Protein AF-A0A4D4LMN3-F1 (afdb_monomer)

Structure (mmCIF, N/CA/C/O backbone):
data_AF-A0A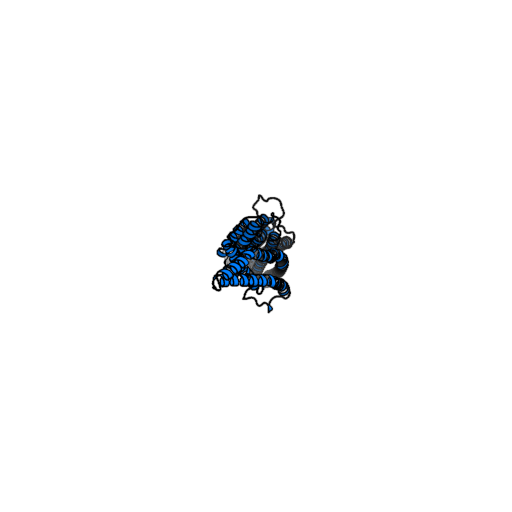4D4LMN3-F1
#
_entry.id   AF-A0A4D4LMN3-F1
#
loop_
_atom_site.group_PDB
_atom_site.id
_atom_site.type_symbol
_atom_site.label_atom_id
_atom_site.label_alt_id
_atom_site.label_comp_id
_atom_site.label_asym_id
_atom_site.label_entity_id
_atom_site.label_seq_id
_atom_site.pdbx_PDB_ins_code
_atom_site.Cartn_x
_atom_site.Cartn_y
_atom_site.Cartn_z
_atom_site.occupancy
_atom_site.B_iso_or_equiv
_atom_site.auth_seq_id
_atom_site.auth_comp_id
_atom_site.auth_asym_id
_atom_site.auth_atom_id
_atom_site.pdbx_PDB_model_num
ATOM 1 N N . MET A 1 1 ? -48.399 -26.390 97.085 1.00 47.34 1 MET A N 1
ATOM 2 C CA . MET A 1 1 ? -48.015 -26.259 95.663 1.00 47.34 1 MET A CA 1
ATOM 3 C C . MET A 1 1 ? -47.211 -24.982 95.539 1.00 47.34 1 MET A C 1
ATOM 5 O O . MET A 1 1 ? -47.723 -23.945 95.940 1.00 47.34 1 MET A O 1
ATOM 9 N N . ASP A 1 2 ? -45.964 -25.075 95.080 1.00 41.59 2 ASP A N 1
ATOM 10 C CA . ASP A 1 2 ? -45.042 -23.937 95.017 1.00 41.59 2 ASP A CA 1
ATOM 11 C C . ASP A 1 2 ? -45.335 -23.027 93.808 1.00 41.59 2 ASP A C 1
ATOM 13 O O . ASP A 1 2 ? -45.406 -23.527 92.681 1.00 41.59 2 ASP A O 1
ATOM 17 N N . PRO A 1 3 ? -45.445 -21.696 93.986 1.00 48.22 3 PRO A N 1
ATOM 18 C CA . PRO A 1 3 ? -45.683 -20.744 92.894 1.00 48.22 3 PRO A CA 1
ATOM 19 C C . PRO A 1 3 ? -44.560 -20.727 91.837 1.00 48.22 3 PRO A C 1
ATOM 21 O O . PRO A 1 3 ? -44.804 -20.368 90.685 1.00 48.22 3 PRO A O 1
ATOM 24 N N . GLY A 1 4 ? -43.355 -21.198 92.183 1.00 42.62 4 GLY A N 1
ATOM 25 C CA . GLY A 1 4 ? -42.242 -21.368 91.242 1.00 42.62 4 GLY A CA 1
ATOM 26 C C . GLY A 1 4 ? -42.474 -22.450 90.178 1.00 42.62 4 GLY A C 1
ATOM 27 O O . GLY A 1 4 ? -41.947 -22.344 89.073 1.00 42.62 4 GLY A O 1
ATOM 28 N N . VAL A 1 5 ? -43.316 -23.453 90.457 1.00 45.00 5 VAL A N 1
ATOM 29 C CA . VAL A 1 5 ? -43.614 -24.544 89.510 1.00 45.00 5 VAL A CA 1
ATOM 30 C C . VAL A 1 5 ? -44.576 -24.077 88.411 1.00 45.00 5 VAL A C 1
ATOM 32 O O . VAL A 1 5 ? -44.430 -24.471 87.257 1.00 45.00 5 VAL A O 1
ATOM 35 N N . ILE A 1 6 ? -45.507 -23.169 88.730 1.00 45.41 6 ILE A N 1
ATOM 36 C CA . ILE A 1 6 ? -46.450 -22.587 87.759 1.00 45.41 6 ILE A CA 1
ATOM 37 C C . ILE A 1 6 ? -45.728 -21.597 86.829 1.00 45.41 6 ILE A C 1
ATOM 39 O O . ILE A 1 6 ? -45.942 -21.630 85.619 1.00 45.41 6 ILE A O 1
ATOM 43 N N . ALA A 1 7 ? -44.816 -20.774 87.359 1.00 43.25 7 ALA A N 1
ATOM 44 C CA . ALA A 1 7 ? -44.005 -19.862 86.547 1.00 43.25 7 ALA A CA 1
ATOM 45 C C . ALA A 1 7 ? -43.069 -20.613 85.577 1.00 43.25 7 ALA A C 1
ATOM 47 O O . ALA A 1 7 ? -42.935 -20.217 84.419 1.00 43.25 7 ALA A O 1
ATOM 48 N N . ALA A 1 8 ? -42.486 -21.738 86.009 1.00 40.00 8 ALA A N 1
ATOM 49 C CA . ALA A 1 8 ? -41.664 -22.595 85.154 1.00 40.00 8 ALA A CA 1
ATOM 50 C C . ALA A 1 8 ? -42.489 -23.335 84.080 1.00 40.00 8 ALA A C 1
ATOM 52 O O . ALA A 1 8 ? -42.059 -23.429 82.931 1.00 40.00 8 ALA A O 1
ATOM 53 N N . LEU A 1 9 ? -43.697 -23.807 84.419 1.00 40.47 9 LEU A N 1
ATOM 54 C CA . LEU A 1 9 ? -44.593 -24.499 83.481 1.00 40.47 9 LEU A CA 1
ATOM 55 C C . LEU A 1 9 ? -45.209 -23.578 82.421 1.00 40.47 9 LEU A C 1
ATOM 57 O O . LEU A 1 9 ? -45.532 -24.057 81.340 1.00 40.47 9 LEU A O 1
ATOM 61 N N . VAL A 1 10 ? -45.361 -22.280 82.695 1.00 45.56 10 VAL A N 1
ATOM 62 C CA . VAL A 1 10 ? -45.884 -21.305 81.719 1.00 45.56 10 VAL A CA 1
ATOM 63 C C . VAL A 1 10 ? -44.759 -20.632 80.926 1.00 45.56 10 VAL A C 1
ATOM 65 O O . VAL A 1 10 ? -44.921 -20.393 79.728 1.00 45.56 10 VAL A O 1
ATOM 68 N N . GLY A 1 11 ? -43.604 -20.370 81.548 1.00 35.34 11 GLY A N 1
ATOM 69 C CA . GLY A 1 11 ? -42.477 -19.681 80.910 1.00 35.34 11 GLY A CA 1
ATOM 70 C C . GLY A 1 11 ? -41.716 -20.529 79.886 1.00 35.34 11 GLY A C 1
ATOM 71 O O . GLY A 1 11 ? -41.301 -20.016 78.849 1.00 35.34 11 GLY A O 1
ATOM 72 N N . VAL A 1 12 ? -41.561 -21.837 80.120 1.00 41.59 12 VAL A N 1
ATOM 73 C CA . VAL A 1 12 ? -40.802 -22.718 79.211 1.00 41.59 12 VAL A CA 1
ATOM 74 C C . VAL A 1 12 ? -41.539 -22.964 77.877 1.00 41.59 12 VAL A C 1
ATOM 76 O O . VAL A 1 12 ? -40.913 -22.801 76.829 1.00 41.59 12 VAL A O 1
ATOM 79 N N . PRO A 1 13 ? -42.858 -23.249 77.839 1.00 43.22 13 PRO A N 1
ATOM 80 C CA . PRO A 1 13 ? -43.577 -23.453 76.577 1.00 43.22 13 PRO A CA 1
ATOM 81 C C . PRO A 1 13 ? -43.750 -22.175 75.750 1.00 43.22 13 PRO A C 1
ATOM 83 O O . PRO A 1 13 ? -43.648 -22.225 74.526 1.00 43.22 13 PRO A O 1
ATOM 86 N N . THR A 1 14 ? -43.972 -21.021 76.392 1.00 44.34 14 THR A N 1
ATOM 87 C CA . THR A 1 14 ? -44.089 -19.728 75.687 1.00 44.34 14 THR A CA 1
ATOM 88 C C . THR A 1 14 ? -42.763 -19.299 75.056 1.00 44.34 14 THR A C 1
ATOM 90 O O . THR A 1 14 ? -42.758 -18.810 73.928 1.00 44.34 14 THR A O 1
ATOM 93 N N . SER A 1 15 ? -41.635 -19.575 75.716 1.00 40.16 15 SER A N 1
ATOM 94 C CA . SER A 1 15 ? -40.292 -19.330 75.170 1.00 40.16 15 SER A CA 1
ATOM 95 C C . SER A 1 15 ? -39.969 -20.237 73.976 1.00 40.16 15 SER A C 1
ATOM 97 O O . SER A 1 15 ? -39.411 -19.775 72.982 1.00 40.16 15 SER A O 1
ATOM 99 N N . ILE A 1 16 ? -40.360 -21.517 74.036 1.00 46.88 16 ILE A N 1
ATOM 100 C CA . ILE A 1 16 ? -40.166 -22.477 72.937 1.00 46.88 16 ILE A CA 1
ATOM 101 C C . ILE A 1 16 ? -41.063 -22.130 71.739 1.00 46.88 16 ILE A C 1
ATOM 103 O O . ILE A 1 16 ? -40.596 -22.170 70.604 1.00 46.88 16 ILE A O 1
ATOM 107 N N . ALA A 1 17 ? -42.318 -21.727 71.965 1.00 40.75 17 ALA A N 1
ATOM 108 C CA . ALA A 1 17 ? -43.221 -21.288 70.899 1.00 40.75 17 ALA A CA 1
ATOM 109 C C . ALA A 1 17 ? -42.754 -19.976 70.236 1.00 40.75 17 ALA A C 1
ATOM 111 O O . ALA A 1 17 ? -42.775 -19.866 69.011 1.00 40.75 17 ALA A O 1
ATOM 112 N N . ALA A 1 18 ? -42.261 -19.009 71.019 1.00 43.84 18 ALA A N 1
ATOM 113 C CA . ALA A 1 18 ? -41.670 -17.780 70.490 1.00 43.84 18 ALA A CA 1
ATOM 114 C C . ALA A 1 18 ? -40.393 -18.062 69.678 1.00 43.84 18 ALA A C 1
ATOM 116 O O . ALA A 1 18 ? -40.231 -17.513 68.589 1.00 43.84 18 ALA A O 1
ATOM 117 N N . ALA A 1 19 ? -39.527 -18.971 70.142 1.00 42.38 19 ALA A N 1
ATOM 118 C CA . ALA A 1 19 ? -38.341 -19.404 69.402 1.00 42.38 19 ALA A CA 1
ATOM 119 C C . ALA A 1 19 ? -38.696 -20.175 68.114 1.00 42.38 19 ALA A C 1
ATOM 121 O O . ALA A 1 19 ? -38.061 -19.968 67.081 1.00 42.38 19 ALA A O 1
ATOM 122 N N . ALA A 1 20 ? -39.742 -21.009 68.139 1.00 39.97 20 ALA A N 1
ATOM 123 C CA . ALA A 1 20 ? -40.218 -21.775 66.985 1.00 39.97 20 ALA A CA 1
ATOM 124 C C . ALA A 1 20 ? -40.861 -20.906 65.890 1.00 39.97 20 ALA A C 1
ATOM 126 O O . ALA A 1 20 ? -40.833 -21.293 64.725 1.00 39.97 20 ALA A O 1
ATOM 127 N N . ILE A 1 21 ? -41.402 -19.733 66.238 1.00 47.22 21 ILE A N 1
ATOM 128 C CA . ILE A 1 21 ? -41.899 -18.734 65.276 1.00 47.22 21 ILE A CA 1
ATOM 129 C C . ILE A 1 21 ? -40.759 -17.807 64.823 1.00 47.22 21 ILE A C 1
ATOM 131 O O . ILE A 1 21 ? -40.629 -17.521 63.633 1.00 47.22 21 ILE A O 1
ATOM 135 N N . ALA A 1 22 ? -39.881 -17.382 65.736 1.00 42.81 22 ALA A N 1
ATOM 136 C CA . ALA A 1 22 ? -38.765 -16.488 65.427 1.00 42.81 22 ALA A CA 1
ATOM 137 C C . ALA A 1 22 ? -37.705 -17.131 64.515 1.00 42.81 22 ALA A C 1
ATOM 139 O O . ALA A 1 22 ? -37.114 -16.437 63.694 1.00 42.81 22 ALA A O 1
ATOM 140 N N . TYR A 1 23 ? -37.477 -18.444 64.610 1.00 44.75 23 TYR A N 1
ATOM 141 C CA . TYR A 1 23 ? -36.479 -19.147 63.797 1.00 44.75 23 TYR A CA 1
ATOM 142 C C . TYR A 1 23 ? -36.816 -19.190 62.287 1.00 44.75 23 TYR A C 1
ATOM 144 O O . TYR A 1 23 ? -35.974 -18.784 61.484 1.00 44.75 23 TYR A O 1
ATOM 152 N N . PRO A 1 24 ? -38.022 -19.604 61.842 1.00 51.69 24 PRO A N 1
ATOM 153 C CA . PRO A 1 24 ? -38.403 -19.551 60.428 1.00 51.69 24 PRO A CA 1
ATOM 154 C C . PRO A 1 24 ? -38.606 -18.118 59.918 1.00 51.69 24 PRO A C 1
ATOM 156 O O . PRO A 1 24 ? -38.254 -17.836 58.773 1.00 51.69 24 PRO A O 1
ATOM 159 N N . VAL A 1 25 ? -39.094 -17.196 60.757 1.00 53.34 25 VAL A N 1
ATOM 160 C CA . VAL A 1 25 ? -39.216 -15.774 60.390 1.00 53.34 25 VAL A CA 1
ATOM 161 C C . VAL A 1 25 ? -37.832 -15.140 60.218 1.00 53.34 25 VAL A C 1
ATOM 163 O O . VAL A 1 25 ? -37.588 -14.489 59.209 1.00 53.34 25 VAL A O 1
ATOM 166 N N . GLY A 1 26 ? -36.885 -15.411 61.120 1.00 51.22 26 GLY A N 1
ATOM 167 C CA . GLY A 1 26 ? -35.495 -14.962 61.017 1.00 51.22 26 GLY A CA 1
ATOM 168 C C . GLY A 1 26 ? -34.761 -15.554 59.813 1.00 51.22 26 GLY A C 1
ATOM 169 O O . GLY A 1 26 ? -33.998 -14.849 59.162 1.00 51.22 26 GLY A O 1
ATOM 170 N N . ARG A 1 27 ? -35.044 -16.811 59.442 1.00 57.62 27 ARG A N 1
ATOM 171 C CA . ARG A 1 27 ? -34.491 -17.442 58.230 1.00 57.62 27 ARG A CA 1
ATOM 172 C C . ARG A 1 27 ? -35.072 -16.842 56.947 1.00 57.62 27 ARG A C 1
ATOM 174 O O . ARG A 1 27 ? -34.341 -16.664 55.979 1.00 57.62 27 ARG A O 1
ATOM 181 N N . GLY A 1 28 ? -36.364 -16.510 56.944 1.00 58.53 28 GLY A N 1
ATOM 182 C CA . GLY A 1 28 ? -37.019 -15.805 55.840 1.00 58.53 28 GLY A CA 1
ATOM 183 C C . GLY A 1 28 ? -36.513 -14.370 55.678 1.00 58.53 28 GLY A C 1
ATOM 184 O O . GLY A 1 28 ? -36.249 -13.945 54.559 1.00 58.53 28 GLY A O 1
ATOM 185 N N . VAL A 1 29 ? -36.309 -13.650 56.785 1.00 63.12 29 VAL A N 1
ATOM 186 C CA . VAL A 1 29 ? -35.729 -12.298 56.787 1.00 63.12 29 VAL A CA 1
ATOM 187 C C . VAL A 1 29 ? -34.265 -12.330 56.356 1.00 63.12 29 VAL A C 1
ATOM 189 O O . VAL A 1 29 ? -33.895 -11.547 55.494 1.00 63.12 29 VAL A O 1
ATOM 192 N N . ALA A 1 30 ? -33.453 -13.262 56.860 1.00 61.28 30 ALA A N 1
ATOM 193 C CA . ALA A 1 30 ? -32.056 -13.408 56.445 1.00 61.28 30 ALA A CA 1
ATOM 194 C C . ALA A 1 30 ? -31.925 -13.797 54.965 1.00 61.28 30 ALA A C 1
ATOM 196 O O . ALA A 1 30 ? -31.021 -13.322 54.290 1.00 61.28 30 ALA A O 1
ATOM 197 N N . ARG A 1 31 ? -32.838 -14.627 54.442 1.00 65.94 31 ARG A N 1
ATOM 198 C CA . ARG A 1 31 ? -32.859 -14.994 53.022 1.00 65.94 31 ARG A CA 1
ATOM 199 C C . ARG A 1 31 ? -33.254 -13.819 52.131 1.00 65.94 31 ARG A C 1
ATOM 201 O O . ARG A 1 31 ? -32.556 -13.578 51.161 1.00 65.94 31 ARG A O 1
ATOM 208 N N . ARG A 1 32 ? -34.287 -13.053 52.501 1.00 68.56 32 ARG A N 1
ATOM 209 C CA . ARG A 1 32 ? -34.652 -11.816 51.787 1.00 68.56 32 ARG A CA 1
ATOM 210 C C . ARG A 1 32 ? -33.546 -10.768 51.868 1.00 68.56 32 ARG A C 1
ATOM 212 O O . ARG A 1 32 ? -33.186 -10.201 50.857 1.00 68.56 32 ARG A O 1
ATOM 219 N N . GLN A 1 33 ? -32.937 -10.578 53.039 1.00 69.62 33 GLN A N 1
ATOM 220 C CA . GLN A 1 33 ? -31.794 -9.675 53.201 1.00 69.62 33 GLN A CA 1
ATOM 221 C C . GLN A 1 33 ? -30.586 -10.121 52.371 1.00 69.62 33 GLN A C 1
ATOM 223 O O . GLN A 1 33 ? -29.909 -9.273 51.806 1.00 69.62 33 GLN A O 1
ATOM 228 N N . ALA A 1 34 ? -30.314 -11.425 52.274 1.00 63.84 34 ALA A N 1
ATOM 229 C CA . ALA A 1 34 ? -29.251 -11.953 51.424 1.00 63.84 34 ALA A CA 1
ATOM 230 C C . ALA A 1 34 ? -29.582 -11.810 49.929 1.00 63.84 34 ALA A C 1
ATOM 232 O O . ALA A 1 34 ? -28.695 -11.473 49.152 1.00 63.84 34 ALA A O 1
ATOM 233 N N . GLU A 1 35 ? -30.838 -12.026 49.530 1.00 71.94 35 GLU A N 1
ATOM 234 C CA . GLU A 1 35 ? -31.324 -11.798 48.163 1.00 71.94 35 GLU A CA 1
ATOM 235 C C . GLU A 1 35 ? -31.214 -10.308 47.794 1.00 71.94 35 GLU A C 1
ATOM 237 O O . GLU A 1 35 ? -30.592 -9.979 46.787 1.00 71.94 35 GLU A O 1
ATOM 242 N N . ASP A 1 36 ? -31.676 -9.398 48.655 1.00 74.50 36 ASP A N 1
ATOM 243 C CA . ASP A 1 36 ? -31.564 -7.947 48.470 1.00 74.50 36 ASP A CA 1
ATOM 244 C C . ASP A 1 36 ? -30.095 -7.489 48.405 1.00 74.50 36 ASP A C 1
ATOM 246 O O . ASP A 1 36 ? -29.717 -6.708 47.529 1.00 74.50 36 ASP A O 1
ATOM 250 N N . GLN A 1 37 ? -29.236 -7.997 49.299 1.00 74.94 37 GLN A N 1
ATOM 251 C CA . GLN A 1 37 ? -27.795 -7.714 49.292 1.00 74.94 37 GLN A CA 1
ATOM 252 C C . GLN A 1 37 ? -27.118 -8.243 48.028 1.00 74.94 37 GLN A C 1
ATOM 254 O O . GLN A 1 37 ? -26.263 -7.564 47.462 1.00 74.94 37 GLN A O 1
ATOM 259 N N . HIS A 1 38 ? -27.500 -9.431 47.560 1.00 74.56 38 HIS A N 1
ATOM 260 C CA . HIS A 1 38 ? -26.963 -10.012 46.337 1.00 74.56 38 HIS A CA 1
ATOM 261 C C . HIS A 1 38 ? -27.387 -9.215 45.098 1.00 74.56 38 HIS A C 1
ATOM 263 O O . HIS A 1 38 ? -26.551 -8.935 44.242 1.00 74.56 38 HIS A O 1
ATOM 269 N N . VAL A 1 39 ? -28.645 -8.770 45.033 1.00 77.00 39 VAL A N 1
ATOM 270 C CA . VAL A 1 39 ? -29.152 -7.902 43.958 1.00 77.00 39 VAL A CA 1
ATOM 271 C C . VAL A 1 39 ? -28.426 -6.553 43.961 1.00 77.00 39 VAL A C 1
ATOM 273 O O . VAL A 1 39 ? -27.990 -6.084 42.910 1.00 77.00 39 VAL A O 1
ATOM 276 N N . GLN A 1 40 ? -28.227 -5.934 45.130 1.00 79.88 40 GLN A N 1
ATOM 277 C CA . GLN A 1 40 ? -27.455 -4.689 45.249 1.00 79.88 40 GLN A CA 1
ATOM 278 C C . GLN A 1 40 ? -25.984 -4.874 44.856 1.00 79.88 40 GLN A C 1
ATOM 280 O O . GLN A 1 40 ? -25.416 -4.020 44.168 1.00 79.88 40 GLN A O 1
ATOM 285 N N . TRP A 1 41 ? -25.374 -5.995 45.244 1.00 81.44 41 TRP A N 1
ATOM 286 C CA . TRP A 1 41 ? -24.018 -6.349 44.838 1.00 81.44 41 TRP A CA 1
ATOM 287 C C . TRP A 1 41 ? -23.919 -6.529 43.317 1.00 81.44 41 TRP A C 1
ATOM 289 O O . TRP A 1 41 ? -23.077 -5.882 42.699 1.00 81.44 41 TRP A O 1
ATOM 299 N N . LEU A 1 42 ? -24.823 -7.293 42.692 1.00 78.19 42 LEU A N 1
ATOM 300 C CA . LEU A 1 42 ? -24.865 -7.486 41.236 1.00 78.19 42 LEU A CA 1
ATOM 301 C C . LEU A 1 42 ? -25.048 -6.165 40.481 1.00 78.19 42 LEU A C 1
ATOM 303 O O . LEU A 1 42 ? -24.341 -5.912 39.509 1.00 78.19 42 LEU A O 1
ATOM 307 N N . ARG A 1 43 ? -25.941 -5.281 40.944 1.00 80.56 43 ARG A N 1
ATOM 308 C CA . ARG A 1 43 ? -26.109 -3.937 40.359 1.00 80.56 43 ARG A CA 1
ATOM 309 C C . ARG A 1 43 ? -24.828 -3.110 40.443 1.00 80.56 43 ARG A C 1
ATOM 311 O O . ARG A 1 43 ? -24.522 -2.364 39.516 1.00 80.56 43 ARG A O 1
ATOM 318 N N . THR A 1 44 ? -24.085 -3.239 41.539 1.00 83.81 44 THR A N 1
ATOM 319 C CA . THR A 1 44 ? -22.808 -2.541 41.731 1.00 83.81 44 THR A CA 1
ATOM 320 C C . THR A 1 44 ? -21.744 -3.093 40.784 1.00 83.81 44 THR A C 1
ATOM 322 O O . THR A 1 44 ? -21.107 -2.310 40.087 1.00 83.81 44 THR A O 1
ATOM 325 N N . GLN A 1 45 ? -21.627 -4.421 40.669 1.00 82.88 45 GLN A N 1
ATOM 326 C CA . GLN A 1 45 ? -20.702 -5.076 39.736 1.00 82.88 45 GLN A CA 1
ATOM 327 C C . GLN A 1 45 ? -21.008 -4.728 38.273 1.00 82.88 45 GLN A C 1
ATOM 329 O O . GLN A 1 45 ? -20.101 -4.390 37.521 1.00 82.88 45 GLN A O 1
ATOM 334 N N . ARG A 1 46 ? -22.287 -4.720 37.871 1.00 82.38 46 ARG A N 1
ATOM 335 C CA . ARG A 1 46 ? -22.715 -4.309 36.520 1.00 82.38 46 ARG A CA 1
ATOM 336 C C . ARG A 1 46 ? -22.347 -2.862 36.207 1.00 82.38 46 ARG A C 1
ATOM 338 O O . ARG A 1 46 ? -21.839 -2.582 35.124 1.00 82.38 46 ARG A O 1
ATOM 345 N N . ARG A 1 47 ? -22.587 -1.944 37.151 1.00 86.25 47 ARG A N 1
ATOM 346 C CA . ARG A 1 47 ? -22.204 -0.529 37.014 1.00 86.25 47 ARG A CA 1
ATOM 347 C C . ARG A 1 47 ? -20.698 -0.367 36.890 1.00 86.25 47 ARG A C 1
ATOM 349 O O . ARG A 1 47 ? -20.250 0.369 36.022 1.00 86.25 47 ARG A O 1
ATOM 356 N N . GLU A 1 48 ? -19.934 -1.055 37.731 1.00 87.69 48 GLU A N 1
ATOM 357 C CA . GLU A 1 48 ? -18.474 -0.990 37.706 1.00 87.69 48 GLU A CA 1
ATOM 358 C C . GLU A 1 48 ? -17.909 -1.551 36.395 1.00 87.69 48 GLU A C 1
ATOM 360 O O . GLU A 1 48 ? -17.095 -0.889 35.757 1.00 87.69 48 GLU A O 1
ATOM 365 N N . ALA A 1 49 ? -18.395 -2.712 35.943 1.00 84.69 49 ALA A N 1
ATOM 366 C CA . ALA A 1 49 ? -17.993 -3.312 34.672 1.00 84.69 49 ALA A CA 1
ATOM 367 C C . ALA A 1 49 ? -18.325 -2.402 33.477 1.00 84.69 49 ALA A C 1
ATOM 369 O O . ALA A 1 49 ? -17.470 -2.159 32.626 1.00 84.69 49 ALA A O 1
ATOM 370 N N . SER A 1 50 ? -19.535 -1.831 33.453 1.00 87.81 50 SER A N 1
ATOM 371 C CA . SER A 1 50 ? -19.966 -0.932 32.374 1.00 87.81 50 SER A CA 1
ATOM 372 C C . SER A 1 50 ? -19.197 0.392 32.375 1.00 87.81 50 SER A C 1
ATOM 374 O O . SER A 1 50 ? -18.835 0.896 31.312 1.00 87.81 50 SER A O 1
ATOM 376 N N . SER A 1 51 ? -18.901 0.942 33.560 1.00 90.62 51 SER A N 1
ATOM 377 C CA . SER A 1 51 ? -18.064 2.139 33.704 1.00 90.62 51 SER A CA 1
ATOM 378 C C . SER A 1 51 ? -16.661 1.879 33.176 1.00 90.62 51 SER A C 1
ATOM 380 O O . SER A 1 51 ? -16.192 2.637 32.339 1.00 90.62 51 SER A O 1
ATOM 382 N N . ARG A 1 52 ? -16.024 0.770 33.580 1.00 90.94 52 ARG A N 1
ATOM 383 C CA . ARG A 1 52 ? -14.670 0.428 33.120 1.00 90.94 52 ARG A CA 1
ATOM 384 C C . ARG A 1 52 ? -14.592 0.276 31.605 1.00 90.94 52 ARG A C 1
ATOM 386 O O . ARG A 1 52 ? -13.672 0.818 31.003 1.00 90.94 52 ARG A O 1
ATOM 393 N N . LEU A 1 53 ? -15.559 -0.405 30.982 1.00 92.19 53 LEU A N 1
ATOM 394 C CA . LEU A 1 53 ? -15.577 -0.544 29.523 1.00 92.19 53 LEU A CA 1
ATOM 395 C C . LEU A 1 53 ? -15.764 0.816 28.833 1.00 92.19 53 LEU A C 1
ATOM 397 O O . LEU A 1 53 ? -15.085 1.110 27.853 1.00 92.19 53 LEU A O 1
ATOM 401 N N . THR A 1 54 ? -16.627 1.678 29.376 1.00 92.62 54 THR A N 1
ATOM 402 C CA . THR A 1 54 ? -16.842 3.039 28.857 1.00 92.62 54 THR A CA 1
ATOM 403 C C . THR A 1 54 ? -15.593 3.912 28.986 1.00 92.62 54 THR A C 1
ATOM 405 O O . THR A 1 54 ? -15.260 4.655 28.057 1.00 92.62 54 THR A O 1
ATOM 408 N N . ASP A 1 55 ? -14.903 3.841 30.122 1.00 94.12 55 ASP A N 1
ATOM 409 C CA . ASP A 1 55 ? -13.681 4.600 30.392 1.00 94.12 55 ASP A CA 1
ATOM 410 C C . ASP A 1 55 ? -12.557 4.141 29.453 1.00 94.12 55 ASP A C 1
ATOM 412 O O . ASP A 1 55 ? -11.907 4.968 28.809 1.00 94.12 55 ASP A O 1
ATOM 416 N N . ALA A 1 56 ? -12.402 2.824 29.280 1.00 92.88 56 ALA A N 1
ATOM 417 C CA . ALA A 1 56 ? -11.459 2.236 28.335 1.00 92.88 56 ALA A CA 1
ATOM 418 C C . ALA A 1 56 ? -11.763 2.646 26.885 1.00 92.88 56 ALA A C 1
ATOM 420 O O . ALA A 1 56 ? -10.860 3.068 26.166 1.00 92.88 56 ALA A O 1
ATOM 421 N N . ALA A 1 57 ? -13.036 2.614 26.474 1.00 93.31 57 ALA A N 1
ATOM 422 C CA . ALA A 1 57 ? -13.462 3.060 25.147 1.00 93.31 57 ALA A CA 1
ATOM 423 C C . ALA A 1 57 ? -13.219 4.560 24.924 1.00 93.31 57 ALA A C 1
ATOM 425 O O . ALA A 1 57 ? -12.850 4.978 23.831 1.00 93.31 57 ALA A O 1
ATOM 426 N N . THR A 1 58 ? -13.389 5.386 25.959 1.00 95.00 58 THR A N 1
ATOM 427 C CA . THR A 1 58 ? -13.089 6.825 25.886 1.00 95.00 58 THR A CA 1
ATOM 428 C C . THR A 1 58 ? -11.590 7.049 25.685 1.00 95.00 58 THR A C 1
ATOM 430 O O . THR A 1 58 ? -11.197 7.768 24.769 1.00 95.00 58 THR A O 1
ATOM 433 N N . SER A 1 59 ? -10.754 6.357 26.467 1.00 93.69 59 SER A N 1
ATOM 434 C CA . SER A 1 59 ? -9.297 6.396 26.310 1.00 93.69 59 SER A CA 1
ATOM 435 C C . SER A 1 59 ? -8.847 5.898 24.932 1.00 93.69 59 SER A C 1
ATOM 437 O O . SER A 1 59 ? -7.926 6.468 24.341 1.00 93.69 59 SER A O 1
ATOM 439 N N . PHE A 1 60 ? -9.520 4.877 24.392 1.00 94.19 60 PHE A N 1
ATOM 440 C CA . PHE A 1 60 ? -9.276 4.384 23.042 1.00 94.19 60 PHE A CA 1
ATOM 441 C C . PHE A 1 60 ? -9.605 5.447 21.988 1.00 94.19 60 PHE A C 1
ATOM 443 O O . PHE A 1 60 ? -8.746 5.744 21.167 1.00 94.19 60 PHE A O 1
ATOM 450 N N . ILE A 1 61 ? -10.792 6.065 22.034 1.00 94.50 61 ILE A N 1
ATOM 451 C CA . ILE A 1 61 ? -11.208 7.106 21.074 1.00 94.50 61 ILE A CA 1
ATOM 452 C C . ILE A 1 61 ? -10.226 8.285 21.071 1.00 94.50 61 ILE A C 1
ATOM 454 O O . ILE A 1 61 ? -9.839 8.761 20.005 1.00 94.50 61 ILE A O 1
ATOM 458 N N . GLU A 1 62 ? -9.803 8.750 22.248 1.00 93.69 62 GLU A N 1
ATOM 459 C CA . GLU A 1 62 ? -8.828 9.841 22.375 1.00 93.69 62 GLU A CA 1
ATOM 460 C C . GLU A 1 62 ? -7.461 9.454 21.797 1.00 93.69 62 GLU A C 1
ATOM 462 O O . GLU A 1 62 ? -6.857 10.224 21.047 1.00 93.69 62 GLU A O 1
ATOM 467 N N . SER A 1 63 ? -6.991 8.239 22.095 1.00 90.50 63 SER A N 1
ATOM 468 C CA . SER A 1 63 ? -5.724 7.724 21.565 1.00 90.50 63 SER A CA 1
ATOM 469 C C . SER A 1 63 ? -5.787 7.532 20.048 1.00 90.50 63 SER A C 1
ATOM 471 O O . SER A 1 63 ? -4.854 7.911 19.348 1.00 90.50 63 SER A O 1
ATOM 473 N N . ALA A 1 64 ? -6.895 7.002 19.529 1.00 89.38 64 ALA A N 1
ATOM 474 C CA . ALA A 1 64 ? -7.137 6.797 18.104 1.00 89.38 64 ALA A CA 1
ATOM 475 C C . ALA A 1 64 ? -7.165 8.128 17.344 1.00 89.38 64 ALA A C 1
ATOM 477 O O . ALA A 1 64 ? -6.550 8.242 16.288 1.00 89.38 64 ALA A O 1
ATOM 478 N N . ALA A 1 65 ? -7.807 9.158 17.904 1.00 89.94 65 ALA A N 1
ATOM 479 C CA . ALA A 1 65 ? -7.788 10.502 17.336 1.00 89.94 65 ALA A CA 1
ATOM 480 C C . ALA A 1 65 ? -6.367 11.086 17.304 1.00 89.94 65 ALA A C 1
ATOM 482 O O . ALA A 1 65 ? -5.969 11.670 16.300 1.00 89.94 65 ALA A O 1
ATOM 483 N N . HIS A 1 66 ? -5.574 10.884 18.362 1.00 87.62 66 HIS A N 1
ATOM 484 C CA . HIS A 1 66 ? -4.183 11.334 18.384 1.00 87.62 66 HIS A CA 1
ATOM 485 C C . HIS A 1 66 ? -3.316 10.622 17.334 1.00 87.62 66 HIS A C 1
ATOM 487 O O . HIS A 1 66 ? -2.532 11.276 16.646 1.00 87.62 66 HIS A O 1
ATOM 493 N N . VAL A 1 67 ? -3.478 9.302 17.191 1.00 83.44 67 VAL A N 1
ATOM 494 C CA . VAL A 1 67 ? -2.822 8.498 16.147 1.00 83.44 67 VAL A CA 1
ATOM 495 C C . VAL A 1 67 ? -3.211 9.014 14.769 1.00 83.44 67 VAL A C 1
ATOM 497 O O . VAL A 1 67 ? -2.334 9.309 13.964 1.00 83.44 67 VAL A O 1
ATOM 500 N N . TRP A 1 68 ? -4.506 9.199 14.519 1.00 88.31 68 TRP A N 1
ATOM 501 C CA . TRP A 1 68 ? -4.999 9.694 13.242 1.00 88.31 68 TRP A CA 1
ATOM 502 C C . TRP A 1 68 ? -4.437 11.076 12.900 1.00 88.31 68 TRP A C 1
ATOM 504 O O . TRP A 1 68 ? -3.872 11.264 11.827 1.00 88.31 68 TRP A O 1
ATOM 514 N N . GLU A 1 69 ? -4.509 12.032 13.831 1.00 85.50 69 GLU A N 1
ATOM 515 C CA . GLU A 1 69 ? -3.946 13.372 13.651 1.00 85.50 69 GLU A CA 1
ATOM 516 C C . GLU A 1 69 ? -2.435 13.359 13.434 1.00 85.50 69 GLU A C 1
ATOM 518 O O . GLU A 1 69 ? -1.900 14.277 12.807 1.00 85.50 69 GLU A O 1
ATOM 523 N N . ALA A 1 70 ? -1.729 12.382 14.004 1.00 78.62 70 ALA A N 1
ATOM 524 C CA . ALA A 1 70 ? -0.309 12.209 13.781 1.00 78.62 70 ALA A CA 1
ATOM 525 C C . ALA A 1 70 ? -0.067 11.681 12.365 1.00 78.62 70 ALA A C 1
ATOM 527 O O . ALA A 1 70 ? 0.591 12.377 11.602 1.00 78.62 70 ALA A O 1
ATOM 528 N N . VAL A 1 71 ? -0.652 10.537 12.001 1.00 73.88 71 VAL A N 1
ATOM 529 C CA . VAL A 1 71 ? -0.446 9.832 10.721 1.00 73.88 71 VAL A CA 1
ATOM 530 C C . VAL A 1 71 ? -0.944 10.638 9.517 1.00 73.88 71 VAL A C 1
ATOM 532 O O . VAL A 1 71 ? -0.277 10.693 8.486 1.00 73.88 71 VAL A O 1
ATOM 535 N N . ALA A 1 72 ? -2.081 11.327 9.638 1.00 72.75 72 ALA A N 1
ATOM 536 C CA . ALA A 1 72 ? -2.658 12.117 8.551 1.00 72.75 72 ALA A CA 1
ATOM 537 C C . ALA A 1 72 ? -1.836 13.375 8.207 1.00 72.75 72 ALA A C 1
ATOM 539 O O . ALA A 1 72 ? -2.078 14.019 7.181 1.00 72.75 72 ALA A O 1
ATOM 540 N N . ARG A 1 73 ? -0.851 13.764 9.034 1.00 69.38 73 ARG A N 1
ATOM 541 C CA . ARG A 1 73 ? 0.020 14.901 8.709 1.00 69.38 73 ARG A CA 1
ATOM 542 C C . ARG A 1 73 ? 0.927 14.527 7.535 1.00 69.38 73 ARG A C 1
ATOM 544 O O . ARG A 1 73 ? 1.686 13.572 7.640 1.00 69.38 73 ARG A O 1
ATOM 551 N N . PRO A 1 74 ? 0.996 15.351 6.472 1.00 57.38 74 PRO A N 1
ATOM 552 C CA . PRO A 1 74 ? 1.930 15.128 5.364 1.00 57.38 74 PRO A CA 1
ATOM 553 C C . PRO A 1 74 ? 3.400 15.086 5.801 1.00 57.38 74 PRO A C 1
ATOM 555 O O . PRO A 1 74 ? 4.239 14.496 5.131 1.00 57.38 74 PRO A O 1
ATOM 558 N N . GLU A 1 75 ? 3.708 15.742 6.922 1.00 53.44 75 GLU A N 1
ATOM 559 C CA . GLU A 1 75 ? 5.034 15.781 7.534 1.00 53.44 75 GLU A CA 1
ATOM 560 C C . GLU A 1 75 ? 5.237 14.725 8.625 1.00 53.44 75 GLU A C 1
ATOM 562 O O . GLU A 1 75 ? 6.267 14.778 9.308 1.00 53.44 75 GLU A O 1
ATOM 567 N N . TYR A 1 76 ? 4.264 13.829 8.845 1.00 53.19 76 TYR A N 1
ATOM 568 C CA . TYR A 1 76 ? 4.428 12.718 9.768 1.00 53.19 76 TYR A CA 1
ATOM 569 C C . TYR A 1 76 ? 5.585 11.880 9.276 1.00 53.19 76 TYR A C 1
ATOM 571 O O . TYR A 1 76 ? 5.566 11.226 8.235 1.00 53.19 76 TYR A O 1
ATOM 579 N N . ALA A 1 77 ? 6.676 12.050 9.987 1.00 47.59 77 ALA A N 1
ATOM 580 C CA . ALA A 1 77 ? 7.940 11.595 9.525 1.00 47.59 77 ALA A CA 1
ATOM 581 C C . ALA A 1 77 ? 8.251 10.336 10.301 1.00 47.59 77 ALA A C 1
ATOM 583 O O . ALA A 1 77 ? 8.912 10.396 11.335 1.00 47.59 77 ALA A O 1
ATOM 584 N N . HIS A 1 78 ? 7.904 9.205 9.696 1.00 47.97 78 HIS A N 1
ATOM 585 C CA . HIS A 1 78 ? 8.624 7.946 9.909 1.00 47.97 78 HIS A CA 1
ATOM 586 C C . HIS A 1 78 ? 10.154 8.166 9.831 1.00 47.97 78 HIS A C 1
ATOM 588 O O . HIS A 1 78 ? 10.944 7.445 10.417 1.00 47.97 78 HIS A O 1
ATOM 594 N N . THR A 1 79 ? 10.581 9.260 9.181 1.00 39.38 79 THR A N 1
ATOM 595 C CA . THR A 1 79 ? 11.965 9.602 8.857 1.00 39.38 79 THR A CA 1
ATOM 596 C C . THR A 1 79 ? 12.571 10.820 9.588 1.00 39.38 79 THR A C 1
ATOM 598 O O . THR A 1 79 ? 13.749 11.117 9.370 1.00 39.38 79 THR A O 1
ATOM 601 N N . ARG A 1 80 ? 11.869 11.563 10.470 1.00 35.03 80 ARG A N 1
ATOM 602 C CA . ARG A 1 80 ? 12.468 12.738 11.165 1.00 35.03 80 ARG A CA 1
ATOM 603 C C . ARG A 1 80 ? 12.933 12.370 12.574 1.00 35.03 80 ARG A C 1
ATOM 605 O O . ARG A 1 80 ? 12.267 12.705 13.545 1.00 35.03 80 ARG A O 1
ATOM 612 N N . ARG A 1 81 ? 14.170 11.865 12.669 1.00 36.19 81 ARG A N 1
ATOM 613 C CA . ARG A 1 81 ? 15.316 12.515 13.358 1.00 36.19 81 ARG A CA 1
ATOM 614 C C . ARG A 1 81 ? 16.315 11.504 13.942 1.00 36.19 81 ARG A C 1
ATOM 616 O O . ARG A 1 81 ? 16.092 10.909 14.983 1.00 36.19 81 ARG A O 1
ATOM 623 N N . ARG A 1 82 ? 17.526 11.574 13.378 1.00 31.55 82 ARG A N 1
ATOM 624 C CA . ARG A 1 82 ? 18.800 11.735 14.106 1.00 31.55 82 ARG A CA 1
ATOM 625 C C . ARG A 1 82 ? 19.431 10.538 14.821 1.00 31.55 82 ARG A C 1
ATOM 627 O O . ARG A 1 82 ? 20.480 10.755 15.405 1.00 31.55 82 ARG A O 1
ATOM 634 N N . ASP A 1 83 ? 18.913 9.327 14.672 1.00 32.50 83 ASP A N 1
ATOM 635 C CA . ASP A 1 83 ? 19.616 8.112 15.098 1.00 32.50 83 ASP A CA 1
ATOM 636 C C . ASP A 1 83 ? 19.549 7.035 14.005 1.00 32.50 83 ASP A C 1
ATOM 638 O O . ASP A 1 83 ? 18.901 6.005 14.152 1.00 32.50 83 ASP A O 1
ATOM 642 N N . ILE A 1 84 ? 20.263 7.266 12.899 1.00 33.69 84 ILE A N 1
ATOM 643 C CA . ILE A 1 84 ? 20.485 6.276 11.821 1.00 33.69 84 ILE A CA 1
ATOM 644 C C . ILE A 1 84 ? 21.192 5.010 12.365 1.00 33.69 84 ILE A C 1
ATOM 646 O O . ILE A 1 84 ? 21.130 3.941 11.767 1.00 33.69 84 ILE A O 1
ATOM 650 N N . GLU A 1 85 ? 21.812 5.095 13.546 1.00 30.73 85 GLU A N 1
ATOM 651 C CA . GLU A 1 85 ? 22.409 3.955 14.251 1.00 30.73 85 GLU A CA 1
ATOM 652 C C . GLU A 1 85 ? 21.414 3.185 15.143 1.00 30.73 85 GLU A C 1
ATOM 654 O O . GLU A 1 85 ? 21.715 2.075 15.590 1.00 30.73 85 GLU A O 1
ATOM 659 N N . SER A 1 86 ? 20.209 3.715 15.394 1.00 33.69 86 SER A N 1
ATOM 660 C CA . SER A 1 86 ? 19.181 3.024 16.175 1.00 33.69 86 SER A CA 1
ATOM 661 C C . SER A 1 86 ? 18.102 2.460 15.245 1.00 33.69 86 SER A C 1
ATOM 663 O O . SER A 1 86 ? 17.190 3.151 14.809 1.00 33.69 86 SER A O 1
ATOM 665 N N . ARG A 1 87 ? 18.216 1.161 14.951 1.00 36.69 87 ARG A N 1
ATOM 666 C CA . ARG A 1 87 ? 17.251 0.317 14.216 1.00 36.69 87 ARG A CA 1
ATOM 667 C C . ARG A 1 87 ? 15.871 0.245 14.893 1.00 36.69 87 ARG A C 1
ATOM 669 O O . ARG A 1 87 ? 15.516 -0.809 15.435 1.00 36.69 87 ARG A O 1
ATOM 676 N N . LYS A 1 88 ? 15.130 1.349 15.027 1.00 36.00 88 LYS A N 1
ATOM 677 C CA . LYS A 1 88 ? 13.971 1.364 15.922 1.00 36.00 88 LYS A CA 1
ATOM 678 C C . LYS A 1 88 ? 12.735 2.147 15.441 1.00 36.00 88 LYS A C 1
ATOM 680 O O . LYS A 1 88 ? 12.590 3.297 15.822 1.00 36.00 88 LYS A O 1
ATOM 685 N N . ARG A 1 89 ? 11.743 1.343 15.016 1.00 46.16 89 ARG A N 1
ATOM 686 C CA . ARG A 1 89 ? 10.355 1.271 15.539 1.00 46.16 89 ARG A CA 1
ATOM 687 C C . ARG A 1 89 ? 9.364 2.296 14.968 1.00 46.16 89 ARG A C 1
ATOM 689 O O . ARG A 1 89 ? 9.611 3.486 15.082 1.00 46.16 89 ARG A O 1
ATOM 696 N N . LEU A 1 90 ? 8.160 1.825 14.592 1.00 48.94 90 LEU A N 1
ATOM 697 C CA . LEU A 1 90 ? 6.923 2.596 14.809 1.00 48.94 90 LEU A CA 1
ATOM 698 C C . LEU A 1 90 ? 7.021 3.274 16.164 1.00 48.94 90 LEU A C 1
ATOM 700 O O . LEU A 1 90 ? 7.326 2.561 17.126 1.00 48.94 90 LEU A O 1
ATOM 704 N N . ASP A 1 91 ? 6.770 4.581 16.238 1.00 56.22 91 ASP A N 1
ATOM 705 C CA . ASP A 1 91 ? 6.889 5.324 17.487 1.00 56.22 91 ASP A CA 1
ATOM 706 C C . ASP A 1 91 ? 6.060 4.613 18.568 1.00 56.22 91 ASP A C 1
ATOM 708 O O . ASP A 1 91 ? 4.825 4.675 18.544 1.00 56.22 91 ASP A O 1
ATOM 712 N N . PRO A 1 92 ? 6.695 3.891 19.517 1.00 58.84 92 PRO A N 1
ATOM 713 C CA . PRO A 1 92 ? 5.946 3.158 20.523 1.00 58.84 92 PRO A CA 1
ATOM 714 C C . PRO A 1 92 ? 5.131 4.124 21.381 1.00 58.84 92 PRO A C 1
ATOM 716 O O . PRO A 1 92 ? 4.120 3.723 21.943 1.00 58.84 92 PRO A O 1
ATOM 719 N N . ALA A 1 93 ? 5.543 5.395 21.465 1.00 66.06 93 ALA A N 1
ATOM 720 C CA . ALA A 1 93 ? 4.779 6.415 22.159 1.00 66.06 93 ALA A CA 1
ATOM 721 C C . ALA A 1 93 ? 3.447 6.725 21.461 1.00 66.06 93 ALA A C 1
ATOM 723 O O . ALA A 1 93 ? 2.501 7.094 22.152 1.00 66.06 93 ALA A O 1
ATOM 724 N N . LEU A 1 94 ? 3.348 6.540 20.138 1.00 73.00 94 LEU A N 1
ATOM 725 C CA . LEU A 1 94 ? 2.121 6.808 19.392 1.00 73.00 94 LEU A CA 1
ATOM 726 C C . LEU A 1 94 ? 1.087 5.686 19.563 1.00 73.00 94 LEU A C 1
ATOM 728 O O . LEU A 1 94 ? -0.070 5.954 19.871 1.00 73.00 94 LEU A O 1
ATOM 732 N N . TYR A 1 95 ? 1.505 4.428 19.408 1.00 74.75 95 TYR A N 1
ATOM 733 C CA . TYR A 1 95 ? 0.575 3.294 19.337 1.00 74.75 95 TYR A CA 1
ATOM 734 C C . TYR A 1 95 ? 0.431 2.476 20.634 1.00 74.75 95 TYR A C 1
ATOM 736 O O . TYR A 1 95 ? -0.558 1.757 20.795 1.00 74.75 95 TYR A O 1
ATOM 744 N N . GLU A 1 96 ? 1.370 2.552 21.586 1.00 76.88 96 GLU A N 1
ATOM 745 C CA . GLU A 1 96 ? 1.230 1.822 22.860 1.00 76.88 96 GLU A CA 1
ATOM 746 C C . GLU A 1 96 ? 0.030 2.300 23.705 1.00 76.88 96 GLU A C 1
ATOM 7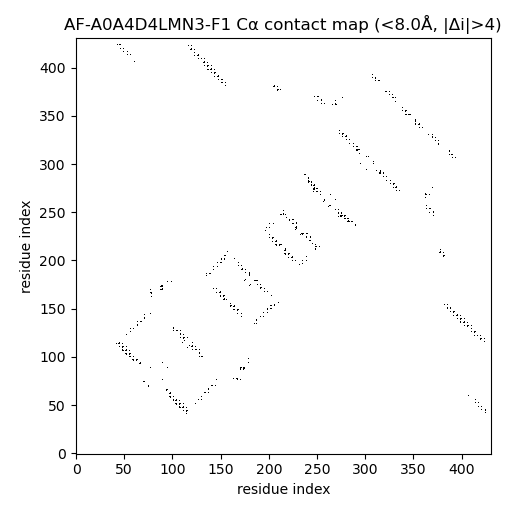48 O O . GLU A 1 96 ? -0.636 1.435 24.279 1.00 76.88 96 GLU A O 1
ATOM 753 N N . PRO A 1 97 ? -0.326 3.603 23.762 1.00 84.69 97 PRO A N 1
ATOM 754 C CA . PRO A 1 97 ? -1.548 4.050 24.438 1.00 84.69 97 PRO A CA 1
ATOM 755 C C . PRO A 1 97 ? -2.819 3.430 23.843 1.00 84.69 97 PRO A C 1
ATOM 757 O O . PRO A 1 97 ? -3.653 2.909 24.584 1.00 84.69 97 PRO A O 1
ATOM 760 N N . LEU A 1 98 ? -2.920 3.389 22.508 1.00 84.50 98 LEU A N 1
ATOM 761 C CA . LEU A 1 98 ? -4.033 2.762 21.788 1.00 84.50 98 LEU A CA 1
ATOM 762 C C . LEU A 1 98 ? -4.150 1.271 22.140 1.00 84.50 98 LEU A C 1
ATOM 764 O O . LEU A 1 98 ? -5.218 0.774 22.498 1.00 84.50 98 LEU A O 1
ATOM 768 N N . LYS A 1 99 ? -3.018 0.562 22.112 1.00 82.50 99 LYS A N 1
ATOM 769 C CA . LYS A 1 99 ? -2.929 -0.858 22.465 1.00 82.50 99 LYS A CA 1
ATOM 770 C C . LYS A 1 99 ? -3.304 -1.129 23.921 1.00 82.50 99 LYS A C 1
ATOM 772 O O . LYS A 1 99 ? -3.943 -2.137 24.217 1.00 82.50 99 LYS A O 1
ATOM 777 N N . ALA A 1 100 ? -2.876 -0.268 24.842 1.00 86.06 100 ALA A N 1
ATOM 778 C CA . ALA A 1 100 ? -3.228 -0.378 26.252 1.00 86.06 100 ALA A CA 1
ATOM 779 C C . ALA A 1 100 ? -4.739 -0.198 26.458 1.00 86.06 100 ALA A C 1
ATOM 781 O O . ALA A 1 100 ? -5.343 -0.999 27.170 1.00 86.06 100 ALA A O 1
ATOM 782 N N . ALA A 1 101 ? -5.351 0.774 25.775 1.00 88.12 101 ALA A N 1
ATOM 783 C CA . ALA A 1 101 ? -6.792 0.995 25.820 1.00 88.12 101 ALA A CA 1
ATOM 784 C C . ALA A 1 101 ? -7.583 -0.202 25.258 1.00 88.12 101 ALA A C 1
ATOM 786 O O . ALA A 1 101 ? -8.509 -0.668 25.916 1.00 88.12 101 ALA A O 1
ATOM 787 N N . LEU A 1 102 ? -7.169 -0.783 24.122 1.00 88.69 102 LEU A N 1
ATOM 788 C CA . LEU A 1 102 ? -7.789 -2.004 23.576 1.00 88.69 102 LEU A CA 1
ATOM 789 C C . LEU A 1 102 ? -7.720 -3.192 24.540 1.00 88.69 102 LEU A C 1
ATOM 791 O O . LEU A 1 102 ? -8.699 -3.919 24.708 1.00 88.69 102 LEU A O 1
ATOM 795 N N . ARG A 1 103 ? -6.568 -3.404 25.189 1.00 87.25 103 ARG A N 1
ATOM 796 C CA . ARG A 1 103 ? -6.428 -4.463 26.201 1.00 87.25 103 ARG A CA 1
ATOM 797 C C . ARG A 1 103 ? -7.359 -4.228 27.384 1.00 87.25 103 ARG A C 1
ATOM 799 O O . ARG A 1 103 ? -7.955 -5.181 27.878 1.00 87.25 103 ARG A O 1
ATOM 806 N N . GLU A 1 104 ? -7.492 -2.982 27.830 1.00 90.12 104 GLU A N 1
ATOM 807 C CA . GLU A 1 104 ? -8.405 -2.646 28.921 1.00 90.12 104 GLU A CA 1
ATOM 808 C C . GLU A 1 104 ? -9.869 -2.839 28.513 1.00 90.12 104 GLU A C 1
ATOM 810 O O . GLU A 1 104 ? -10.638 -3.396 29.292 1.00 90.12 104 GLU A O 1
ATOM 815 N N . MET A 1 105 ? -10.243 -2.492 27.276 1.00 91.50 105 MET A N 1
ATOM 816 C CA . MET A 1 105 ? -11.574 -2.792 26.740 1.00 91.50 105 MET A CA 1
ATOM 817 C C . MET A 1 105 ? -11.848 -4.299 26.739 1.00 91.50 105 MET A C 1
ATOM 819 O O . MET A 1 105 ? -12.885 -4.724 27.236 1.00 91.50 105 MET A O 1
ATOM 823 N N . HIS A 1 106 ? -10.906 -5.118 26.267 1.00 89.44 106 HIS A N 1
ATOM 824 C CA . HIS A 1 106 ? -11.044 -6.578 26.269 1.00 89.44 106 HIS A CA 1
ATOM 825 C C . HIS A 1 106 ? -11.208 -7.154 27.691 1.00 89.44 106 HIS A C 1
ATOM 827 O O . HIS A 1 106 ? -12.082 -7.987 27.958 1.00 89.44 106 HIS A O 1
ATOM 833 N N . ASN A 1 107 ? -10.400 -6.675 28.641 1.00 86.75 107 ASN A N 1
ATOM 834 C CA . ASN A 1 107 ? -10.498 -7.077 30.045 1.00 86.75 107 ASN A CA 1
ATOM 835 C C . ASN A 1 107 ? -11.843 -6.658 30.662 1.00 86.75 107 ASN A C 1
ATOM 837 O O . ASN A 1 107 ? -12.483 -7.448 31.360 1.00 86.75 107 ASN A O 1
ATOM 841 N N . ALA A 1 108 ? -12.289 -5.428 30.398 1.00 88.44 108 ALA A N 1
ATOM 842 C CA . ALA A 1 108 ? -13.556 -4.905 30.895 1.00 88.44 108 ALA A CA 1
ATOM 843 C C . ALA A 1 108 ? -14.758 -5.635 30.278 1.00 88.44 108 ALA A C 1
ATOM 845 O O . ALA A 1 108 ? -15.716 -5.938 30.989 1.00 88.44 108 ALA A O 1
ATOM 846 N N . LEU A 1 109 ? -14.681 -6.004 28.998 1.00 90.25 109 LEU A N 1
ATOM 847 C CA . LEU A 1 109 ? -15.695 -6.799 28.310 1.00 90.25 109 LEU A CA 1
ATOM 848 C C . LEU A 1 109 ? -15.892 -8.164 28.973 1.00 90.25 109 LEU A C 1
ATOM 850 O O . LEU A 1 109 ? -17.025 -8.604 29.145 1.00 90.25 109 LEU A O 1
ATOM 854 N N . THR A 1 110 ? -14.815 -8.796 29.444 1.00 87.38 110 THR A N 1
ATOM 855 C CA . THR A 1 110 ? -14.907 -10.055 30.204 1.00 87.38 110 THR A CA 1
ATOM 856 C C . THR A 1 110 ? -15.733 -9.879 31.486 1.00 87.38 110 THR A C 1
ATOM 858 O O . THR A 1 110 ? -16.545 -10.738 31.833 1.00 87.38 110 THR A O 1
ATOM 861 N N . ALA A 1 111 ? -15.573 -8.751 32.185 1.00 83.12 111 ALA A N 1
ATOM 862 C CA . ALA A 1 111 ? -16.362 -8.437 33.377 1.00 83.12 111 ALA A CA 1
ATOM 863 C C . ALA A 1 111 ? -17.828 -8.111 33.040 1.00 83.12 111 ALA A C 1
ATOM 865 O O . ALA A 1 111 ? -18.730 -8.494 33.789 1.00 83.12 111 ALA A O 1
ATOM 866 N N . VAL A 1 112 ? -18.079 -7.446 31.906 1.00 86.38 112 VAL A N 1
ATOM 867 C CA . VAL A 1 112 ? -19.435 -7.209 31.391 1.00 86.38 112 VAL A CA 1
ATOM 868 C C . VAL A 1 112 ? -20.109 -8.532 31.033 1.00 86.38 112 VAL A C 1
ATOM 870 O O . VAL A 1 112 ? -21.220 -8.762 31.487 1.00 86.38 112 VAL A O 1
ATOM 873 N N . ALA A 1 113 ? -19.429 -9.442 30.336 1.00 86.12 113 ALA A N 1
ATOM 874 C CA . ALA A 1 113 ? -19.966 -10.756 29.983 1.00 86.12 113 ALA A CA 1
ATOM 875 C C . ALA A 1 113 ? -20.282 -11.630 31.211 1.00 86.12 113 ALA A C 1
ATOM 877 O O . ALA A 1 113 ? -21.211 -12.433 31.191 1.00 86.12 113 ALA A O 1
ATOM 878 N N . LEU A 1 114 ? -19.524 -11.473 32.303 1.00 83.94 114 LEU A N 1
ATOM 879 C CA . LEU A 1 114 ? -19.729 -12.244 33.532 1.00 83.94 114 LEU A CA 1
ATOM 880 C C . LEU A 1 114 ? -20.929 -11.756 34.362 1.00 83.94 114 LEU A C 1
ATOM 882 O O . LEU A 1 114 ? -21.537 -12.539 35.096 1.00 83.94 114 LEU A O 1
ATOM 886 N N . HIS A 1 115 ? -21.238 -10.459 34.311 1.00 80.62 115 HIS A N 1
ATOM 887 C CA . HIS A 1 115 ? -22.188 -9.825 35.233 1.00 80.62 115 HIS A CA 1
ATOM 888 C C . HIS A 1 115 ? -23.391 -9.173 34.548 1.00 80.62 115 HIS A C 1
ATOM 890 O O . HIS A 1 115 ? -24.434 -8.986 35.185 1.00 80.62 115 HIS A O 1
ATOM 896 N N . GLY A 1 116 ? -23.244 -8.789 33.286 1.00 77.31 116 GLY A N 1
ATOM 897 C CA . GLY A 1 116 ? -24.234 -8.094 32.482 1.00 77.31 116 GLY A CA 1
ATOM 898 C C . GLY A 1 116 ? -25.286 -9.037 31.899 1.00 77.31 116 GLY A C 1
ATOM 899 O O . GLY A 1 116 ? -25.053 -10.237 31.765 1.00 77.31 116 GLY A O 1
ATOM 900 N N . PRO A 1 117 ? -26.477 -8.514 31.575 1.00 83.25 117 PRO A N 1
ATOM 901 C CA . PRO A 1 117 ? -27.417 -9.238 30.732 1.00 83.25 117 PRO A CA 1
ATOM 902 C C . PRO A 1 117 ? -26.856 -9.400 29.310 1.00 83.25 117 PRO A C 1
ATOM 904 O O . PRO A 1 117 ? -25.929 -8.696 28.899 1.00 83.25 117 PRO A O 1
ATOM 907 N N . GLU A 1 118 ? -27.446 -10.325 28.558 1.00 86.62 118 GLU A N 1
ATOM 908 C CA . GLU A 1 118 ? -27.013 -10.681 27.202 1.00 86.62 118 GLU A CA 1
ATOM 909 C C . GLU A 1 118 ? -26.991 -9.466 26.261 1.00 86.62 118 GLU A C 1
ATOM 911 O O . GLU A 1 118 ? -26.003 -9.255 25.571 1.00 86.62 118 GLU A O 1
ATOM 916 N N . GLU A 1 119 ? -28.005 -8.597 26.329 1.00 87.19 119 GLU A N 1
ATOM 917 C CA . GLU A 1 119 ? -28.108 -7.376 25.511 1.00 87.19 119 GLU A CA 1
ATOM 918 C C . GLU A 1 119 ? -26.949 -6.390 25.750 1.00 87.19 119 GLU A C 1
ATOM 920 O O . GLU A 1 119 ? -26.397 -5.830 24.805 1.00 87.19 119 GLU A O 1
ATOM 925 N N . VAL A 1 120 ? -26.528 -6.209 27.008 1.00 87.88 120 VAL A N 1
ATOM 926 C CA . VAL A 1 120 ? -25.391 -5.333 27.362 1.00 87.88 120 VAL A CA 1
ATOM 927 C C . VAL A 1 120 ? -24.067 -5.969 26.952 1.00 87.88 120 VAL A C 1
ATOM 929 O O . VAL A 1 120 ? -23.139 -5.270 26.555 1.00 87.88 120 VAL A O 1
ATOM 932 N N . THR A 1 121 ? -23.979 -7.296 27.038 1.00 90.44 121 THR A N 1
ATOM 933 C CA . THR A 1 121 ? -22.795 -8.045 26.605 1.00 90.44 121 THR A CA 1
ATOM 934 C C . THR A 1 121 ? -22.624 -7.965 25.092 1.00 90.44 121 THR A C 1
ATOM 936 O O . THR A 1 121 ? -21.521 -7.685 24.634 1.00 90.44 121 THR A O 1
ATOM 939 N N . ALA A 1 122 ? -23.708 -8.133 24.329 1.00 91.44 122 ALA A N 1
ATOM 940 C CA . ALA A 1 122 ? -23.712 -7.992 22.877 1.00 91.44 122 ALA A CA 1
ATOM 941 C C . ALA A 1 122 ? -23.301 -6.575 22.450 1.00 91.44 122 ALA A C 1
ATOM 943 O O . ALA A 1 122 ? -22.344 -6.423 21.702 1.00 91.44 122 ALA A O 1
ATOM 944 N N . ALA A 1 123 ? -23.915 -5.535 23.025 1.00 92.75 123 ALA A N 1
ATOM 945 C CA . ALA A 1 123 ? -23.532 -4.154 22.726 1.00 92.75 123 ALA A CA 1
ATOM 946 C C . ALA A 1 123 ? -22.079 -3.829 23.139 1.00 92.75 123 ALA A C 1
ATOM 948 O O . ALA A 1 123 ? -21.413 -3.007 22.512 1.00 92.75 123 ALA A O 1
ATOM 949 N N . GLY A 1 124 ? -21.571 -4.468 24.200 1.00 92.00 124 GLY A N 1
ATOM 950 C CA . GLY A 1 124 ? -20.172 -4.354 24.613 1.00 92.00 124 GLY A CA 1
ATOM 951 C C . GLY A 1 124 ? -19.205 -5.025 23.634 1.00 92.00 124 GLY A C 1
ATOM 952 O O . GLY A 1 124 ? -18.117 -4.497 23.406 1.00 92.00 124 GLY A O 1
ATOM 953 N N . GLN A 1 125 ? -19.604 -6.155 23.044 1.00 93.12 125 GLN A N 1
ATOM 954 C CA . GLN A 1 125 ? -18.857 -6.825 21.981 1.00 93.12 125 GLN A CA 1
ATOM 955 C C . GLN A 1 125 ? -18.840 -5.964 20.714 1.00 93.12 125 GLN A C 1
ATOM 957 O O . GLN A 1 125 ? -17.758 -5.696 20.207 1.00 93.12 125 GLN A O 1
ATOM 962 N N . ASP A 1 126 ? -19.989 -5.431 20.284 1.00 94.88 126 ASP A N 1
ATOM 963 C CA . ASP A 1 126 ? -20.082 -4.537 19.118 1.00 94.88 126 ASP A CA 1
ATOM 964 C C . ASP A 1 126 ? -19.180 -3.297 19.276 1.00 94.88 126 ASP A C 1
ATOM 966 O O . ASP A 1 126 ? -18.527 -2.854 18.332 1.00 94.88 126 ASP A O 1
ATOM 970 N N . LEU A 1 127 ? -19.102 -2.741 20.492 1.00 96.19 127 LEU A N 1
ATOM 971 C CA . LEU A 1 127 ? -18.190 -1.643 20.821 1.00 96.19 127 LEU A CA 1
ATOM 972 C C . LEU A 1 127 ? -16.713 -2.051 20.702 1.00 96.19 127 LEU A C 1
ATOM 974 O O . LEU A 1 127 ? -15.893 -1.262 20.229 1.00 96.19 127 LEU A O 1
ATOM 978 N N . TYR A 1 128 ? -16.359 -3.251 21.157 1.00 92.50 128 TYR A N 1
ATOM 979 C CA . TYR A 1 128 ? -14.996 -3.764 21.043 1.00 92.50 128 TYR A CA 1
ATOM 980 C C . TYR A 1 128 ? -14.617 -4.056 19.587 1.00 92.50 128 TYR A C 1
ATOM 982 O O . TYR A 1 128 ? -13.535 -3.663 19.156 1.00 92.50 128 TYR A O 1
ATOM 990 N N . ASP A 1 129 ? -15.520 -4.658 18.818 1.00 90.69 129 ASP A N 1
ATOM 991 C CA . ASP A 1 129 ? -15.312 -4.966 17.403 1.00 90.69 129 ASP A CA 1
ATOM 992 C C . ASP A 1 129 ? -15.157 -3.674 16.585 1.00 90.69 129 ASP A C 1
ATOM 994 O O . ASP A 1 129 ? -14.190 -3.531 15.842 1.00 90.69 129 ASP A O 1
ATOM 998 N N . ALA A 1 130 ? -15.986 -2.652 16.833 1.00 92.88 130 ALA A N 1
ATOM 999 C CA . ALA A 1 130 ? -15.823 -1.339 16.203 1.00 92.88 130 ALA A CA 1
ATOM 1000 C C . ALA A 1 130 ? -14.477 -0.660 16.546 1.00 92.88 130 ALA A C 1
ATOM 1002 O O . ALA A 1 130 ? -13.930 0.094 15.737 1.00 92.88 130 ALA A O 1
ATOM 1003 N N . ALA A 1 131 ? -13.921 -0.906 17.738 1.00 91.06 131 ALA A N 1
ATOM 1004 C CA . ALA A 1 131 ? -12.592 -0.413 18.109 1.00 91.06 131 ALA A CA 1
ATOM 1005 C C . ALA A 1 131 ? -11.467 -1.181 17.392 1.00 91.06 131 ALA A C 1
ATOM 1007 O O . ALA A 1 131 ? -10.448 -0.592 17.016 1.00 91.06 131 ALA A O 1
ATOM 1008 N N . MET A 1 132 ? -11.649 -2.483 17.170 1.00 87.69 132 MET A N 1
ATOM 1009 C CA . MET A 1 132 ? -10.732 -3.298 16.370 1.00 87.69 132 MET A CA 1
ATOM 1010 C C . MET A 1 132 ? -10.739 -2.858 14.903 1.00 87.69 132 MET A C 1
ATOM 1012 O O . MET A 1 132 ? -9.662 -2.631 14.351 1.00 87.69 132 MET A O 1
ATOM 1016 N N . ASP A 1 133 ? -11.918 -2.629 14.322 1.00 88.50 133 ASP A N 1
ATOM 1017 C CA . ASP A 1 133 ? -12.079 -2.114 12.957 1.00 88.50 133 ASP A CA 1
ATOM 1018 C C . ASP A 1 133 ? -11.375 -0.762 12.791 1.00 88.50 133 ASP A C 1
ATOM 1020 O O . ASP A 1 133 ? -10.524 -0.601 11.921 1.00 88.50 133 ASP A O 1
ATOM 1024 N N . MET A 1 134 ? -11.633 0.190 13.698 1.00 89.62 134 MET A N 1
ATOM 1025 C CA . MET A 1 134 ? -10.957 1.495 13.705 1.00 89.62 134 MET A CA 1
ATOM 1026 C C . MET A 1 134 ? -9.428 1.363 13.772 1.00 89.62 134 MET A C 1
ATOM 1028 O O . MET A 1 134 ? -8.700 2.137 13.155 1.00 89.62 134 MET A O 1
ATOM 1032 N N . THR A 1 135 ? -8.922 0.383 14.523 1.00 85.00 135 THR A N 1
ATOM 1033 C CA . THR A 1 135 ? -7.480 0.113 14.586 1.00 85.00 135 THR A CA 1
ATOM 1034 C C . THR A 1 135 ? -6.954 -0.406 13.250 1.00 85.00 135 THR A C 1
ATOM 1036 O O . THR A 1 135 ? -5.879 0.015 12.829 1.00 85.00 135 THR A O 1
ATOM 1039 N N . GLY A 1 136 ? -7.704 -1.282 12.577 1.00 79.56 136 GLY A N 1
ATOM 1040 C CA . GLY A 1 136 ? -7.393 -1.751 11.228 1.00 79.56 136 GLY A CA 1
ATOM 1041 C C . GLY A 1 136 ? -7.304 -0.602 10.224 1.00 79.56 136 GLY A C 1
ATOM 1042 O O . GLY A 1 136 ? -6.292 -0.480 9.536 1.00 79.56 136 GLY A O 1
ATOM 1043 N N . GLU A 1 137 ? -8.295 0.292 10.217 1.00 85.12 137 GLU A N 1
ATOM 1044 C CA . GLU A 1 137 ? -8.326 1.441 9.301 1.00 85.12 137 GLU A CA 1
ATOM 1045 C C . GLU A 1 137 ? -7.183 2.433 9.557 1.00 85.12 137 GLU A C 1
ATOM 1047 O O . GLU A 1 137 ? -6.550 2.915 8.619 1.00 85.12 137 GLU A O 1
ATOM 1052 N N . LEU A 1 138 ? -6.845 2.710 10.824 1.00 82.50 138 LEU A N 1
ATOM 1053 C CA . LEU A 1 138 ? -5.701 3.571 11.159 1.00 82.50 138 LEU A CA 1
ATOM 1054 C C . LEU A 1 138 ? -4.382 3.002 10.643 1.00 82.50 138 LEU A C 1
ATOM 1056 O O . LEU A 1 138 ? -3.533 3.740 10.149 1.00 82.50 138 LEU A O 1
ATOM 1060 N N . LEU A 1 139 ? -4.214 1.689 10.772 1.00 76.56 139 LEU A N 1
ATOM 1061 C CA . LEU A 1 139 ? -3.032 0.997 10.291 1.00 76.56 139 LEU A CA 1
ATOM 1062 C C . LEU A 1 139 ? -2.981 0.966 8.755 1.00 76.56 139 LEU A C 1
ATOM 1064 O O . LEU A 1 139 ? -1.900 1.113 8.184 1.00 76.56 139 LEU A O 1
ATOM 1068 N N . HIS A 1 140 ? -4.125 0.820 8.083 1.00 76.62 140 HIS A N 1
ATOM 1069 C CA . HIS A 1 140 ? -4.214 0.910 6.625 1.00 76.62 140 HIS A CA 1
ATOM 1070 C C . HIS A 1 140 ? -3.869 2.318 6.118 1.00 76.62 140 HIS A C 1
ATOM 1072 O O . HIS A 1 140 ? -3.070 2.463 5.192 1.00 76.62 140 HIS A O 1
ATOM 1078 N N . LEU A 1 141 ? -4.377 3.363 6.781 1.00 80.31 141 LEU A N 1
ATOM 1079 C CA . LEU A 1 141 ? -3.994 4.746 6.504 1.00 80.31 141 LEU A CA 1
ATOM 1080 C C . LEU A 1 141 ? -2.483 4.965 6.671 1.00 80.31 141 LEU A C 1
ATOM 1082 O O . LEU A 1 141 ? -1.859 5.615 5.831 1.00 80.31 141 LEU A O 1
ATOM 1086 N N . ASP A 1 142 ? -1.891 4.421 7.735 1.00 75.31 142 ASP A N 1
ATOM 1087 C CA . ASP A 1 142 ? -0.451 4.515 7.976 1.00 75.31 142 ASP A CA 1
ATOM 1088 C C . ASP A 1 142 ? 0.349 3.843 6.848 1.00 75.31 142 ASP A C 1
ATOM 1090 O O . ASP A 1 142 ? 1.254 4.448 6.270 1.00 75.31 142 ASP A O 1
ATOM 1094 N N . ALA A 1 143 ? -0.057 2.637 6.438 1.00 71.31 143 ALA A N 1
ATOM 1095 C CA . ALA A 1 143 ? 0.543 1.932 5.307 1.00 71.31 143 ALA A CA 1
ATOM 1096 C C . ALA A 1 143 ? 0.459 2.747 4.004 1.00 71.31 143 ALA A C 1
ATOM 1098 O O . ALA A 1 143 ? 1.484 2.948 3.352 1.00 71.31 143 ALA A O 1
ATOM 1099 N N . ALA A 1 144 ? -0.709 3.306 3.671 1.00 74.44 144 ALA A N 1
ATOM 1100 C CA . ALA A 1 144 ? -0.891 4.151 2.487 1.00 74.44 144 ALA A CA 1
ATOM 1101 C C . ALA A 1 144 ? -0.006 5.417 2.524 1.00 74.44 144 ALA A C 1
ATOM 1103 O O . ALA A 1 144 ? 0.553 5.849 1.509 1.00 74.44 144 ALA A O 1
ATOM 1104 N N . CYS A 1 145 ? 0.172 6.019 3.705 1.00 74.06 145 CYS A N 1
ATOM 1105 C CA . CYS A 1 145 ? 1.073 7.153 3.906 1.00 74.06 145 CYS A CA 1
ATOM 1106 C C . CYS A 1 145 ? 2.551 6.772 3.713 1.00 74.06 145 CYS A C 1
ATOM 1108 O O . CYS A 1 145 ? 3.309 7.550 3.106 1.00 74.06 145 CYS A O 1
ATOM 1110 N N . VAL A 1 146 ? 2.968 5.596 4.194 1.00 68.38 146 VAL A N 1
ATOM 1111 C CA . VAL A 1 146 ? 4.326 5.079 3.983 1.00 68.38 146 VAL A CA 1
ATOM 1112 C C . VAL A 1 146 ? 4.550 4.725 2.517 1.00 68.38 146 VAL A C 1
ATOM 1114 O O . VAL A 1 146 ? 5.565 5.149 1.976 1.00 68.38 146 VAL A O 1
ATOM 1117 N N . GLU A 1 147 ? 3.610 4.055 1.847 1.00 68.12 147 GLU A N 1
ATOM 1118 C CA . GLU A 1 147 ? 3.677 3.747 0.409 1.00 68.12 147 GLU A CA 1
ATOM 1119 C C . GLU A 1 147 ? 3.922 4.996 -0.422 1.00 68.12 147 GLU A C 1
ATOM 1121 O O . GLU A 1 147 ? 4.889 5.068 -1.179 1.00 68.12 147 GLU A O 1
ATOM 1126 N N . ARG A 1 148 ? 3.106 6.034 -0.214 1.00 73.12 148 ARG A N 1
ATOM 1127 C CA . ARG A 1 148 ? 3.280 7.322 -0.889 1.00 73.12 148 ARG A CA 1
ATOM 1128 C C . ARG A 1 148 ? 4.670 7.913 -0.630 1.00 73.12 148 ARG A C 1
ATOM 1130 O O . ARG A 1 148 ? 5.280 8.489 -1.530 1.00 73.12 148 ARG A O 1
ATOM 1137 N N . SER A 1 149 ? 5.176 7.792 0.597 1.00 67.81 149 SER A N 1
ATOM 1138 C CA . SER A 1 149 ? 6.483 8.332 0.998 1.00 67.81 149 SER A CA 1
ATOM 1139 C C . 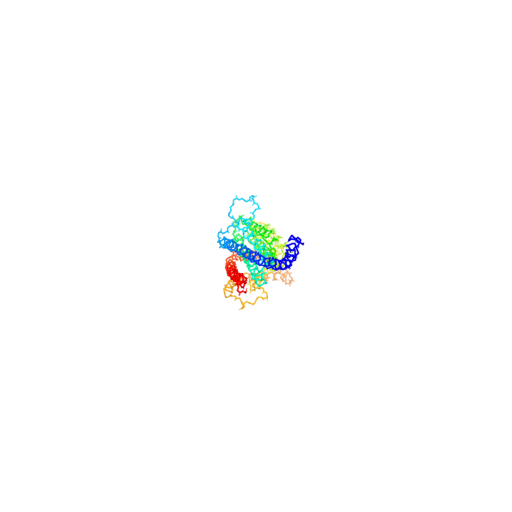SER A 1 149 ? 7.656 7.533 0.426 1.00 67.81 149 SER A C 1
ATOM 1141 O O . SER A 1 149 ? 8.656 8.128 0.012 1.00 67.81 149 SER A O 1
ATOM 1143 N N . ALA A 1 150 ? 7.540 6.205 0.392 1.00 61.41 150 ALA A N 1
ATOM 1144 C CA . ALA A 1 150 ? 8.500 5.286 -0.201 1.00 61.41 150 ALA A CA 1
ATOM 1145 C C . ALA A 1 150 ? 8.554 5.498 -1.714 1.00 61.41 150 ALA A C 1
ATOM 1147 O O . ALA A 1 150 ? 9.635 5.708 -2.255 1.00 61.41 150 ALA A O 1
ATOM 1148 N N . PHE A 1 151 ? 7.393 5.586 -2.365 1.00 64.19 151 PHE A N 1
ATOM 1149 C CA . PHE A 1 151 ? 7.259 5.894 -3.784 1.00 64.19 151 PHE A CA 1
ATOM 1150 C C . PHE A 1 151 ? 7.863 7.261 -4.130 1.00 64.19 151 PHE A C 1
ATOM 1152 O O . PHE A 1 151 ? 8.745 7.360 -4.983 1.00 64.19 151 PHE A O 1
ATOM 1159 N N . GLY A 1 152 ? 7.477 8.313 -3.401 1.00 65.12 152 GLY A N 1
ATOM 1160 C CA . GLY A 1 152 ? 8.052 9.646 -3.579 1.00 65.12 152 GLY A CA 1
ATOM 1161 C C . GLY A 1 152 ? 9.569 9.671 -3.363 1.00 65.12 152 GLY A C 1
ATOM 1162 O O . GLY A 1 152 ? 10.281 10.357 -4.090 1.00 65.12 152 GLY A O 1
ATOM 1163 N N . SER A 1 153 ? 10.086 8.891 -2.406 1.00 60.28 153 SER A N 1
ATOM 1164 C CA . SER A 1 153 ? 11.529 8.781 -2.161 1.00 60.28 153 SER A CA 1
ATOM 1165 C C . SER A 1 153 ? 12.244 7.986 -3.254 1.00 60.28 153 SER A C 1
ATOM 1167 O O . SER A 1 153 ? 13.315 8.406 -3.670 1.00 60.28 153 SER A O 1
ATOM 1169 N N . ALA A 1 154 ? 11.667 6.894 -3.761 1.00 57.06 154 ALA A N 1
ATOM 1170 C CA . ALA A 1 154 ? 12.250 6.090 -4.834 1.00 57.06 154 ALA A CA 1
ATOM 1171 C C . ALA A 1 154 ? 12.489 6.901 -6.107 1.00 57.06 154 ALA A C 1
ATOM 1173 O O . ALA A 1 154 ? 13.472 6.683 -6.803 1.00 57.06 154 ALA A O 1
ATOM 1174 N N . LEU A 1 155 ? 11.633 7.885 -6.373 1.00 58.78 155 LEU A N 1
ATOM 1175 C CA . LEU A 1 155 ? 11.619 8.636 -7.627 1.00 58.78 155 LEU A CA 1
ATOM 1176 C C . LEU A 1 155 ? 12.465 9.912 -7.596 1.00 58.78 155 LEU A C 1
ATOM 1178 O O . LEU A 1 155 ? 12.536 10.631 -8.595 1.00 58.78 155 LEU A O 1
ATOM 1182 N N . HIS A 1 156 ? 13.133 10.191 -6.476 1.00 54.72 156 HIS A N 1
ATOM 1183 C CA . HIS A 1 156 ? 14.171 11.209 -6.406 1.00 54.72 156 HIS A CA 1
ATOM 1184 C C . HIS A 1 156 ? 15.547 10.576 -6.683 1.00 54.72 156 HIS A C 1
ATOM 1186 O O . HIS A 1 156 ? 15.955 9.597 -6.068 1.00 54.72 156 HIS A O 1
ATOM 1192 N N . THR A 1 157 ? 16.297 11.145 -7.625 1.00 50.19 157 THR A N 1
ATOM 1193 C CA . THR A 1 157 ? 17.608 10.638 -8.083 1.00 50.19 157 THR A CA 1
ATOM 1194 C C . THR A 1 157 ? 18.773 10.926 -7.132 1.00 50.19 157 THR A C 1
ATOM 1196 O O . THR A 1 157 ? 19.920 10.605 -7.441 1.00 50.19 157 THR A O 1
ATOM 1199 N N . ASP A 1 158 ? 18.526 11.548 -5.981 1.00 50.78 158 ASP A N 1
ATOM 1200 C CA . ASP A 1 158 ? 19.583 11.847 -5.020 1.00 50.78 158 ASP A CA 1
ATOM 1201 C C . ASP A 1 158 ? 19.953 10.558 -4.280 1.00 50.78 158 ASP A C 1
ATOM 1203 O O . ASP A 1 158 ? 19.108 10.015 -3.584 1.00 50.78 158 ASP A O 1
ATOM 1207 N N . GLY A 1 159 ? 21.208 10.090 -4.357 1.00 42.88 159 GLY A N 1
ATOM 1208 C CA . GLY A 1 159 ? 21.701 8.825 -3.761 1.00 42.88 159 GLY A CA 1
ATOM 1209 C C . GLY A 1 159 ? 21.490 8.617 -2.244 1.00 42.88 159 GLY A C 1
ATOM 1210 O O . GLY A 1 159 ? 21.958 7.639 -1.676 1.00 42.88 159 GLY A O 1
ATOM 1211 N N . TRP A 1 160 ? 20.765 9.518 -1.583 1.00 46.12 160 TRP A N 1
ATOM 1212 C CA . TRP A 1 160 ? 20.151 9.362 -0.264 1.00 46.12 160 TRP A CA 1
ATOM 1213 C C . TRP A 1 160 ? 18.896 8.463 -0.275 1.00 46.12 160 TRP A C 1
ATOM 1215 O O . TRP A 1 160 ? 18.294 8.249 0.778 1.00 46.12 160 TRP A O 1
ATOM 1225 N N . THR A 1 161 ? 18.459 7.967 -1.436 1.00 53.88 161 THR A N 1
ATOM 1226 C CA . THR A 1 161 ? 17.145 7.333 -1.616 1.00 53.88 161 THR A CA 1
ATOM 1227 C C . THR A 1 161 ? 17.098 5.837 -1.336 1.00 53.88 161 THR A C 1
ATOM 1229 O O . THR A 1 161 ? 16.149 5.411 -0.688 1.00 53.88 161 THR A O 1
ATOM 1232 N N . GLU A 1 162 ? 18.131 5.055 -1.657 1.00 50.47 162 GLU A N 1
ATOM 1233 C CA . GLU A 1 162 ? 18.163 3.608 -1.353 1.00 50.47 162 GLU A CA 1
ATOM 1234 C C . GLU A 1 162 ? 18.088 3.346 0.161 1.00 50.47 162 GLU A C 1
ATOM 1236 O O . GLU A 1 162 ? 17.266 2.563 0.633 1.00 50.47 162 GLU A O 1
ATOM 1241 N N . GLN A 1 163 ? 18.856 4.102 0.952 1.00 56.56 163 GLN A N 1
ATOM 1242 C CA . GLN A 1 163 ? 18.808 4.009 2.411 1.00 56.56 163 GLN A CA 1
ATOM 1243 C C . GLN A 1 163 ? 17.450 4.443 2.978 1.00 56.56 163 GLN A C 1
ATOM 1245 O O . GLN A 1 163 ? 16.970 3.837 3.932 1.00 56.56 163 GLN A O 1
ATOM 1250 N N . ARG A 1 164 ? 16.807 5.469 2.405 1.00 54.47 164 ARG A N 1
ATOM 1251 C CA . ARG A 1 164 ? 15.485 5.939 2.855 1.00 54.47 164 ARG A CA 1
ATOM 1252 C C . ARG A 1 164 ? 14.378 4.947 2.532 1.00 54.47 164 ARG A C 1
ATOM 1254 O O . ARG A 1 164 ? 13.528 4.738 3.385 1.00 54.47 164 ARG A O 1
ATOM 1261 N N . ILE A 1 165 ? 14.412 4.337 1.352 1.00 52.19 165 ILE A N 1
ATOM 1262 C CA . ILE A 1 165 ? 13.464 3.294 0.953 1.00 52.19 165 ILE A CA 1
ATOM 1263 C C . ILE A 1 165 ? 13.618 2.088 1.873 1.00 52.19 165 ILE A C 1
ATOM 1265 O O . ILE A 1 165 ? 12.639 1.674 2.481 1.00 52.19 165 ILE A O 1
ATOM 1269 N N . GLN A 1 166 ? 14.847 1.590 2.053 1.00 56.53 166 GLN A N 1
ATOM 1270 C CA . GLN A 1 166 ? 15.113 0.478 2.965 1.00 56.53 166 GLN A CA 1
ATOM 1271 C C . GLN A 1 166 ? 14.678 0.807 4.399 1.00 56.53 166 GLN A C 1
ATOM 1273 O O . GLN A 1 166 ? 14.124 -0.039 5.085 1.00 56.53 166 GLN A O 1
ATOM 1278 N N . THR A 1 167 ? 14.858 2.054 4.840 1.00 56.16 167 THR A N 1
ATOM 1279 C CA . THR A 1 167 ? 14.386 2.500 6.161 1.00 56.16 167 THR A CA 1
ATOM 1280 C C . THR A 1 167 ? 12.857 2.496 6.244 1.00 56.16 167 THR A C 1
ATOM 1282 O O . THR A 1 167 ? 12.313 1.967 7.202 1.00 56.16 167 THR A O 1
ATOM 1285 N N . SER A 1 168 ? 12.148 3.027 5.241 1.00 54.16 168 SER A N 1
ATOM 1286 C CA . SER A 1 168 ? 10.677 3.010 5.208 1.00 54.16 168 SER A CA 1
ATOM 1287 C C . SER A 1 168 ? 10.106 1.589 5.164 1.00 54.16 168 SER A C 1
ATOM 1289 O O . SER A 1 168 ? 9.079 1.319 5.780 1.00 54.16 168 SER A O 1
ATOM 1291 N N . MET A 1 169 ? 10.801 0.679 4.483 1.00 56.50 169 MET A N 1
ATOM 1292 C CA . MET A 1 169 ? 10.491 -0.749 4.445 1.00 56.50 169 MET A CA 1
ATOM 1293 C C . MET A 1 169 ? 10.707 -1.420 5.813 1.00 56.50 169 MET A C 1
ATOM 1295 O O . MET A 1 169 ? 9.809 -2.073 6.338 1.00 56.50 169 MET A O 1
ATOM 1299 N N . ASP A 1 170 ? 11.860 -1.190 6.446 1.00 57.12 170 ASP A N 1
ATOM 1300 C CA . ASP A 1 170 ? 12.178 -1.714 7.781 1.00 57.12 170 ASP A CA 1
ATOM 1301 C C . ASP A 1 170 ? 11.223 -1.159 8.869 1.00 57.12 170 ASP A C 1
ATOM 1303 O O . ASP A 1 170 ? 10.915 -1.840 9.860 1.00 57.12 170 ASP A O 1
ATOM 1307 N N . ASP A 1 171 ? 10.743 0.080 8.702 1.00 54.19 171 ASP A N 1
ATOM 1308 C CA . ASP A 1 171 ? 9.764 0.722 9.586 1.00 54.19 171 ASP A CA 1
ATOM 1309 C C . ASP A 1 171 ? 8.401 0.019 9.518 1.00 54.19 171 ASP A C 1
ATOM 1311 O O . ASP A 1 171 ? 7.823 -0.278 10.568 1.00 54.19 171 ASP A O 1
ATOM 1315 N N . LEU A 1 172 ? 7.929 -0.313 8.312 1.00 53.84 172 LEU A N 1
ATOM 1316 C CA . LEU A 1 172 ? 6.714 -1.100 8.059 1.00 53.84 172 LEU A CA 1
ATOM 1317 C C . LEU A 1 172 ? 6.826 -2.535 8.610 1.00 53.84 172 LEU A C 1
ATOM 1319 O O . LEU A 1 172 ? 5.925 -3.000 9.309 1.00 53.84 172 LEU A O 1
ATOM 1323 N N . ASP A 1 173 ? 7.958 -3.212 8.407 1.00 54.09 173 ASP A N 1
ATOM 1324 C CA . ASP A 1 173 ? 8.220 -4.539 8.992 1.00 54.09 173 ASP A CA 1
ATOM 1325 C C . ASP A 1 173 ? 8.202 -4.504 10.533 1.00 54.09 173 ASP A C 1
ATOM 1327 O O . ASP A 1 173 ? 7.662 -5.383 11.220 1.00 54.09 173 ASP A O 1
ATOM 1331 N N . THR A 1 174 ? 8.770 -3.447 11.122 1.00 52.88 174 THR A N 1
ATOM 1332 C CA . THR A 1 174 ? 8.775 -3.270 12.579 1.00 52.88 174 THR A CA 1
ATOM 1333 C C . THR A 1 174 ? 7.395 -2.882 13.118 1.00 52.88 174 THR A C 1
ATOM 1335 O O . THR A 1 174 ? 7.054 -3.264 14.247 1.00 52.88 174 THR A O 1
ATOM 1338 N N . ALA A 1 175 ? 6.609 -2.134 12.337 1.00 51.81 175 ALA A N 1
ATOM 1339 C CA . ALA A 1 175 ? 5.221 -1.791 12.621 1.00 51.81 175 ALA A CA 1
ATOM 1340 C C . ALA A 1 175 ? 4.368 -3.052 12.787 1.00 51.81 175 ALA A C 1
ATOM 1342 O O . ALA A 1 175 ? 3.751 -3.299 13.833 1.00 51.81 175 ALA A O 1
ATOM 1343 N N . TYR A 1 176 ? 4.453 -3.896 11.763 1.00 55.50 176 TYR A N 1
ATOM 1344 C CA . TYR A 1 176 ? 3.803 -5.184 11.615 1.00 55.50 176 TYR A CA 1
ATOM 1345 C C . TYR A 1 176 ? 4.097 -6.126 12.788 1.00 55.50 176 TYR A C 1
ATOM 1347 O O . TYR A 1 176 ? 3.183 -6.615 13.460 1.00 55.50 176 TYR A O 1
ATOM 1355 N N . ALA A 1 177 ? 5.380 -6.314 13.116 1.00 54.25 177 ALA A N 1
ATOM 1356 C CA . ALA A 1 177 ? 5.799 -7.269 14.140 1.00 54.25 177 ALA A CA 1
ATOM 1357 C C . ALA A 1 177 ? 5.302 -6.907 15.555 1.00 54.25 177 ALA A C 1
ATOM 1359 O O . ALA A 1 177 ? 5.332 -7.743 16.462 1.00 54.25 177 ALA A O 1
ATOM 1360 N N . ARG A 1 178 ? 4.869 -5.659 15.786 1.00 51.38 178 ARG A N 1
ATOM 1361 C CA . ARG A 1 178 ? 4.548 -5.139 17.127 1.00 51.38 178 ARG A CA 1
ATOM 1362 C C . ARG A 1 178 ? 3.087 -4.797 17.349 1.00 51.38 178 ARG A C 1
ATOM 1364 O O . ARG A 1 178 ? 2.636 -4.917 18.498 1.00 51.38 178 ARG A O 1
ATOM 1371 N N . LEU A 1 179 ? 2.377 -4.381 16.303 1.00 50.75 179 LEU A N 1
ATOM 1372 C CA . LEU A 1 179 ? 0.949 -4.071 16.371 1.00 50.75 179 LEU A CA 1
ATOM 1373 C C . LEU A 1 179 ? 0.077 -5.222 15.884 1.00 50.75 179 LEU A C 1
ATOM 1375 O O . LEU A 1 179 ? -0.826 -5.612 16.615 1.00 50.75 179 LEU A O 1
ATOM 1379 N N . ALA A 1 180 ? 0.394 -5.832 14.740 1.00 52.62 180 ALA A N 1
ATOM 1380 C CA . ALA A 1 180 ? -0.433 -6.891 14.160 1.00 52.62 180 ALA A CA 1
ATOM 1381 C C . ALA A 1 180 ? -0.332 -8.208 14.948 1.00 52.62 180 ALA A C 1
ATOM 1383 O O . ALA A 1 180 ? -1.345 -8.816 15.302 1.00 52.62 180 ALA A O 1
ATOM 1384 N N . ALA A 1 181 ? 0.894 -8.620 15.295 1.00 49.94 181 ALA A N 1
ATOM 1385 C CA . ALA A 1 181 ? 1.147 -9.925 15.914 1.00 49.94 181 ALA A CA 1
ATOM 1386 C C . ALA A 1 181 ? 0.490 -10.124 17.303 1.00 49.94 181 ALA A C 1
ATOM 1388 O O . ALA A 1 181 ? 0.023 -11.229 17.573 1.00 49.94 181 ALA A O 1
ATOM 1389 N N . PRO A 1 182 ? 0.407 -9.113 18.198 1.00 47.53 182 PRO A N 1
ATOM 1390 C CA . PRO A 1 182 ? -0.243 -9.284 19.504 1.00 47.53 182 PRO A CA 1
ATOM 1391 C C . PRO A 1 182 ? -1.755 -9.023 19.512 1.00 47.53 182 PRO A C 1
ATOM 1393 O O . PRO A 1 182 ? -2.394 -9.361 20.503 1.00 47.53 182 PRO A O 1
ATOM 1396 N N . ILE A 1 183 ? -2.298 -8.367 18.479 1.00 51.69 183 ILE A N 1
ATOM 1397 C CA . ILE A 1 183 ? -3.717 -7.969 18.395 1.00 51.69 183 ILE A CA 1
ATOM 1398 C C . ILE A 1 183 ? -4.516 -8.951 17.516 1.00 51.69 183 ILE A C 1
ATOM 1400 O O . ILE A 1 183 ? -5.733 -9.013 17.623 1.00 51.69 183 ILE A O 1
ATOM 1404 N N . GLY A 1 184 ? -3.840 -9.794 16.723 1.00 52.56 184 GLY A N 1
ATOM 1405 C CA . GLY A 1 184 ? -4.490 -10.865 15.966 1.00 52.56 184 GLY A CA 1
ATOM 1406 C C . GLY A 1 184 ? -5.261 -10.357 14.750 1.00 52.56 184 GLY A C 1
ATOM 1407 O O . GLY A 1 184 ? -6.349 -10.852 14.486 1.00 52.56 184 GLY A O 1
ATOM 1408 N N . LEU A 1 185 ? -4.701 -9.382 14.023 1.00 58.84 185 LEU A N 1
ATOM 1409 C CA . LEU A 1 185 ? -5.259 -8.834 12.778 1.00 58.84 185 LEU A CA 1
ATOM 1410 C C . LEU A 1 185 ? -4.545 -9.447 11.551 1.00 58.84 185 LEU A C 1
ATOM 1412 O O . LEU A 1 185 ? -3.598 -8.844 11.040 1.00 58.84 185 LEU A O 1
ATOM 1416 N N . PRO A 1 186 ? -4.945 -10.649 11.083 1.00 57.00 186 PRO A N 1
ATOM 1417 C CA . PRO A 1 186 ? -4.268 -11.367 9.999 1.00 57.00 186 PRO A CA 1
ATOM 1418 C C . PRO A 1 186 ? -4.373 -10.668 8.633 1.00 57.00 186 PRO A C 1
ATOM 1420 O O . PRO A 1 186 ? -3.482 -10.799 7.792 1.00 57.00 186 PRO A O 1
ATOM 1423 N N . GLU A 1 187 ? -5.438 -9.904 8.401 1.00 57.34 187 GLU A N 1
ATOM 1424 C CA . GLU A 1 187 ? -5.662 -9.214 7.125 1.00 57.34 187 GLU A CA 1
ATOM 1425 C C . GLU A 1 187 ? -4.713 -8.022 6.956 1.00 57.34 187 GLU A C 1
ATOM 1427 O O . GLU A 1 187 ? -4.102 -7.856 5.901 1.00 57.34 187 GLU A O 1
ATOM 1432 N N . PHE A 1 188 ? -4.473 -7.271 8.036 1.00 56.31 188 PHE A N 1
ATOM 1433 C CA . PHE A 1 188 ? -3.486 -6.193 8.038 1.00 56.31 188 PHE A CA 1
ATOM 1434 C C . PHE A 1 188 ? -2.067 -6.720 7.789 1.00 56.31 188 PHE A C 1
ATOM 1436 O O . PHE A 1 188 ? -1.290 -6.097 7.065 1.00 56.31 188 PHE A O 1
ATOM 1443 N N . SER A 1 189 ? -1.737 -7.899 8.335 1.00 55.78 189 SER A N 1
ATOM 1444 C CA . SER A 1 189 ? -0.439 -8.515 8.069 1.00 55.78 189 SER A CA 1
ATOM 1445 C C . SER A 1 189 ? -0.211 -8.813 6.584 1.00 55.78 189 SER A C 1
ATOM 1447 O O . SER A 1 189 ? 0.845 -8.486 6.048 1.00 55.78 189 SER A O 1
ATOM 1449 N N . ALA A 1 190 ? -1.209 -9.379 5.906 1.00 63.06 190 ALA A N 1
ATOM 1450 C CA . ALA A 1 190 ? -1.099 -9.688 4.485 1.00 63.06 190 ALA A CA 1
ATOM 1451 C C . ALA A 1 190 ? -0.987 -8.417 3.625 1.00 63.06 190 ALA A C 1
ATOM 1453 O O . ALA A 1 190 ? -0.207 -8.383 2.674 1.00 63.06 190 ALA A O 1
ATOM 1454 N N . HIS A 1 191 ? -1.728 -7.362 3.979 1.00 59.50 191 HIS A N 1
ATOM 1455 C CA . HIS A 1 191 ? -1.699 -6.094 3.254 1.00 59.50 191 HIS A CA 1
ATOM 1456 C C . HIS A 1 191 ? -0.331 -5.403 3.353 1.00 59.50 191 HIS A C 1
ATOM 1458 O O . HIS A 1 191 ? 0.258 -5.073 2.330 1.00 59.50 191 HIS A O 1
ATOM 1464 N N . ALA A 1 192 ? 0.225 -5.273 4.561 1.00 56.50 192 ALA A N 1
ATOM 1465 C CA . ALA A 1 192 ? 1.537 -4.655 4.761 1.00 56.50 192 ALA A CA 1
ATOM 1466 C C . ALA A 1 192 ? 2.672 -5.433 4.068 1.00 56.50 192 ALA A C 1
ATOM 1468 O O . ALA A 1 192 ? 3.588 -4.837 3.505 1.00 56.50 192 ALA A O 1
ATOM 1469 N N . GLU A 1 193 ? 2.611 -6.766 4.065 1.00 60.38 193 GLU A N 1
ATOM 1470 C CA . GLU A 1 193 ? 3.577 -7.583 3.329 1.00 60.38 193 GLU A CA 1
ATOM 1471 C C . GLU A 1 193 ? 3.482 -7.338 1.812 1.00 60.38 193 GLU A C 1
ATOM 1473 O O . GLU A 1 193 ? 4.503 -7.170 1.144 1.00 60.38 193 GLU A O 1
ATOM 1478 N N . ALA A 1 194 ? 2.267 -7.242 1.263 1.00 65.19 194 ALA A N 1
ATOM 1479 C CA . ALA A 1 194 ? 2.055 -6.912 -0.147 1.00 65.19 194 ALA A CA 1
ATOM 1480 C C . ALA A 1 194 ? 2.578 -5.506 -0.504 1.00 65.19 194 ALA A C 1
ATOM 1482 O O . ALA A 1 194 ? 3.255 -5.333 -1.522 1.00 65.19 194 ALA A O 1
ATOM 1483 N N . THR A 1 195 ? 2.337 -4.520 0.360 1.00 61.78 195 THR A N 1
ATOM 1484 C CA . THR A 1 195 ? 2.860 -3.149 0.272 1.00 61.78 195 THR A CA 1
ATOM 1485 C C . THR A 1 195 ? 4.388 -3.110 0.183 1.00 61.78 195 THR A C 1
ATOM 1487 O O . THR A 1 195 ? 4.963 -2.440 -0.684 1.00 61.78 195 THR A O 1
ATOM 1490 N N . LEU A 1 196 ? 5.060 -3.856 1.065 1.00 61.00 196 LEU A N 1
ATOM 1491 C CA . LEU A 1 196 ? 6.517 -3.950 1.106 1.00 61.00 196 LEU A CA 1
ATOM 1492 C C . LEU A 1 196 ? 7.057 -4.534 -0.204 1.00 61.00 196 LEU A C 1
ATOM 1494 O O . LEU A 1 196 ? 7.901 -3.927 -0.867 1.00 61.00 196 LEU A O 1
ATOM 1498 N N . ARG A 1 197 ? 6.520 -5.679 -0.634 1.00 67.75 197 ARG A N 1
ATOM 1499 C CA . ARG A 1 197 ? 6.934 -6.325 -1.889 1.00 67.75 197 ARG A CA 1
ATOM 1500 C C . ARG A 1 197 ? 6.755 -5.396 -3.092 1.00 67.75 197 ARG A C 1
ATOM 1502 O O . ARG A 1 197 ? 7.673 -5.261 -3.900 1.00 67.75 197 ARG A O 1
ATOM 1509 N N . THR A 1 198 ? 5.618 -4.700 -3.163 1.00 70.44 198 THR A N 1
ATOM 1510 C CA . THR A 1 198 ? 5.322 -3.719 -4.221 1.00 70.44 198 THR A CA 1
ATOM 1511 C C . THR A 1 198 ? 6.358 -2.593 -4.239 1.00 70.44 198 THR A C 1
ATOM 1513 O O . THR A 1 198 ? 6.914 -2.265 -5.287 1.00 70.44 198 THR A O 1
ATOM 1516 N N . SER A 1 199 ? 6.678 -2.035 -3.071 1.00 64.88 199 SER A N 1
ATOM 1517 C CA . SER A 1 199 ? 7.645 -0.941 -2.930 1.00 64.88 199 SER A CA 1
ATOM 1518 C C . SER A 1 199 ? 9.072 -1.358 -3.309 1.00 64.88 199 SER A C 1
ATOM 1520 O O . SER A 1 199 ? 9.787 -0.584 -3.952 1.00 64.88 199 SER A O 1
ATOM 1522 N N . ALA A 1 200 ? 9.482 -2.583 -2.964 1.00 67.69 200 ALA A N 1
ATOM 1523 C CA . ALA A 1 200 ? 10.784 -3.137 -3.338 1.00 67.69 200 ALA A CA 1
ATOM 1524 C C . ALA A 1 200 ? 10.920 -3.284 -4.862 1.00 67.69 200 ALA A C 1
ATOM 1526 O O . ALA A 1 200 ? 11.877 -2.778 -5.448 1.00 67.69 200 ALA A O 1
ATOM 1527 N N . VAL A 1 201 ? 9.917 -3.879 -5.519 1.00 74.06 201 VAL A N 1
ATOM 1528 C CA . VAL A 1 201 ? 9.902 -4.041 -6.982 1.00 74.06 201 VAL A CA 1
ATOM 1529 C C . VAL A 1 201 ? 9.944 -2.689 -7.693 1.00 74.06 201 VAL A C 1
ATOM 1531 O O . VAL A 1 201 ? 10.743 -2.499 -8.609 1.00 74.06 201 VAL A O 1
ATOM 1534 N N . ILE A 1 202 ? 9.126 -1.724 -7.262 1.00 72.00 202 ILE A N 1
ATOM 1535 C CA . ILE A 1 202 ? 9.128 -0.375 -7.846 1.00 72.00 202 ILE A CA 1
ATOM 1536 C C . ILE A 1 202 ? 10.501 0.282 -7.680 1.00 72.00 202 ILE A C 1
ATOM 1538 O O . ILE A 1 202 ? 11.003 0.904 -8.614 1.00 72.00 202 ILE A O 1
ATOM 1542 N N . THR A 1 203 ? 11.132 0.124 -6.518 1.00 70.56 203 THR A N 1
ATOM 1543 C CA . THR A 1 203 ? 12.467 0.673 -6.259 1.00 70.56 203 THR A CA 1
ATOM 1544 C C . THR A 1 203 ? 13.502 0.113 -7.222 1.00 70.56 203 THR A C 1
ATOM 1546 O O . THR A 1 203 ? 14.261 0.885 -7.808 1.00 70.56 203 THR A O 1
ATOM 1549 N N . ASP A 1 204 ? 13.512 -1.199 -7.441 1.00 74.31 204 ASP A N 1
ATOM 1550 C CA . ASP A 1 204 ? 14.435 -1.820 -8.388 1.00 74.31 204 ASP A CA 1
ATOM 1551 C C . ASP A 1 204 ? 14.162 -1.379 -9.831 1.00 74.31 204 ASP A C 1
ATOM 1553 O O . ASP A 1 204 ? 15.101 -1.114 -10.581 1.00 74.31 204 ASP A O 1
ATOM 1557 N N . LEU A 1 205 ? 12.900 -1.175 -10.218 1.00 76.94 205 LEU A N 1
ATOM 1558 C CA . LEU A 1 205 ? 12.564 -0.592 -11.523 1.00 76.94 205 LEU A CA 1
ATOM 1559 C C . LEU A 1 205 ? 13.090 0.847 -11.676 1.00 76.94 205 LEU A C 1
ATOM 1561 O O . LEU A 1 205 ? 13.578 1.219 -12.747 1.00 76.94 205 LEU A O 1
ATOM 1565 N N . VAL A 1 206 ? 13.053 1.657 -10.614 1.00 73.06 206 VAL A N 1
ATOM 1566 C CA . VAL A 1 206 ? 13.630 3.011 -10.636 1.00 73.06 206 VAL A CA 1
ATOM 1567 C C . VAL A 1 206 ? 15.158 2.977 -10.672 1.00 73.06 206 VAL A C 1
ATOM 1569 O O . VAL A 1 206 ? 15.764 3.708 -11.460 1.00 73.06 206 VAL A O 1
ATOM 1572 N N . ARG A 1 207 ? 15.792 2.093 -9.889 1.00 74.06 207 ARG A N 1
ATOM 1573 C CA . ARG A 1 207 ? 17.247 1.861 -9.933 1.00 74.06 207 ARG A CA 1
ATOM 1574 C C . ARG A 1 207 ? 17.685 1.440 -11.331 1.00 74.06 207 ARG A C 1
ATOM 1576 O O . ARG A 1 207 ? 18.702 1.931 -11.821 1.00 74.06 207 ARG A O 1
ATOM 1583 N N . LEU A 1 208 ? 16.905 0.592 -11.999 1.00 79.12 208 LEU A N 1
ATOM 1584 C CA . LEU A 1 208 ? 17.170 0.175 -13.371 1.00 79.12 208 LEU A CA 1
ATOM 1585 C C . LEU A 1 208 ? 17.143 1.377 -14.317 1.00 79.12 208 LEU A C 1
ATOM 1587 O O . LEU A 1 208 ? 18.105 1.590 -15.046 1.00 79.12 208 LEU A O 1
ATOM 1591 N N . ALA A 1 209 ? 16.098 2.205 -14.262 1.00 74.88 209 ALA A N 1
ATOM 1592 C CA . ALA A 1 209 ? 15.987 3.392 -15.111 1.00 74.88 209 ALA A CA 1
ATOM 1593 C C . ALA A 1 209 ? 17.133 4.395 -14.905 1.00 74.88 209 ALA A C 1
ATOM 1595 O O . ALA A 1 209 ? 17.661 4.940 -15.874 1.00 74.88 209 ALA A O 1
ATOM 1596 N N . ALA A 1 210 ? 17.544 4.611 -13.652 1.00 73.44 210 ALA A N 1
ATOM 1597 C CA . ALA A 1 210 ? 18.656 5.496 -13.308 1.00 73.44 210 ALA A CA 1
ATOM 1598 C C . ALA A 1 210 ? 20.028 4.941 -13.733 1.00 73.44 210 ALA A C 1
ATOM 1600 O O . ALA A 1 210 ? 20.975 5.708 -13.892 1.00 73.44 210 ALA A O 1
ATOM 1601 N N . SER A 1 211 ? 20.139 3.623 -13.919 1.00 77.12 211 SER A N 1
ATOM 1602 C CA . SER A 1 211 ? 21.390 2.938 -14.257 1.00 77.12 211 SER A CA 1
ATOM 1603 C C . SER A 1 211 ? 21.495 2.509 -15.718 1.00 77.12 211 SER A C 1
ATOM 1605 O O . SER A 1 211 ? 22.518 1.946 -16.090 1.00 77.12 211 SER A O 1
ATOM 1607 N N . LEU A 1 212 ? 20.513 2.810 -16.579 1.00 75.56 212 LEU A N 1
ATOM 1608 C CA . LEU A 1 212 ? 20.549 2.445 -18.007 1.00 75.56 212 LEU A CA 1
ATOM 1609 C C . LEU A 1 212 ? 21.812 2.948 -18.739 1.00 75.56 212 LEU A C 1
ATOM 1611 O O . LEU A 1 212 ? 22.291 2.296 -19.667 1.00 75.56 212 LEU A O 1
ATOM 1615 N N . ASP A 1 213 ? 22.391 4.067 -18.292 1.00 73.44 213 ASP A N 1
ATOM 1616 C CA . ASP A 1 213 ? 23.644 4.604 -18.836 1.00 73.44 213 ASP A CA 1
ATOM 1617 C C . ASP A 1 213 ? 24.909 3.924 -18.271 1.00 73.44 213 ASP A C 1
ATOM 1619 O O . ASP A 1 213 ? 25.996 4.098 -18.830 1.00 73.44 213 ASP A O 1
ATOM 1623 N N . ASP A 1 214 ? 24.787 3.112 -17.220 1.00 79.56 214 ASP A N 1
ATOM 1624 C CA . ASP A 1 214 ? 25.857 2.394 -16.517 1.00 79.56 214 ASP A CA 1
ATOM 1625 C C . ASP A 1 214 ? 25.624 0.862 -16.553 1.00 79.56 214 ASP A C 1
ATOM 1627 O O . ASP A 1 214 ? 25.011 0.291 -15.644 1.00 79.56 214 ASP A O 1
ATOM 1631 N N . PRO A 1 215 ? 26.109 0.159 -17.601 1.00 79.44 215 PRO A N 1
ATOM 1632 C CA . PRO A 1 215 ? 25.780 -1.247 -17.847 1.00 79.44 215 PRO A CA 1
ATOM 1633 C C . PRO A 1 215 ? 26.087 -2.215 -16.688 1.00 79.44 215 PRO A C 1
ATOM 1635 O O . PRO A 1 215 ? 25.256 -3.088 -16.433 1.00 79.44 215 PRO A O 1
ATOM 1638 N N . PRO A 1 216 ? 27.219 -2.100 -15.957 1.00 80.94 216 PRO A N 1
ATOM 1639 C CA . PRO A 1 216 ? 27.475 -2.917 -14.770 1.00 80.94 216 PRO A CA 1
ATOM 1640 C C . PRO A 1 216 ? 26.394 -2.781 -13.691 1.00 80.94 216 PRO A C 1
ATOM 1642 O O . PRO A 1 216 ? 25.944 -3.791 -13.148 1.00 80.94 216 PRO A O 1
ATOM 1645 N N . THR A 1 217 ? 25.953 -1.554 -13.403 1.00 81.25 217 THR A N 1
ATOM 1646 C CA . THR A 1 217 ? 24.923 -1.288 -12.390 1.00 81.25 217 THR A CA 1
ATOM 1647 C C . THR A 1 217 ? 23.553 -1.763 -12.872 1.00 81.25 217 THR A C 1
ATOM 1649 O O . THR A 1 217 ? 22.875 -2.480 -12.139 1.00 81.25 217 THR A O 1
ATOM 1652 N N . ALA A 1 218 ? 23.175 -1.474 -14.123 1.00 82.31 218 ALA A N 1
ATOM 1653 C CA . ALA A 1 218 ? 21.918 -1.964 -14.693 1.00 82.31 218 ALA A CA 1
ATOM 1654 C C . ALA A 1 218 ? 21.845 -3.498 -14.711 1.00 82.31 218 ALA A C 1
ATOM 1656 O O . ALA A 1 218 ? 20.806 -4.069 -14.386 1.00 82.31 218 ALA A O 1
ATOM 1657 N N . SER A 1 219 ? 22.949 -4.186 -15.021 1.00 83.81 219 SER A N 1
ATOM 1658 C CA . SER A 1 219 ? 22.998 -5.652 -14.990 1.00 83.81 219 SER A CA 1
ATOM 1659 C C . SER A 1 219 ? 22.767 -6.215 -13.586 1.00 83.81 219 SER A C 1
ATOM 1661 O O . SER A 1 219 ? 22.059 -7.209 -13.447 1.00 83.81 219 SER A O 1
ATOM 1663 N N . ALA A 1 220 ? 23.332 -5.589 -12.549 1.00 83.69 220 ALA A N 1
ATOM 1664 C CA . ALA A 1 220 ? 23.119 -6.020 -11.168 1.00 83.69 220 ALA A CA 1
ATOM 1665 C C . ALA A 1 220 ? 21.649 -5.854 -10.744 1.00 83.69 220 ALA A C 1
ATOM 1667 O O . ALA A 1 220 ? 21.078 -6.755 -10.132 1.00 83.69 220 ALA A O 1
ATOM 1668 N N . VAL A 1 221 ? 21.011 -4.747 -11.141 1.00 82.94 221 VAL A N 1
ATOM 1669 C CA . VAL A 1 221 ? 19.587 -4.504 -10.862 1.00 82.94 221 VAL A CA 1
ATOM 1670 C C . VAL A 1 221 ? 18.688 -5.482 -11.628 1.00 82.94 221 VAL A C 1
ATOM 1672 O O . VAL A 1 221 ? 17.705 -5.972 -11.079 1.00 82.94 221 VAL A O 1
ATOM 1675 N N . LEU A 1 222 ? 19.026 -5.843 -12.871 1.00 88.12 222 LEU A N 1
ATOM 1676 C CA . LEU A 1 222 ? 18.295 -6.882 -13.613 1.00 88.12 222 LEU A CA 1
ATOM 1677 C C . LEU A 1 222 ? 18.371 -8.255 -12.923 1.00 88.12 222 LEU A C 1
ATOM 1679 O O . LEU A 1 222 ? 17.409 -9.022 -12.978 1.00 88.12 222 LEU A O 1
ATOM 1683 N N . ASP A 1 223 ? 19.481 -8.571 -12.252 1.00 85.88 223 ASP A N 1
ATOM 1684 C CA . ASP A 1 223 ? 19.611 -9.795 -11.456 1.00 85.88 223 ASP A CA 1
ATOM 1685 C C . ASP A 1 223 ? 18.787 -9.746 -10.156 1.00 85.88 223 ASP A C 1
ATOM 1687 O O . ASP A 1 223 ? 18.242 -10.779 -9.750 1.00 85.88 223 ASP A O 1
ATOM 1691 N N . ASP A 1 224 ? 18.679 -8.576 -9.514 1.00 81.88 224 ASP A N 1
ATOM 1692 C CA . ASP A 1 224 ? 17.772 -8.337 -8.379 1.00 81.88 224 ASP A CA 1
ATOM 1693 C C . ASP A 1 224 ? 16.305 -8.533 -8.817 1.00 81.88 224 ASP A C 1
ATOM 1695 O O . ASP A 1 224 ? 15.585 -9.360 -8.254 1.00 81.88 224 ASP A O 1
ATOM 1699 N N . LEU A 1 225 ? 15.892 -7.890 -9.915 1.00 84.19 225 LEU A N 1
ATOM 1700 C CA . LEU A 1 225 ? 14.554 -8.028 -10.501 1.00 84.19 225 LEU A CA 1
ATOM 1701 C C . LEU A 1 225 ? 14.236 -9.475 -10.904 1.00 84.19 225 LEU A C 1
ATOM 1703 O O . LEU A 1 225 ? 13.129 -9.968 -10.675 1.00 84.19 225 LEU A O 1
ATOM 1707 N N . ARG A 1 226 ? 15.208 -10.206 -11.462 1.00 89.38 226 ARG A N 1
ATOM 1708 C CA . ARG A 1 226 ? 15.027 -11.624 -11.802 1.00 89.38 226 ARG A CA 1
ATOM 1709 C C . ARG A 1 226 ? 14.768 -12.470 -10.556 1.00 89.38 226 ARG A C 1
ATOM 1711 O O . ARG A 1 226 ? 13.902 -13.347 -10.598 1.00 89.38 226 ARG A O 1
ATOM 1718 N N . ARG A 1 227 ? 15.462 -12.205 -9.444 1.00 84.56 227 ARG A N 1
ATOM 1719 C CA . ARG A 1 227 ? 15.175 -12.859 -8.154 1.00 84.56 227 ARG A CA 1
ATOM 1720 C C . ARG A 1 227 ? 13.763 -12.530 -7.670 1.00 84.56 227 ARG A C 1
ATOM 1722 O O . ARG A 1 227 ? 13.019 -13.458 -7.351 1.00 84.56 227 ARG A O 1
ATOM 1729 N N . ALA A 1 228 ? 13.348 -11.266 -7.760 1.00 78.69 228 ALA A N 1
ATOM 1730 C CA . ALA A 1 228 ? 11.998 -10.841 -7.392 1.00 78.69 228 ALA A CA 1
ATOM 1731 C C . ALA A 1 228 ? 10.896 -11.582 -8.179 1.00 78.69 228 ALA A C 1
ATOM 1733 O O . ALA A 1 228 ? 9.897 -11.968 -7.587 1.00 78.69 228 ALA A O 1
ATOM 1734 N N . THR A 1 229 ? 11.084 -11.907 -9.468 1.00 83.38 229 THR A N 1
ATOM 1735 C CA . THR A 1 229 ? 10.090 -12.712 -10.231 1.00 83.38 229 THR A CA 1
ATOM 1736 C C . THR A 1 229 ? 9.924 -14.165 -9.762 1.00 83.38 229 THR A C 1
ATOM 1738 O O . THR A 1 229 ? 8.972 -14.847 -10.162 1.00 83.38 229 THR A O 1
ATOM 1741 N N . THR A 1 230 ? 10.878 -14.664 -8.972 1.00 83.06 230 THR A N 1
ATOM 1742 C CA . THR A 1 230 ? 10.830 -15.999 -8.362 1.00 83.06 230 THR A CA 1
ATOM 1743 C C . THR A 1 230 ? 10.213 -15.932 -6.969 1.00 83.06 230 THR A C 1
ATOM 1745 O O . THR A 1 230 ? 9.432 -16.810 -6.612 1.00 83.06 230 THR A O 1
ATOM 1748 N N . GLU A 1 231 ? 10.550 -14.893 -6.203 1.00 75.50 231 GLU A N 1
ATOM 1749 C CA . GLU A 1 231 ? 10.048 -14.667 -4.844 1.00 75.50 231 GLU A CA 1
ATOM 1750 C C . GLU A 1 231 ? 8.599 -14.152 -4.833 1.00 75.50 231 GLU A C 1
ATOM 1752 O O . GLU A 1 231 ? 7.818 -14.560 -3.975 1.00 75.50 231 GLU A O 1
ATOM 1757 N N . TYR A 1 232 ? 8.221 -13.338 -5.825 1.00 79.56 232 TYR A N 1
ATOM 1758 C CA . TYR A 1 232 ? 6.920 -12.670 -5.936 1.00 79.56 232 TYR A CA 1
ATOM 1759 C C . TYR A 1 232 ? 6.323 -12.834 -7.352 1.00 79.56 232 TYR A C 1
ATOM 1761 O O . TYR A 1 232 ? 6.433 -11.939 -8.202 1.00 79.56 232 TYR A O 1
ATOM 1769 N N . PRO A 1 233 ? 5.718 -13.998 -7.661 1.00 81.06 233 PRO A N 1
ATOM 1770 C CA . PRO A 1 233 ? 5.181 -14.304 -8.990 1.00 81.06 233 PRO A CA 1
ATOM 1771 C C . PRO A 1 233 ? 4.144 -13.297 -9.504 1.00 81.06 233 PRO A C 1
ATOM 1773 O O . PRO A 1 233 ? 4.036 -13.102 -10.713 1.00 81.06 233 PRO A O 1
ATOM 1776 N N . GLU A 1 234 ? 3.409 -12.648 -8.602 1.00 79.38 234 GLU A N 1
ATOM 1777 C CA . GLU A 1 234 ? 2.402 -11.626 -8.891 1.00 79.38 234 GLU A CA 1
ATOM 1778 C C . GLU A 1 234 ? 2.968 -10.402 -9.630 1.00 79.38 234 GLU A C 1
ATOM 1780 O O . GLU A 1 234 ? 2.276 -9.817 -10.462 1.00 79.38 234 GLU A O 1
ATOM 1785 N N . PHE A 1 235 ? 4.243 -10.055 -9.416 1.00 81.25 235 PHE A N 1
ATOM 1786 C CA . PHE A 1 235 ? 4.888 -8.925 -10.096 1.00 81.25 235 PHE A CA 1
ATOM 1787 C C . PHE A 1 235 ? 5.569 -9.313 -11.409 1.00 81.25 235 PHE A C 1
ATOM 1789 O O . PHE A 1 235 ? 6.083 -8.442 -12.114 1.00 81.25 235 PHE A O 1
ATOM 1796 N N . ARG A 1 236 ? 5.572 -10.600 -11.783 1.00 83.25 236 ARG A N 1
ATOM 1797 C CA . ARG A 1 236 ? 6.211 -11.061 -13.022 1.00 83.25 236 ARG A CA 1
ATOM 1798 C C . ARG A 1 236 ? 5.752 -10.280 -14.264 1.00 83.25 236 ARG A C 1
ATOM 1800 O O . ARG A 1 236 ? 6.644 -9.841 -14.983 1.00 83.25 236 ARG A O 1
ATOM 1807 N N . PRO A 1 237 ? 4.448 -10.024 -14.503 1.00 80.50 237 PRO A N 1
ATOM 1808 C CA . PRO A 1 237 ? 4.006 -9.278 -15.686 1.00 80.50 237 PRO A CA 1
ATOM 1809 C C . PRO A 1 237 ? 4.595 -7.862 -15.778 1.00 80.50 237 PRO A C 1
ATOM 1811 O O . PRO A 1 237 ? 4.817 -7.356 -16.874 1.00 80.50 237 PRO A O 1
ATOM 1814 N N . PHE A 1 238 ? 4.890 -7.240 -14.632 1.00 77.62 238 PHE A N 1
ATOM 1815 C CA . PHE A 1 238 ? 5.484 -5.905 -14.553 1.00 77.62 238 PHE A CA 1
ATOM 1816 C C . PHE A 1 238 ? 7.004 -5.926 -14.738 1.00 77.62 238 PHE A C 1
ATOM 1818 O O . PHE A 1 238 ? 7.563 -4.989 -15.296 1.00 77.62 238 PHE A O 1
ATOM 1825 N N . ILE A 1 239 ? 7.680 -6.982 -14.277 1.00 84.50 239 ILE A N 1
ATOM 1826 C CA . ILE A 1 239 ? 9.148 -7.088 -14.282 1.00 84.50 239 ILE A CA 1
ATOM 1827 C C . ILE A 1 239 ? 9.678 -7.691 -15.591 1.00 84.50 239 ILE A C 1
ATOM 1829 O O . ILE A 1 239 ? 10.702 -7.254 -16.115 1.00 84.50 239 ILE A O 1
ATOM 1833 N N . GLU A 1 240 ? 8.995 -8.702 -16.126 1.00 84.69 240 GLU A N 1
ATOM 1834 C CA . GLU A 1 240 ? 9.435 -9.504 -17.272 1.00 84.69 240 GLU A CA 1
ATOM 1835 C C . GLU A 1 240 ? 9.761 -8.680 -18.533 1.00 84.69 240 GLU A C 1
ATOM 1837 O O . GLU A 1 240 ? 10.804 -8.954 -19.137 1.00 84.69 240 GLU A O 1
ATOM 1842 N N . PRO A 1 241 ? 9.008 -7.614 -18.885 1.00 83.94 241 PRO A N 1
ATOM 1843 C CA . PRO A 1 241 ? 9.380 -6.729 -19.988 1.00 83.94 241 PRO A CA 1
ATOM 1844 C C . PRO A 1 241 ? 10.775 -6.117 -19.818 1.00 83.94 241 PRO A C 1
ATOM 1846 O O . PRO A 1 241 ? 11.532 -6.029 -20.778 1.00 83.94 241 PRO A O 1
ATOM 1849 N N . PHE A 1 242 ? 11.155 -5.736 -18.596 1.00 83.88 242 PHE A N 1
ATOM 1850 C CA . PHE A 1 242 ? 12.443 -5.096 -18.319 1.00 83.88 242 PHE A CA 1
ATOM 1851 C C . PHE A 1 242 ? 13.610 -6.086 -18.311 1.00 83.88 242 PHE A C 1
ATOM 1853 O O . PHE A 1 242 ? 14.730 -5.709 -18.651 1.00 83.88 242 PHE A O 1
ATOM 1860 N N . LEU A 1 243 ? 13.367 -7.363 -17.998 1.00 85.56 243 LEU A N 1
ATOM 1861 C CA . LEU A 1 243 ? 14.405 -8.402 -18.045 1.00 85.56 243 LEU A CA 1
ATOM 1862 C C . LEU A 1 243 ? 14.961 -8.621 -19.458 1.00 85.56 243 LEU A C 1
ATOM 1864 O O . LEU A 1 243 ? 16.087 -9.098 -19.607 1.00 85.56 243 LEU A O 1
ATOM 1868 N N . ALA A 1 244 ? 14.207 -8.234 -20.488 1.00 85.19 244 ALA A N 1
ATOM 1869 C CA . ALA A 1 244 ? 14.647 -8.270 -21.874 1.00 85.19 244 ALA A CA 1
ATOM 1870 C C . ALA A 1 244 ? 15.603 -7.119 -22.249 1.00 85.19 244 ALA A C 1
ATOM 1872 O O . ALA A 1 244 ? 16.071 -7.090 -23.380 1.00 85.19 244 ALA A O 1
ATOM 1873 N N . LEU A 1 245 ? 15.942 -6.188 -21.345 1.00 84.50 245 LEU A N 1
ATOM 1874 C CA . LEU A 1 245 ? 16.801 -5.037 -21.662 1.00 84.50 245 LEU A CA 1
ATOM 1875 C C . LEU A 1 245 ? 18.299 -5.356 -21.779 1.00 84.50 245 LEU A C 1
ATOM 1877 O O . LEU A 1 245 ? 19.041 -4.524 -22.298 1.00 84.50 245 LEU A O 1
ATOM 1881 N N . SER A 1 246 ? 18.775 -6.534 -21.358 1.00 86.12 246 SER A N 1
ATOM 1882 C CA . SER A 1 246 ? 20.214 -6.864 -21.405 1.00 86.12 246 SER A CA 1
ATOM 1883 C C . SER A 1 246 ? 20.866 -6.648 -22.786 1.00 86.12 246 SER A C 1
ATOM 1885 O O . SER A 1 246 ? 21.881 -5.953 -22.840 1.00 86.12 246 SER A O 1
ATOM 1887 N N . PRO A 1 247 ? 20.286 -7.108 -23.915 1.00 87.19 247 PRO A N 1
ATOM 1888 C CA . PRO A 1 247 ? 20.860 -6.868 -25.242 1.00 87.19 247 PRO A CA 1
ATOM 1889 C C . PRO A 1 247 ? 20.905 -5.381 -25.628 1.00 87.19 247 PRO A C 1
ATOM 1891 O O . PRO A 1 247 ? 21.768 -4.954 -26.392 1.00 87.19 247 PRO A O 1
ATOM 1894 N N . VAL A 1 248 ? 19.991 -4.571 -25.088 1.00 85.25 248 VAL A N 1
ATOM 1895 C CA . VAL A 1 248 ? 19.926 -3.122 -25.329 1.00 85.25 248 VAL A CA 1
ATOM 1896 C C . VAL A 1 248 ? 21.086 -2.408 -24.631 1.00 85.25 248 VAL A C 1
ATOM 1898 O O . VAL A 1 248 ? 21.732 -1.544 -25.227 1.00 85.25 248 VAL A O 1
ATOM 1901 N N . LEU A 1 249 ? 21.401 -2.817 -23.398 1.00 84.94 249 LEU A N 1
ATOM 1902 C CA . LEU A 1 249 ? 22.552 -2.316 -22.640 1.00 84.94 249 LEU A CA 1
ATOM 1903 C C . LEU A 1 249 ? 23.876 -2.679 -23.327 1.00 84.94 249 LEU A C 1
ATOM 1905 O O . LEU A 1 249 ? 24.778 -1.843 -23.429 1.00 84.94 249 LEU A O 1
ATOM 1909 N N . GLU A 1 250 ? 23.978 -3.908 -23.839 1.00 86.50 250 GLU A N 1
ATOM 1910 C CA . GLU A 1 250 ? 25.136 -4.382 -24.604 1.00 86.50 250 GLU A CA 1
ATOM 1911 C C . GLU A 1 250 ? 25.329 -3.581 -25.898 1.00 86.50 250 GLU A C 1
ATOM 1913 O O . GLU A 1 250 ? 26.447 -3.146 -26.187 1.00 86.50 250 GLU A O 1
ATOM 1918 N N . LEU A 1 251 ? 24.247 -3.304 -26.639 1.00 87.88 251 LEU A N 1
ATOM 1919 C CA . LEU A 1 251 ? 24.303 -2.445 -27.82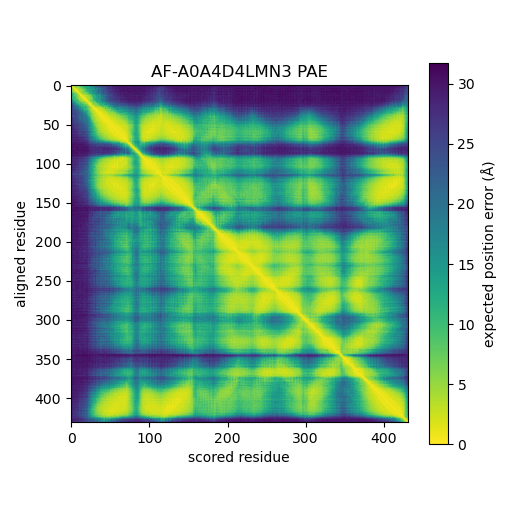2 1.00 87.88 251 LEU A CA 1
ATOM 1920 C C . LEU A 1 251 ? 24.770 -1.025 -27.467 1.00 87.88 251 LEU A C 1
ATOM 1922 O O . LEU A 1 251 ? 25.636 -0.480 -28.150 1.00 87.88 251 LEU A O 1
ATOM 1926 N N . GLY A 1 252 ? 24.251 -0.431 -26.388 1.00 84.81 252 GLY A N 1
ATOM 1927 C CA . GLY A 1 252 ? 24.674 0.895 -25.929 1.00 84.81 252 GLY A CA 1
ATOM 1928 C C . GLY A 1 252 ? 26.153 0.950 -25.522 1.00 84.81 252 GLY A C 1
ATOM 1929 O O . GLY A 1 252 ? 26.852 1.925 -25.808 1.00 84.81 252 GLY A O 1
ATOM 1930 N N . ALA A 1 253 ? 26.670 -0.101 -24.881 1.00 85.12 253 ALA A N 1
ATOM 1931 C CA . ALA A 1 253 ? 28.098 -0.229 -24.583 1.00 85.12 253 ALA A CA 1
ATOM 1932 C C . ALA A 1 253 ? 28.940 -0.371 -25.863 1.00 85.12 253 ALA A C 1
ATOM 1934 O O . ALA A 1 253 ? 29.977 0.280 -25.997 1.00 85.12 253 ALA A O 1
ATOM 1935 N N . MET A 1 254 ? 28.466 -1.170 -26.823 1.00 88.56 254 MET A N 1
ATOM 1936 C CA . MET A 1 254 ? 29.120 -1.376 -28.114 1.00 88.56 254 MET A CA 1
ATOM 1937 C C . MET A 1 254 ? 29.205 -0.081 -28.932 1.00 88.56 254 MET A C 1
ATOM 1939 O O . MET A 1 254 ? 30.279 0.247 -29.432 1.00 88.56 254 MET A O 1
ATOM 1943 N N . VAL A 1 255 ? 28.112 0.682 -29.048 1.00 85.62 255 VAL A N 1
ATOM 1944 C CA . VAL A 1 255 ? 28.096 1.964 -29.780 1.00 85.62 255 VAL A CA 1
ATOM 1945 C C . VAL A 1 255 ? 29.111 2.940 -29.179 1.00 85.62 255 VAL A C 1
ATOM 1947 O O . VAL A 1 255 ? 29.937 3.485 -29.910 1.00 85.62 255 VAL A O 1
ATOM 1950 N N . ARG A 1 256 ? 29.149 3.069 -27.844 1.00 85.44 256 ARG A N 1
ATOM 1951 C CA . ARG A 1 256 ? 30.138 3.909 -27.142 1.00 85.44 256 ARG A CA 1
ATOM 1952 C C . ARG A 1 256 ? 31.580 3.460 -27.382 1.00 85.44 256 ARG A C 1
ATOM 1954 O O . ARG A 1 256 ? 32.468 4.295 -27.542 1.00 85.44 256 ARG A O 1
ATOM 1961 N N . ALA A 1 257 ? 31.827 2.153 -27.420 1.00 85.75 257 ALA A N 1
ATOM 1962 C CA . ALA A 1 257 ? 33.142 1.599 -27.723 1.00 85.75 257 ALA A CA 1
ATOM 1963 C C . ALA A 1 257 ? 33.603 1.940 -29.154 1.00 85.75 257 ALA A C 1
ATOM 1965 O O . ALA A 1 257 ? 34.752 2.351 -29.341 1.00 85.75 257 ALA A O 1
ATOM 1966 N N . VAL A 1 258 ? 32.711 1.834 -30.148 1.00 84.94 258 VAL A N 1
ATOM 1967 C CA . VAL A 1 258 ? 33.003 2.199 -31.547 1.00 84.94 258 VAL A CA 1
ATOM 1968 C C . VAL A 1 258 ? 33.255 3.701 -31.691 1.00 84.94 258 VAL A C 1
ATOM 1970 O O . VAL A 1 258 ? 34.238 4.096 -32.316 1.00 84.94 258 VAL A O 1
ATOM 1973 N N . GLU A 1 259 ? 32.430 4.545 -31.067 1.00 84.19 259 GLU A N 1
ATOM 1974 C CA . GLU A 1 259 ? 32.631 6.004 -31.037 1.00 84.19 259 GLU A CA 1
ATOM 1975 C C . GLU A 1 259 ? 33.942 6.398 -30.338 1.00 84.19 259 GLU A C 1
ATOM 1977 O O . GLU A 1 259 ? 34.623 7.333 -30.761 1.00 84.19 259 GLU A O 1
ATOM 1982 N N . GLY A 1 260 ? 34.347 5.637 -29.316 1.00 85.56 260 GLY A N 1
ATOM 1983 C CA . GLY A 1 260 ? 35.643 5.743 -28.642 1.00 85.56 260 GLY A CA 1
ATOM 1984 C C . GLY A 1 260 ? 36.840 5.233 -29.459 1.00 85.56 260 GLY A C 1
ATOM 1985 O O . GLY A 1 260 ? 37.965 5.242 -28.958 1.00 85.56 260 GLY A O 1
ATOM 1986 N N . GLY A 1 261 ? 36.625 4.790 -30.702 1.00 83.19 261 GLY A N 1
ATOM 1987 C CA . GLY A 1 261 ? 37.669 4.357 -31.631 1.00 83.19 261 GLY A CA 1
ATOM 1988 C C . GLY A 1 261 ? 38.064 2.882 -31.527 1.00 83.19 261 GLY A C 1
ATOM 1989 O O . GLY A 1 261 ? 39.062 2.486 -32.134 1.00 83.19 261 GLY A O 1
ATOM 1990 N N . GLN A 1 262 ? 37.321 2.053 -30.782 1.00 87.88 262 GLN A N 1
ATOM 1991 C CA . GLN A 1 262 ? 37.547 0.607 -30.782 1.00 87.88 262 GLN A CA 1
ATOM 1992 C C . GLN A 1 262 ? 37.034 -0.020 -32.082 1.00 87.88 262 GLN A C 1
ATOM 1994 O O . GLN A 1 262 ? 35.929 0.262 -32.542 1.00 87.88 262 GLN A O 1
ATOM 1999 N N . GLN A 1 263 ? 37.836 -0.907 -32.674 1.00 83.69 263 GLN A N 1
ATOM 2000 C CA . GLN A 1 263 ? 37.399 -1.713 -33.811 1.00 83.69 263 GLN A CA 1
ATOM 2001 C C . GLN A 1 263 ? 36.613 -2.924 -33.308 1.00 83.69 263 GLN A C 1
ATOM 2003 O O . GLN A 1 263 ? 37.161 -3.767 -32.600 1.00 83.69 263 GLN A O 1
ATOM 2008 N N . ILE A 1 264 ? 35.343 -3.005 -33.700 1.00 84.56 264 ILE A N 1
ATOM 2009 C CA . ILE A 1 264 ? 34.451 -4.131 -33.409 1.00 84.56 264 ILE A CA 1
ATOM 2010 C C . ILE A 1 264 ? 34.102 -4.814 -34.726 1.00 84.56 264 ILE A C 1
ATOM 2012 O O . ILE A 1 264 ? 33.772 -4.139 -35.704 1.00 84.56 264 ILE A O 1
ATOM 2016 N N . ASP A 1 265 ? 34.182 -6.142 -34.749 1.00 87.12 265 ASP A N 1
ATOM 2017 C CA . ASP A 1 265 ? 33.916 -6.932 -35.947 1.00 87.12 265 ASP A CA 1
ATOM 2018 C C . ASP A 1 265 ? 32.463 -6.776 -36.435 1.00 87.12 265 ASP A C 1
ATOM 2020 O O . ASP A 1 265 ? 31.531 -6.653 -35.639 1.00 87.12 265 ASP A O 1
ATOM 2024 N N . ALA A 1 266 ? 32.255 -6.808 -37.754 1.00 79.19 266 ALA A N 1
ATOM 2025 C CA . ALA A 1 266 ? 30.938 -6.595 -38.353 1.00 79.19 266 ALA A CA 1
ATOM 2026 C C . ALA A 1 266 ? 29.923 -7.674 -37.938 1.00 79.19 266 ALA A C 1
ATOM 2028 O O . ALA A 1 266 ? 28.748 -7.359 -37.750 1.00 79.19 266 ALA A O 1
ATOM 2029 N N . ALA A 1 267 ? 30.361 -8.924 -37.731 1.00 81.81 267 ALA A N 1
ATOM 2030 C CA . ALA A 1 267 ? 29.475 -9.988 -37.260 1.00 81.81 267 ALA A CA 1
ATOM 2031 C C . ALA A 1 267 ? 29.039 -9.761 -35.803 1.00 81.81 267 ALA A C 1
ATOM 2033 O O . ALA A 1 267 ? 27.892 -10.035 -35.452 1.00 81.81 267 ALA A O 1
ATOM 2034 N N . GLN A 1 268 ? 29.925 -9.208 -34.968 1.00 84.94 268 GLN A N 1
ATOM 2035 C CA . GLN A 1 268 ? 29.597 -8.824 -33.592 1.00 84.94 268 GLN A CA 1
ATOM 2036 C C . GLN A 1 268 ? 28.619 -7.645 -33.560 1.00 84.94 268 GLN A C 1
ATOM 2038 O O . GLN A 1 268 ? 27.650 -7.685 -32.805 1.00 84.94 268 GLN A O 1
ATOM 2043 N N . GLN A 1 269 ? 28.821 -6.639 -34.419 1.00 83.69 269 GLN A N 1
ATOM 2044 C CA . GLN A 1 269 ? 27.889 -5.513 -34.544 1.00 83.69 269 GLN A CA 1
ATOM 2045 C C . GLN A 1 269 ? 26.505 -5.966 -35.007 1.00 83.69 269 GLN A C 1
ATOM 2047 O O . GLN A 1 269 ? 25.500 -5.566 -34.424 1.00 83.69 269 GLN A O 1
ATOM 2052 N N . LEU A 1 270 ? 26.446 -6.837 -36.016 1.00 84.38 270 LEU A N 1
ATOM 2053 C CA . LEU A 1 270 ? 25.192 -7.394 -36.514 1.00 84.38 270 LEU A CA 1
ATOM 2054 C C . LEU A 1 270 ? 24.441 -8.172 -35.426 1.00 84.38 270 LEU A C 1
ATOM 2056 O O . LEU A 1 270 ? 23.248 -7.949 -35.228 1.00 84.38 270 LEU A O 1
ATOM 2060 N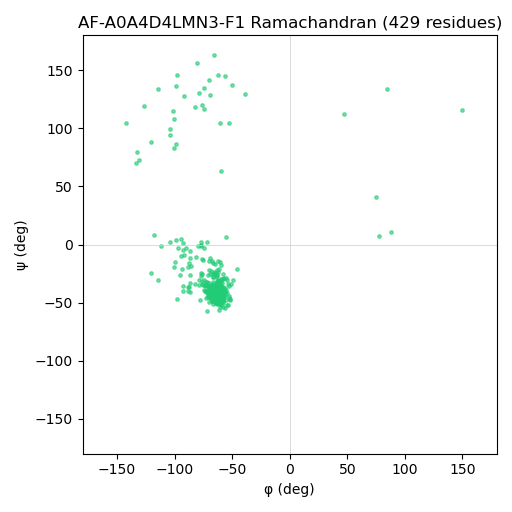 N . ALA A 1 271 ? 25.138 -9.052 -34.699 1.00 85.81 271 ALA A N 1
ATOM 2061 C CA . ALA A 1 271 ? 24.541 -9.835 -33.622 1.00 85.81 271 ALA A CA 1
ATOM 2062 C C . ALA A 1 271 ? 23.977 -8.936 -32.507 1.00 85.81 271 ALA A C 1
ATOM 2064 O O . ALA A 1 271 ? 22.840 -9.135 -32.079 1.00 85.81 271 ALA A O 1
ATOM 2065 N N . ALA A 1 272 ? 24.734 -7.915 -32.091 1.00 86.25 272 ALA A N 1
ATOM 2066 C CA . ALA A 1 272 ? 24.304 -6.969 -31.064 1.00 86.25 272 ALA A CA 1
ATOM 2067 C C . ALA A 1 272 ? 23.089 -6.139 -31.509 1.00 86.25 272 ALA A C 1
ATOM 2069 O O . ALA A 1 272 ? 22.109 -6.038 -30.771 1.00 86.25 272 ALA A O 1
ATOM 2070 N N . VAL A 1 273 ? 23.108 -5.588 -32.731 1.00 85.81 273 VAL A N 1
ATOM 2071 C CA . VAL A 1 273 ? 21.987 -4.801 -33.276 1.00 85.81 273 VAL A CA 1
ATOM 2072 C C . VAL A 1 273 ? 20.737 -5.670 -33.426 1.00 85.81 273 VAL A C 1
ATOM 2074 O O . VAL A 1 273 ? 19.655 -5.257 -33.014 1.00 85.81 273 VAL A O 1
ATOM 2077 N N . SER A 1 274 ? 20.869 -6.893 -33.948 1.00 85.75 274 SER A N 1
ATOM 2078 C CA . SER A 1 274 ? 19.738 -7.813 -34.111 1.00 85.75 274 SER A CA 1
ATOM 2079 C C . SER A 1 274 ? 19.106 -8.205 -32.774 1.00 85.75 274 SER A C 1
ATOM 2081 O O . SER A 1 274 ? 17.879 -8.208 -32.652 1.00 85.75 274 SER A O 1
ATOM 2083 N N . ALA A 1 275 ? 19.921 -8.526 -31.766 1.00 87.62 275 ALA A N 1
ATOM 2084 C CA . ALA A 1 275 ? 19.427 -8.899 -30.444 1.00 87.62 275 ALA A CA 1
ATOM 2085 C C . ALA A 1 275 ? 18.744 -7.715 -29.739 1.00 87.62 275 ALA A C 1
ATOM 2087 O O . ALA A 1 275 ? 17.646 -7.865 -29.204 1.00 87.62 275 ALA A O 1
ATOM 2088 N N . ALA A 1 276 ? 19.347 -6.525 -29.794 1.00 86.44 276 ALA A N 1
ATOM 2089 C CA . ALA A 1 276 ? 18.822 -5.320 -29.158 1.00 86.44 276 ALA A CA 1
ATOM 2090 C C . ALA A 1 276 ? 17.519 -4.813 -29.787 1.00 86.44 276 ALA A C 1
ATOM 2092 O O . ALA A 1 276 ? 16.609 -4.428 -29.059 1.00 86.44 276 ALA A O 1
ATOM 2093 N N . VAL A 1 277 ? 17.392 -4.838 -31.118 1.00 86.62 277 VAL A N 1
ATOM 2094 C CA . VAL A 1 277 ? 16.159 -4.416 -31.808 1.00 86.62 277 VAL A CA 1
ATOM 2095 C C . VAL A 1 277 ? 15.004 -5.359 -31.471 1.00 86.62 277 VAL A C 1
ATOM 2097 O O . VAL A 1 277 ? 13.912 -4.899 -31.141 1.00 86.62 277 VAL A O 1
ATOM 2100 N N . SER A 1 278 ? 15.248 -6.675 -31.486 1.00 86.38 278 SER A N 1
ATOM 2101 C CA . SER A 1 278 ? 14.236 -7.662 -31.095 1.00 86.38 278 SER A CA 1
ATOM 2102 C C . SER A 1 278 ? 13.820 -7.503 -29.630 1.00 86.38 278 SER A C 1
ATOM 2104 O O . SER A 1 278 ? 12.634 -7.589 -29.317 1.00 86.38 278 SER A O 1
ATOM 2106 N N . ALA A 1 279 ? 14.783 -7.252 -28.740 1.00 87.06 279 ALA A N 1
ATOM 2107 C CA . ALA A 1 279 ? 14.530 -6.984 -27.330 1.00 87.06 279 ALA A CA 1
ATOM 2108 C C . ALA A 1 279 ? 13.700 -5.707 -27.123 1.00 87.06 279 ALA A C 1
ATOM 2110 O O . ALA A 1 279 ? 12.668 -5.755 -26.461 1.00 87.06 279 ALA A O 1
ATOM 2111 N N . MET A 1 280 ? 14.096 -4.587 -27.738 1.00 83.69 280 MET A N 1
ATOM 2112 C CA . MET A 1 280 ? 13.382 -3.305 -27.664 1.00 83.69 280 MET A CA 1
ATOM 2113 C C . MET A 1 280 ? 11.936 -3.415 -28.148 1.00 83.69 280 MET A C 1
ATOM 2115 O O . MET A 1 280 ? 11.038 -2.876 -27.508 1.00 83.69 280 MET A O 1
ATOM 2119 N N . LEU A 1 281 ? 11.694 -4.122 -29.257 1.00 85.06 281 LEU A N 1
ATOM 2120 C CA . LEU A 1 281 ? 10.336 -4.377 -29.744 1.00 85.06 281 LEU A CA 1
ATOM 2121 C C . LEU A 1 281 ? 9.509 -5.144 -28.711 1.00 85.06 281 LEU A C 1
ATOM 2123 O O . LEU A 1 281 ? 8.399 -4.724 -28.397 1.00 85.06 281 LEU A O 1
ATOM 2127 N N . GLY A 1 282 ? 10.062 -6.224 -28.154 1.00 84.38 282 GLY A N 1
ATOM 2128 C CA . GLY A 1 282 ? 9.394 -7.008 -27.115 1.00 84.38 282 GLY A CA 1
ATOM 2129 C C . GLY A 1 282 ? 9.066 -6.178 -25.872 1.00 84.38 282 GLY A C 1
ATOM 2130 O O . GLY A 1 282 ? 7.936 -6.232 -25.389 1.00 84.38 282 GLY A O 1
ATOM 2131 N N . VAL A 1 283 ? 10.015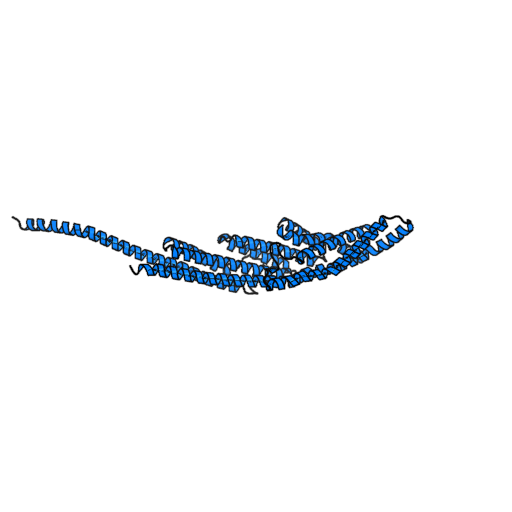 -5.363 -25.401 1.00 83.75 283 VAL A N 1
ATOM 2132 C CA . VAL A 1 283 ? 9.837 -4.460 -24.251 1.00 83.75 283 VAL A CA 1
ATOM 2133 C C . VAL A 1 283 ? 8.711 -3.463 -24.528 1.00 83.75 283 VAL A C 1
ATOM 2135 O O . VAL A 1 283 ? 7.769 -3.371 -23.747 1.00 83.75 283 VAL A O 1
ATOM 2138 N N . LEU A 1 284 ? 8.781 -2.732 -25.646 1.00 82.25 284 LEU A N 1
ATOM 2139 C CA . LEU A 1 284 ? 7.821 -1.674 -25.974 1.00 82.25 284 LEU A CA 1
ATOM 2140 C C . LEU A 1 284 ? 6.406 -2.217 -26.202 1.00 82.25 284 LEU A C 1
ATOM 2142 O O . LEU A 1 284 ? 5.445 -1.576 -25.787 1.00 82.25 284 LEU A O 1
ATOM 2146 N N . VAL A 1 285 ? 6.265 -3.386 -26.835 1.00 84.44 285 VAL A N 1
ATOM 2147 C CA . VAL A 1 285 ? 4.959 -4.042 -27.014 1.00 84.44 285 VAL A CA 1
ATOM 2148 C C . VAL A 1 285 ? 4.409 -4.518 -25.672 1.00 84.44 285 VAL A C 1
ATOM 2150 O O . VAL A 1 285 ? 3.274 -4.199 -25.341 1.00 84.44 285 VAL A O 1
ATOM 2153 N N . SER A 1 286 ? 5.221 -5.192 -24.855 1.00 83.25 286 SER A N 1
ATOM 2154 C CA . SER A 1 286 ? 4.754 -5.715 -23.563 1.00 83.25 286 SER A CA 1
ATOM 2155 C C . SER A 1 286 ? 4.363 -4.593 -22.598 1.00 83.25 286 SER A C 1
ATOM 2157 O O . SER A 1 286 ? 3.338 -4.678 -21.929 1.00 83.25 286 SER A O 1
ATOM 2159 N N . LEU A 1 287 ? 5.145 -3.507 -22.550 1.00 79.62 287 LEU A N 1
ATOM 2160 C CA . LEU A 1 287 ? 4.798 -2.324 -21.761 1.00 79.62 287 LEU A CA 1
ATOM 2161 C C . LEU A 1 287 ? 3.540 -1.634 -22.298 1.00 79.62 287 LEU A C 1
ATOM 2163 O O . LEU A 1 287 ? 2.756 -1.106 -21.510 1.00 79.62 287 LEU A O 1
ATOM 2167 N N . ARG A 1 288 ? 3.337 -1.618 -23.624 1.00 79.81 288 ARG A N 1
ATOM 2168 C CA . ARG A 1 288 ? 2.125 -1.067 -24.250 1.00 79.81 288 ARG A CA 1
ATOM 2169 C C . ARG A 1 288 ? 0.906 -1.846 -23.809 1.00 79.81 288 ARG A C 1
ATOM 2171 O O . ARG A 1 288 ? -0.033 -1.223 -23.335 1.00 79.81 288 ARG A O 1
ATOM 2178 N N . ASP A 1 289 ? 0.948 -3.164 -23.908 1.00 81.44 289 ASP A N 1
ATOM 2179 C CA . ASP A 1 289 ? -0.172 -4.017 -23.523 1.00 81.44 289 ASP A CA 1
ATOM 2180 C C . ASP A 1 289 ? -0.492 -3.856 -22.026 1.00 81.44 289 ASP A C 1
ATOM 2182 O O . ASP A 1 289 ? -1.649 -3.663 -21.662 1.00 81.44 289 ASP A O 1
ATOM 2186 N N . LEU A 1 290 ? 0.539 -3.802 -21.172 1.00 76.94 290 LEU A N 1
ATOM 2187 C CA . LEU A 1 290 ? 0.401 -3.589 -19.727 1.00 76.94 290 LEU A CA 1
ATOM 2188 C C . LEU A 1 290 ? -0.248 -2.239 -19.371 1.00 76.94 290 LEU A C 1
ATOM 2190 O O . LEU A 1 290 ? -1.076 -2.164 -18.471 1.00 76.94 290 LEU A O 1
ATOM 2194 N N . LEU A 1 291 ? 0.149 -1.149 -20.036 1.00 75.19 291 LEU A N 1
ATOM 2195 C CA . LEU A 1 291 ? -0.371 0.189 -19.728 1.00 75.19 291 LEU A CA 1
ATOM 2196 C C . LEU A 1 291 ? -1.684 0.517 -20.448 1.00 75.19 291 LEU A C 1
ATOM 2198 O O . LEU A 1 291 ? -2.367 1.460 -20.049 1.00 75.19 291 LEU A O 1
ATOM 2202 N N . GLN A 1 292 ? -2.026 -0.210 -21.514 1.00 77.00 292 GLN A N 1
ATOM 2203 C CA . GLN A 1 292 ? -3.312 -0.076 -22.202 1.00 77.00 292 GLN A CA 1
ATOM 2204 C C . GLN A 1 292 ? -4.453 -0.755 -21.445 1.00 77.00 292 GLN A C 1
ATOM 2206 O O . GLN A 1 292 ? -5.592 -0.316 -21.588 1.00 77.00 292 GLN A O 1
ATOM 2211 N N . ASP A 1 293 ? -4.148 -1.754 -20.619 1.00 72.12 293 ASP A N 1
ATOM 2212 C CA . ASP A 1 293 ? -5.103 -2.387 -19.711 1.00 72.12 293 ASP A CA 1
ATOM 2213 C C . ASP A 1 293 ? -4.514 -2.485 -18.290 1.00 72.12 293 ASP A C 1
ATOM 2215 O O . ASP A 1 293 ? -4.091 -3.552 -17.846 1.00 72.12 293 ASP A O 1
ATOM 2219 N N . PRO A 1 294 ? -4.405 -1.350 -17.571 1.00 66.00 294 PRO A N 1
ATOM 2220 C CA . PRO A 1 294 ? -3.717 -1.298 -16.282 1.00 66.00 294 PRO A CA 1
ATOM 2221 C C . PRO A 1 294 ? -4.544 -1.882 -15.125 1.00 66.00 294 PRO A C 1
ATOM 2223 O O . PRO A 1 294 ? -4.088 -1.858 -13.981 1.00 66.00 294 PRO A O 1
ATOM 2226 N N . LEU A 1 295 ? -5.768 -2.348 -15.388 1.00 67.31 295 LEU A N 1
ATOM 2227 C CA . LEU A 1 295 ? -6.686 -2.851 -14.373 1.00 67.31 295 LEU A CA 1
ATOM 2228 C C . LEU A 1 295 ? -6.629 -4.384 -14.301 1.00 67.31 295 LEU A C 1
ATOM 2230 O O . LEU A 1 295 ? -6.446 -5.048 -15.320 1.00 67.31 295 LEU A O 1
ATOM 2234 N N . PRO A 1 296 ? -6.800 -4.977 -13.106 1.00 66.75 296 PRO A N 1
ATOM 2235 C CA . PRO A 1 296 ? -6.985 -6.417 -12.980 1.00 66.75 296 PRO A CA 1
ATOM 2236 C C . PRO A 1 296 ? -8.174 -6.903 -13.823 1.00 66.75 296 PRO A C 1
ATOM 2238 O O . PRO A 1 296 ? -9.183 -6.211 -13.930 1.00 66.75 296 PRO A O 1
ATOM 2241 N N . ALA A 1 297 ? -8.081 -8.111 -14.389 1.00 66.31 297 ALA A N 1
ATOM 2242 C CA . ALA A 1 297 ? -9.087 -8.659 -15.312 1.00 66.31 297 ALA A CA 1
ATOM 2243 C C . ALA A 1 297 ? -10.500 -8.817 -14.704 1.00 66.31 297 ALA A C 1
ATOM 2245 O O . ALA A 1 297 ? -11.474 -9.036 -15.423 1.00 66.31 297 ALA A O 1
ATOM 2246 N N . ASP A 1 298 ? -10.607 -8.758 -13.380 1.00 67.31 298 ASP A N 1
ATOM 2247 C CA . ASP A 1 298 ? -11.829 -8.813 -12.582 1.00 67.31 298 ASP A CA 1
ATOM 2248 C C . ASP A 1 298 ? -12.425 -7.431 -12.257 1.00 67.31 298 ASP A C 1
ATOM 2250 O O . ASP A 1 298 ? -13.525 -7.359 -11.705 1.00 67.31 298 ASP A O 1
ATOM 2254 N N . VAL A 1 299 ? -11.749 -6.341 -12.630 1.00 67.38 299 VAL A N 1
ATOM 2255 C CA . VAL A 1 299 ? -12.211 -4.965 -12.421 1.00 67.38 299 VAL A CA 1
ATOM 2256 C C . VAL A 1 299 ? -12.789 -4.410 -13.717 1.00 67.38 299 VAL A C 1
ATOM 2258 O O . VAL A 1 299 ? -12.083 -4.202 -14.698 1.00 67.38 299 VAL A O 1
ATOM 2261 N N . ASP A 1 300 ? -14.089 -4.128 -13.702 1.00 72.25 300 ASP A N 1
ATOM 2262 C CA . ASP A 1 300 ? -14.771 -3.464 -14.810 1.00 72.25 300 ASP A CA 1
ATOM 2263 C C . ASP A 1 300 ? -14.405 -1.963 -14.830 1.00 72.25 300 ASP A C 1
ATOM 2265 O O . ASP A 1 300 ? -14.746 -1.246 -13.878 1.00 72.25 300 ASP A O 1
ATOM 2269 N N . PRO A 1 301 ? -13.736 -1.454 -15.885 1.00 66.75 301 PRO A N 1
ATOM 2270 C CA . PRO A 1 301 ? -13.352 -0.046 -15.984 1.00 66.75 301 PRO A CA 1
ATOM 2271 C C . PRO A 1 301 ? -14.553 0.904 -15.907 1.00 66.75 301 PRO A C 1
ATOM 2273 O O . PRO A 1 301 ? -14.420 2.020 -15.401 1.00 66.75 301 PRO A O 1
ATOM 2276 N N . ASP A 1 302 ? -15.729 0.454 -16.362 1.00 71.19 302 ASP A N 1
ATOM 2277 C CA . ASP A 1 302 ? -16.968 1.237 -16.360 1.00 71.19 302 ASP A CA 1
ATOM 2278 C C . ASP A 1 302 ? -17.590 1.353 -14.956 1.00 71.19 302 ASP A C 1
ATOM 2280 O O . ASP A 1 302 ? -18.466 2.191 -14.725 1.00 71.19 302 ASP A O 1
ATOM 2284 N N . GLN A 1 303 ? -17.130 0.538 -14.000 1.00 74.94 303 GLN A N 1
ATOM 2285 C CA . GLN A 1 303 ? -17.563 0.568 -12.599 1.00 74.94 303 GLN A CA 1
ATOM 2286 C C . GLN A 1 303 ? -16.617 1.369 -11.699 1.00 74.94 303 GLN A C 1
ATOM 2288 O O . GLN A 1 303 ? -16.896 1.540 -10.510 1.00 74.94 303 GLN A O 1
ATOM 2293 N N . LEU A 1 304 ? -15.514 1.891 -12.243 1.00 72.44 304 LEU A N 1
ATOM 2294 C CA . LEU A 1 304 ? -14.593 2.709 -11.470 1.00 72.44 304 LEU A CA 1
ATOM 2295 C C . LEU A 1 304 ? -15.211 4.069 -11.113 1.00 72.44 304 LEU A C 1
ATOM 2297 O O . LEU A 1 304 ? -15.853 4.711 -11.951 1.00 72.44 304 LEU A O 1
ATOM 2301 N N . PRO A 1 305 ? -14.950 4.583 -9.896 1.00 79.00 305 PRO A N 1
ATOM 2302 C CA . PRO A 1 305 ? -15.214 5.975 -9.567 1.00 79.00 305 PRO A CA 1
ATOM 2303 C C . PRO A 1 305 ? -14.625 6.913 -10.629 1.00 79.00 305 PRO A C 1
ATOM 2305 O O . PRO A 1 305 ? -13.485 6.740 -11.063 1.00 79.00 305 PRO A O 1
ATOM 2308 N N . GLN A 1 306 ? -15.382 7.943 -11.018 1.00 79.19 306 GLN A N 1
ATOM 2309 C CA . GLN A 1 306 ? -14.979 8.898 -12.061 1.00 79.19 306 GLN A CA 1
ATOM 2310 C C . GLN A 1 306 ? -13.601 9.525 -11.788 1.00 79.19 306 GLN A C 1
ATOM 2312 O O . GLN A 1 306 ? -12.830 9.781 -12.713 1.00 79.19 306 GLN A O 1
ATOM 2317 N N . GLU A 1 307 ? -13.278 9.744 -10.514 1.00 76.25 307 GLU A N 1
ATOM 2318 C CA . GLU A 1 307 ? -11.976 10.244 -10.078 1.00 76.25 307 GLU A CA 1
ATOM 2319 C C . GLU A 1 307 ? -10.848 9.264 -10.431 1.00 76.25 307 GLU A C 1
ATOM 2321 O O . GLU A 1 307 ? -9.885 9.677 -11.069 1.00 76.25 307 GLU A O 1
ATOM 2326 N N . LEU A 1 308 ? -10.994 7.968 -10.135 1.00 73.25 308 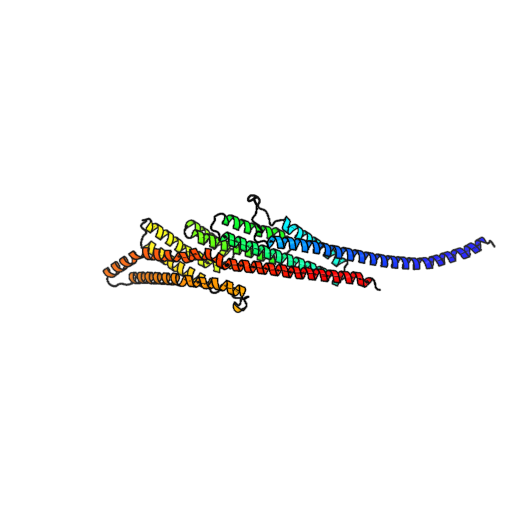LEU A N 1
ATOM 2327 C CA . LEU A 1 308 ? -10.018 6.936 -10.510 1.00 73.25 308 LEU A CA 1
ATOM 2328 C C . LEU A 1 308 ? -9.890 6.790 -12.030 1.00 73.25 308 LEU A C 1
ATOM 2330 O O . LEU A 1 308 ? -8.777 6.772 -12.550 1.00 73.25 308 LEU A O 1
ATOM 2334 N N . SER A 1 309 ? -11.011 6.781 -12.757 1.00 74.62 309 SER A N 1
ATOM 2335 C CA . SER A 1 309 ? -11.010 6.747 -14.228 1.00 74.62 309 SER A CA 1
ATOM 2336 C C . SER A 1 309 ? -10.202 7.913 -14.828 1.00 74.62 309 SER A C 1
ATOM 2338 O O . SER A 1 309 ? -9.389 7.724 -15.737 1.00 74.62 309 SER A O 1
ATOM 2340 N N . SER A 1 310 ? -10.337 9.117 -14.256 1.00 77.31 310 SER A N 1
ATOM 2341 C CA . SER A 1 310 ? -9.591 10.303 -14.696 1.00 77.31 310 SER A CA 1
ATOM 2342 C C . SER A 1 310 ? -8.082 10.240 -14.418 1.00 77.31 310 SER A C 1
ATOM 2344 O O . SER A 1 310 ? -7.311 10.904 -15.111 1.00 77.31 310 SER A O 1
ATOM 2346 N N . LEU A 1 311 ? -7.656 9.427 -13.444 1.00 76.12 311 LEU A N 1
ATOM 2347 C CA . LEU A 1 311 ? -6.249 9.214 -13.088 1.00 76.12 311 LEU A CA 1
ATOM 2348 C C . LEU A 1 311 ? -5.586 8.106 -13.921 1.00 76.12 311 LEU A C 1
ATOM 2350 O O . LEU A 1 311 ? -4.381 8.159 -14.155 1.00 76.12 311 LEU A O 1
ATOM 2354 N N . VAL A 1 312 ? -6.366 7.142 -14.420 1.00 72.50 312 VAL A N 1
ATOM 2355 C CA . VAL A 1 312 ? -5.878 6.047 -15.278 1.00 72.50 312 VAL A CA 1
ATOM 2356 C C . VAL A 1 312 ? -5.669 6.497 -16.731 1.00 72.50 312 VAL A C 1
ATOM 2358 O O . VAL A 1 312 ? -4.707 6.083 -17.378 1.00 72.50 312 VAL A O 1
ATOM 2361 N N . GLY A 1 313 ? -6.502 7.404 -17.249 1.00 73.56 313 GLY A N 1
ATOM 2362 C CA . GLY A 1 313 ? -6.392 7.901 -18.631 1.00 73.56 313 GLY A CA 1
ATOM 2363 C C . GLY A 1 313 ? -4.999 8.439 -19.028 1.00 73.56 313 GLY A C 1
ATOM 2364 O O . GLY A 1 313 ? -4.500 8.088 -20.100 1.00 73.56 313 GLY A O 1
ATOM 2365 N N . PRO A 1 314 ? -4.325 9.250 -18.189 1.00 77.56 314 PRO A N 1
ATOM 2366 C CA . PRO A 1 314 ? -2.954 9.699 -18.435 1.00 77.56 314 PRO A CA 1
ATOM 2367 C C . PRO A 1 314 ? -1.910 8.574 -18.537 1.00 77.56 314 PRO A C 1
ATOM 2369 O O . PRO A 1 314 ? -0.966 8.712 -19.317 1.00 77.56 314 PRO A O 1
ATOM 2372 N N . LEU A 1 315 ? -2.070 7.467 -17.795 1.00 73.19 315 LEU A N 1
ATOM 2373 C CA . LEU A 1 315 ? -1.188 6.293 -17.896 1.00 73.19 315 LEU A CA 1
ATOM 2374 C C . LEU A 1 315 ? -1.329 5.632 -19.269 1.00 73.19 315 LEU A C 1
ATOM 2376 O O . LEU A 1 315 ? -0.327 5.386 -19.935 1.00 73.19 315 LEU A O 1
ATOM 2380 N N . MET A 1 316 ? -2.563 5.441 -19.739 1.00 77.50 316 MET A N 1
ATOM 2381 C CA . MET A 1 316 ? -2.825 4.879 -21.069 1.00 77.50 316 MET A CA 1
ATOM 2382 C C . MET A 1 316 ? -2.285 5.784 -22.184 1.00 77.50 316 MET A C 1
ATOM 2384 O O . MET A 1 316 ? -1.709 5.304 -23.163 1.00 77.50 316 MET A O 1
ATOM 2388 N N . ALA A 1 317 ? -2.420 7.104 -22.027 1.00 78.88 317 ALA A N 1
ATOM 2389 C CA . ALA A 1 317 ? -1.979 8.080 -23.019 1.00 78.88 317 ALA A CA 1
ATOM 2390 C C . ALA A 1 317 ? -0.457 8.071 -23.250 1.00 78.88 317 ALA A C 1
ATOM 2392 O O . ALA A 1 317 ? -0.016 8.399 -24.353 1.00 78.88 317 ALA A O 1
ATOM 2393 N N . VAL A 1 318 ? 0.345 7.657 -22.256 1.00 77.81 318 VAL A N 1
ATOM 2394 C CA . VAL A 1 318 ? 1.811 7.577 -22.396 1.00 77.81 318 VAL A CA 1
ATOM 2395 C C . VAL A 1 318 ? 2.230 6.569 -23.470 1.00 77.81 318 VAL A C 1
ATOM 2397 O O . VAL A 1 318 ? 3.266 6.741 -24.106 1.00 77.81 318 VAL A O 1
ATOM 2400 N N . THR A 1 319 ? 1.400 5.554 -23.733 1.00 76.81 319 THR A N 1
ATOM 2401 C CA . THR A 1 319 ? 1.703 4.506 -24.718 1.00 76.81 319 THR A CA 1
ATOM 2402 C C . THR A 1 319 ? 1.775 5.036 -26.152 1.00 76.81 319 THR A C 1
ATOM 2404 O O . THR A 1 319 ? 2.503 4.481 -26.974 1.00 76.81 319 THR A O 1
ATOM 2407 N N . HIS A 1 320 ? 1.109 6.158 -26.452 1.00 80.25 320 HIS A N 1
ATOM 2408 C CA . HIS A 1 320 ? 1.198 6.825 -27.757 1.00 80.25 320 HIS A CA 1
ATOM 2409 C C . HIS A 1 320 ? 2.590 7.394 -28.046 1.00 80.25 320 HIS A C 1
ATOM 2411 O O . HIS A 1 320 ? 2.979 7.556 -29.202 1.00 80.25 320 HIS A O 1
ATOM 2417 N N . GLU A 1 321 ? 3.381 7.674 -27.010 1.00 79.69 321 GLU A N 1
ATOM 2418 C CA . GLU A 1 321 ? 4.751 8.156 -27.179 1.00 79.69 321 GLU A CA 1
ATOM 2419 C C . GLU A 1 321 ? 5.686 7.064 -27.728 1.00 79.69 321 GLU A C 1
ATOM 2421 O O . GLU A 1 321 ? 6.772 7.366 -28.228 1.00 79.69 321 GLU A O 1
ATOM 2426 N N . TRP A 1 322 ? 5.252 5.799 -27.698 1.00 82.06 322 TRP A N 1
ATOM 2427 C CA . TRP A 1 322 ? 6.013 4.652 -28.193 1.00 82.06 322 TRP A CA 1
ATOM 2428 C C . TRP A 1 322 ? 5.739 4.307 -29.654 1.00 82.06 322 TRP A C 1
ATOM 2430 O O . TRP A 1 322 ? 6.499 3.531 -30.229 1.00 82.06 322 TRP A O 1
ATOM 2440 N N . ASP A 1 323 ? 4.739 4.918 -30.298 1.00 82.75 323 ASP A N 1
ATOM 2441 C CA . ASP A 1 323 ? 4.405 4.629 -31.698 1.00 82.75 323 ASP A CA 1
ATOM 2442 C C . ASP A 1 323 ? 5.583 4.937 -32.645 1.00 82.75 323 ASP A C 1
ATOM 2444 O O . ASP A 1 323 ? 5.913 4.139 -33.524 1.00 82.75 323 ASP A O 1
ATOM 2448 N N . LYS A 1 324 ? 6.288 6.058 -32.429 1.00 83.50 324 LYS A N 1
ATOM 2449 C CA . LYS A 1 324 ? 7.473 6.423 -33.226 1.00 83.50 324 LYS A CA 1
ATOM 2450 C C . LYS A 1 324 ? 8.678 5.501 -32.951 1.00 83.50 324 LYS A C 1
ATOM 2452 O O . LYS A 1 324 ? 9.242 5.002 -33.925 1.00 83.50 324 LYS A O 1
ATOM 2457 N N . PRO A 1 325 ? 9.085 5.238 -31.692 1.00 83.75 325 PRO A N 1
ATOM 2458 C CA . PRO A 1 325 ? 10.097 4.225 -31.383 1.00 83.75 325 PRO A CA 1
ATOM 2459 C C . PRO A 1 325 ? 9.791 2.851 -31.990 1.00 83.75 325 PRO A C 1
ATOM 2461 O O . PRO A 1 325 ? 10.664 2.261 -32.625 1.00 83.75 325 PRO A O 1
ATOM 2464 N N . LEU A 1 326 ? 8.545 2.374 -31.874 1.00 85.12 326 LEU A N 1
ATOM 2465 C CA . LEU A 1 326 ? 8.099 1.114 -32.471 1.00 85.12 326 LEU A CA 1
ATOM 2466 C C . LEU A 1 326 ? 8.260 1.133 -33.992 1.00 85.12 326 LEU A C 1
ATOM 2468 O O . LEU A 1 326 ? 8.812 0.184 -34.548 1.00 85.12 326 LEU A O 1
ATOM 2472 N N . GLN A 1 327 ? 7.839 2.206 -34.666 1.00 88.00 327 GLN A N 1
ATOM 2473 C CA . GLN A 1 327 ? 8.022 2.351 -36.110 1.00 88.00 327 GLN A CA 1
ATOM 2474 C C . GLN A 1 327 ? 9.506 2.274 -36.501 1.00 88.00 327 GLN A C 1
ATOM 2476 O O . GLN A 1 327 ? 9.863 1.526 -37.408 1.00 88.00 327 GLN A O 1
ATOM 2481 N N . VAL A 1 328 ? 10.381 3.005 -35.801 1.00 85.94 328 VAL A N 1
ATOM 2482 C CA . VAL A 1 328 ? 11.826 3.010 -36.082 1.00 85.94 328 VAL A CA 1
ATOM 2483 C C . VAL A 1 328 ? 12.434 1.620 -35.893 1.00 85.94 328 VAL A C 1
ATOM 2485 O O . VAL A 1 328 ? 13.224 1.189 -36.730 1.00 85.94 328 VAL A O 1
ATOM 2488 N N . MET A 1 329 ? 12.054 0.893 -34.841 1.00 87.50 329 MET A N 1
ATOM 2489 C CA . MET A 1 329 ? 12.541 -0.473 -34.625 1.00 87.50 329 MET A CA 1
ATOM 2490 C C . MET A 1 329 ? 12.079 -1.437 -35.721 1.00 87.50 329 MET A C 1
ATOM 2492 O O . MET A 1 329 ? 12.881 -2.243 -36.189 1.00 87.50 329 MET A O 1
ATOM 2496 N N . HIS A 1 330 ? 10.832 -1.322 -36.190 1.00 88.12 330 HIS A N 1
ATOM 2497 C CA . HIS A 1 330 ? 10.341 -2.111 -37.325 1.00 88.12 330 HIS A CA 1
ATOM 2498 C C . HIS A 1 330 ? 11.100 -1.786 -38.620 1.00 88.12 330 HIS A C 1
ATOM 2500 O O . HIS A 1 330 ? 11.448 -2.699 -39.366 1.00 88.12 330 HIS A O 1
ATOM 2506 N N . GLU A 1 331 ? 11.405 -0.511 -38.882 1.00 87.56 331 GLU A N 1
ATOM 2507 C CA . GLU A 1 331 ? 12.220 -0.104 -40.037 1.00 87.56 331 GLU A CA 1
ATOM 2508 C C . GLU A 1 331 ? 13.634 -0.707 -39.976 1.00 87.56 331 GLU A C 1
ATOM 2510 O O . GLU A 1 331 ? 14.146 -1.196 -40.984 1.00 87.56 331 GLU A O 1
ATOM 2515 N N . ILE A 1 332 ? 14.263 -0.716 -38.794 1.00 86.12 332 ILE A N 1
ATOM 2516 C CA . ILE A 1 332 ? 15.583 -1.334 -38.601 1.00 86.12 332 ILE A CA 1
ATOM 2517 C C . ILE A 1 332 ? 15.492 -2.854 -38.784 1.00 86.12 332 ILE A C 1
ATOM 2519 O O . ILE A 1 332 ? 16.321 -3.429 -39.485 1.00 86.12 332 ILE A O 1
ATOM 2523 N N . GLN A 1 333 ? 14.468 -3.507 -38.231 1.00 87.75 333 GLN A N 1
ATOM 2524 C CA . GLN A 1 333 ? 14.259 -4.948 -38.388 1.00 87.75 333 GLN A CA 1
ATOM 2525 C C . GLN A 1 333 ? 14.063 -5.349 -39.859 1.00 87.75 333 GLN A C 1
ATOM 2527 O O . GLN A 1 333 ? 14.647 -6.333 -40.311 1.00 87.75 333 GLN A O 1
ATOM 2532 N N . GLN A 1 334 ? 13.306 -4.563 -40.631 1.00 86.56 334 GLN A N 1
ATOM 2533 C CA . GLN A 1 334 ? 13.163 -4.758 -42.077 1.00 86.56 334 GLN A CA 1
ATOM 2534 C C . GLN A 1 334 ? 14.509 -4.620 -42.801 1.00 86.56 334 GLN A C 1
ATOM 2536 O O . GLN A 1 334 ? 14.815 -5.410 -43.691 1.00 86.56 334 GLN A O 1
ATOM 2541 N N . HIS A 1 335 ? 15.340 -3.654 -42.403 1.00 83.44 335 HIS A N 1
ATOM 2542 C CA . HIS A 1 335 ? 16.674 -3.477 -42.977 1.00 83.44 335 HIS A CA 1
ATOM 2543 C C . HIS A 1 335 ? 17.635 -4.632 -42.646 1.00 83.44 335 HIS A C 1
ATOM 2545 O O . HIS A 1 335 ? 18.466 -5.000 -43.478 1.00 83.44 335 HIS A O 1
ATOM 2551 N N . LEU A 1 336 ? 17.526 -5.221 -41.452 1.00 84.06 336 LEU A N 1
ATOM 2552 C CA . LEU A 1 336 ? 18.289 -6.415 -41.078 1.00 84.06 336 LEU A CA 1
ATOM 2553 C C . LEU A 1 336 ? 17.859 -7.632 -41.909 1.00 84.06 336 LEU A C 1
ATOM 2555 O O . LEU A 1 336 ? 18.718 -8.310 -42.465 1.00 84.06 336 LEU A O 1
ATOM 2559 N N . ALA A 1 337 ? 16.550 -7.842 -42.082 1.00 84.06 337 ALA A N 1
ATOM 2560 C CA . ALA A 1 337 ? 16.016 -8.931 -42.903 1.00 84.06 337 ALA A CA 1
ATOM 2561 C C . ALA A 1 337 ? 16.467 -8.837 -44.374 1.00 84.06 337 ALA A C 1
ATOM 2563 O O . ALA A 1 337 ? 16.834 -9.844 -44.975 1.00 84.06 337 ALA A O 1
ATOM 2564 N N . LEU A 1 338 ? 16.529 -7.624 -44.938 1.00 80.25 338 LEU A N 1
ATOM 2565 C CA . LEU A 1 338 ? 17.094 -7.396 -46.275 1.00 80.25 338 LEU A CA 1
ATOM 2566 C C . LEU A 1 338 ? 18.579 -7.791 -46.359 1.00 80.25 338 LEU A C 1
ATOM 2568 O O . LEU A 1 338 ? 19.031 -8.270 -47.396 1.00 80.25 338 LEU A O 1
ATOM 2572 N N . GLY A 1 339 ? 19.339 -7.608 -45.278 1.00 73.62 339 GLY A N 1
ATOM 2573 C CA . GLY A 1 339 ? 20.724 -8.070 -45.178 1.00 73.62 339 GLY A CA 1
ATOM 2574 C C . GLY A 1 339 ? 20.851 -9.590 -45.214 1.00 73.62 339 GLY A C 1
ATOM 2575 O O . GLY A 1 339 ? 21.678 -10.119 -45.958 1.00 73.62 339 GLY A O 1
ATOM 2576 N N . ASP A 1 340 ? 19.989 -10.292 -44.478 1.00 74.50 340 ASP A N 1
ATOM 2577 C CA . ASP A 1 340 ? 19.930 -11.757 -44.483 1.00 74.50 340 ASP A CA 1
ATOM 2578 C C . ASP A 1 340 ? 19.535 -12.302 -45.866 1.00 74.50 340 ASP A C 1
ATOM 2580 O O . ASP A 1 340 ? 20.124 -13.269 -46.352 1.00 74.50 340 ASP A O 1
ATOM 2584 N N . GLU A 1 341 ? 18.596 -11.647 -46.555 1.00 76.69 341 GLU A N 1
ATOM 2585 C CA . GLU A 1 341 ? 18.199 -11.992 -47.926 1.00 76.69 341 GLU A CA 1
ATOM 2586 C C . GLU A 1 341 ? 19.330 -11.774 -48.943 1.00 76.69 341 GLU A C 1
ATOM 2588 O O . GLU A 1 341 ? 19.522 -12.603 -49.841 1.00 76.69 341 GLU A O 1
ATOM 2593 N N . LEU A 1 342 ? 20.105 -10.693 -48.795 1.00 70.12 342 LEU A N 1
ATOM 2594 C CA . LEU A 1 342 ? 21.296 -10.410 -49.603 1.00 70.12 342 LEU A CA 1
ATOM 2595 C C . LEU A 1 342 ? 22.425 -11.418 -49.340 1.00 70.12 342 LEU A C 1
ATOM 2597 O O . LEU A 1 342 ? 23.154 -11.767 -50.267 1.00 70.12 342 LEU A O 1
ATOM 2601 N N . ALA A 1 343 ? 22.557 -11.908 -48.104 1.00 67.88 343 ALA A N 1
ATOM 2602 C CA . ALA A 1 343 ? 23.504 -12.960 -47.743 1.00 67.88 343 ALA A CA 1
ATOM 2603 C C . ALA A 1 343 ? 23.061 -14.354 -48.237 1.00 67.88 343 ALA A C 1
ATOM 2605 O O . ALA A 1 343 ? 23.908 -15.196 -48.544 1.00 67.88 343 ALA A O 1
ATOM 2606 N N . ALA A 1 344 ? 21.749 -14.599 -48.335 1.00 68.88 344 ALA A N 1
ATOM 2607 C CA . ALA A 1 344 ? 21.165 -15.872 -48.762 1.00 68.88 344 ALA A CA 1
ATOM 2608 C C . ALA A 1 344 ? 20.957 -16.005 -50.288 1.00 68.88 344 ALA A C 1
ATOM 2610 O O . ALA A 1 344 ? 20.816 -17.125 -50.788 1.00 68.88 344 ALA A O 1
ATOM 2611 N N . SER A 1 345 ? 20.932 -14.900 -51.043 1.00 61.91 345 SER A N 1
ATOM 2612 C CA . SER A 1 345 ? 20.620 -14.887 -52.484 1.00 61.91 345 SER A CA 1
ATOM 2613 C C . SER A 1 345 ? 21.863 -14.837 -53.383 1.00 61.91 345 SER A C 1
ATOM 2615 O O . SER A 1 345 ? 22.726 -13.987 -53.175 1.00 61.91 345 SER A O 1
ATOM 2617 N N . PRO A 1 346 ? 21.941 -15.629 -54.473 1.00 52.66 346 PRO A N 1
ATOM 2618 C CA . PRO A 1 346 ? 22.945 -15.420 -55.510 1.00 52.66 346 PRO A CA 1
ATOM 2619 C C . PRO A 1 346 ? 22.368 -14.679 -56.733 1.00 52.66 346 PRO A C 1
ATOM 2621 O O . PRO A 1 346 ? 21.689 -15.287 -57.565 1.00 52.66 346 PRO A O 1
ATOM 2624 N N . PRO A 1 347 ? 22.732 -13.399 -56.928 1.00 62.19 347 PRO A N 1
ATOM 2625 C CA . PRO A 1 347 ? 22.976 -12.867 -58.264 1.00 62.19 347 PRO A CA 1
ATOM 2626 C C . PRO A 1 347 ? 24.364 -12.212 -58.312 1.00 62.19 347 PRO A C 1
ATOM 2628 O O . PRO A 1 347 ? 24.612 -11.269 -57.577 1.00 62.19 347 PRO A O 1
ATOM 2631 N N . ASP A 1 348 ? 25.248 -12.718 -59.179 1.00 70.44 348 ASP A N 1
ATOM 2632 C CA . ASP A 1 348 ? 26.634 -12.257 -59.404 1.00 70.44 348 ASP A CA 1
ATOM 2633 C C . ASP A 1 348 ? 27.477 -12.025 -58.115 1.00 70.44 348 ASP A C 1
ATOM 2635 O O . ASP A 1 348 ? 27.248 -11.067 -57.374 1.00 70.44 348 ASP A O 1
ATOM 2639 N N . PRO A 1 349 ? 28.524 -12.833 -57.850 1.00 68.12 349 PRO A N 1
ATOM 2640 C CA . PRO A 1 349 ? 29.387 -12.684 -56.671 1.00 68.12 349 PRO A CA 1
ATOM 2641 C C . PRO A 1 349 ? 29.911 -11.260 -56.435 1.00 68.12 349 PRO A C 1
ATOM 2643 O O . PRO A 1 349 ? 30.117 -10.867 -55.288 1.00 68.12 349 PRO A O 1
ATOM 2646 N N . ALA A 1 350 ? 30.112 -10.477 -57.501 1.00 69.06 350 ALA A N 1
ATOM 2647 C CA . ALA A 1 350 ? 30.536 -9.087 -57.383 1.00 69.06 350 ALA A CA 1
ATOM 2648 C C . ALA A 1 350 ? 29.423 -8.190 -56.812 1.00 69.06 350 ALA A C 1
ATOM 2650 O O . ALA A 1 350 ? 29.685 -7.367 -55.937 1.00 69.06 350 ALA A O 1
ATOM 2651 N N . ILE A 1 351 ? 28.179 -8.366 -57.264 1.00 67.88 351 ILE A N 1
ATOM 2652 C CA . ILE A 1 351 ? 27.021 -7.592 -56.797 1.00 67.88 351 ILE A CA 1
ATOM 2653 C C . ILE A 1 351 ? 26.701 -7.951 -55.344 1.00 67.88 351 ILE A C 1
ATOM 2655 O O . ILE A 1 351 ? 26.513 -7.047 -54.533 1.00 67.88 351 ILE A O 1
ATOM 2659 N N . ALA A 1 352 ? 26.731 -9.240 -54.993 1.00 64.44 352 ALA A N 1
ATOM 2660 C CA . ALA A 1 352 ? 26.554 -9.698 -53.614 1.00 64.44 352 ALA A CA 1
ATOM 2661 C C . ALA A 1 352 ? 27.634 -9.132 -52.671 1.00 64.44 352 ALA A C 1
ATOM 2663 O O . ALA A 1 352 ? 27.323 -8.680 -51.570 1.00 64.44 352 ALA A O 1
ATOM 2664 N N . PHE A 1 353 ? 28.893 -9.073 -53.120 1.00 66.81 353 PHE A N 1
ATOM 2665 C CA . PHE A 1 353 ? 29.988 -8.484 -52.348 1.00 66.81 353 PHE A CA 1
ATOM 2666 C C . PHE A 1 353 ? 29.809 -6.974 -52.119 1.00 66.81 353 PHE A C 1
ATOM 2668 O O . PHE A 1 353 ? 29.928 -6.513 -50.986 1.00 66.81 353 PHE A O 1
ATOM 2675 N N . PHE A 1 354 ? 29.495 -6.193 -53.162 1.00 69.00 354 PHE A N 1
ATOM 2676 C CA . PHE A 1 354 ? 29.297 -4.743 -53.018 1.00 69.00 354 PHE A CA 1
ATOM 2677 C C . PHE A 1 354 ? 28.033 -4.397 -52.222 1.00 69.00 354 PHE A C 1
ATOM 2679 O O . PHE A 1 354 ? 28.068 -3.469 -51.415 1.00 69.00 354 PHE A O 1
ATOM 2686 N N . ALA A 1 355 ? 26.942 -5.147 -52.409 1.00 65.19 355 ALA A N 1
ATOM 2687 C CA . ALA A 1 355 ? 25.711 -4.979 -51.641 1.00 65.19 355 ALA A CA 1
ATOM 2688 C C . ALA A 1 355 ? 25.918 -5.337 -50.160 1.00 65.19 355 ALA A C 1
ATOM 2690 O O . ALA A 1 355 ? 25.534 -4.559 -49.289 1.00 65.19 355 ALA A O 1
ATOM 2691 N N . GLY A 1 356 ? 26.604 -6.450 -49.873 1.00 66.50 356 GLY A N 1
ATOM 2692 C CA . GLY A 1 356 ? 26.969 -6.849 -48.513 1.00 66.50 356 GLY A CA 1
ATOM 2693 C C . GLY A 1 356 ? 27.894 -5.836 -47.835 1.00 66.50 356 GLY A C 1
ATOM 2694 O O . GLY A 1 356 ? 27.635 -5.422 -46.709 1.00 66.50 356 GLY A O 1
ATOM 2695 N N . ALA A 1 357 ? 28.924 -5.349 -48.535 1.00 68.56 357 ALA A N 1
ATOM 2696 C CA . ALA A 1 357 ? 29.818 -4.319 -48.008 1.00 68.56 357 ALA A CA 1
ATOM 2697 C C . ALA A 1 357 ? 29.068 -3.008 -47.703 1.00 68.56 357 ALA A C 1
ATOM 2699 O O . ALA A 1 357 ? 29.181 -2.479 -46.599 1.00 68.56 357 ALA A O 1
ATOM 2700 N N . ALA A 1 358 ? 28.243 -2.517 -48.633 1.00 69.31 358 ALA A N 1
ATOM 2701 C CA . ALA A 1 358 ? 27.448 -1.303 -48.435 1.00 69.31 358 ALA A CA 1
ATOM 2702 C C . ALA A 1 358 ? 26.450 -1.431 -47.270 1.00 69.31 358 ALA A C 1
ATOM 2704 O O . ALA A 1 358 ? 26.273 -0.483 -46.505 1.00 69.31 358 ALA A O 1
ATOM 2705 N N . TRP A 1 359 ? 25.844 -2.605 -47.094 1.00 79.00 359 TRP A N 1
ATOM 2706 C CA . TRP A 1 359 ? 24.971 -2.895 -45.960 1.00 79.00 359 TRP A CA 1
ATOM 2707 C C . TRP A 1 359 ? 25.743 -2.937 -44.631 1.00 79.00 359 TRP A C 1
ATOM 2709 O O . TRP A 1 359 ? 25.393 -2.221 -43.695 1.00 79.00 359 TRP A O 1
ATOM 2719 N N . THR A 1 360 ? 26.867 -3.665 -44.559 1.00 72.19 360 THR A N 1
ATOM 2720 C CA . THR A 1 360 ? 27.686 -3.745 -43.330 1.00 72.19 360 THR A CA 1
ATOM 2721 C C . THR A 1 360 ? 28.217 -2.389 -42.861 1.00 72.19 360 THR A C 1
ATOM 2723 O O . THR A 1 360 ? 28.316 -2.157 -41.658 1.00 72.19 360 THR A O 1
ATOM 2726 N N . THR A 1 361 ? 28.490 -1.450 -43.778 1.00 74.56 361 THR A N 1
ATOM 2727 C CA . THR A 1 361 ? 28.928 -0.089 -43.411 1.00 74.56 361 THR A CA 1
ATOM 2728 C C . THR A 1 361 ? 27.857 0.741 -42.699 1.00 74.56 361 THR A C 1
ATOM 2730 O O . THR A 1 361 ? 28.184 1.760 -42.096 1.00 74.56 361 THR A O 1
ATOM 2733 N N . GLN A 1 362 ? 26.591 0.315 -42.737 1.00 80.88 362 GLN A N 1
ATOM 2734 C CA . GLN A 1 362 ? 25.479 1.006 -42.081 1.00 80.88 362 GLN A CA 1
ATOM 2735 C C . GLN A 1 362 ? 25.170 0.456 -40.681 1.00 80.88 362 GLN A C 1
ATOM 2737 O O . GLN A 1 362 ? 24.430 1.103 -39.944 1.00 80.88 362 GLN A O 1
ATOM 2742 N N . LEU A 1 363 ? 25.755 -0.679 -40.268 1.00 79.81 363 LEU A N 1
ATOM 2743 C CA . LEU A 1 363 ? 25.433 -1.342 -38.993 1.00 79.81 363 LEU A CA 1
ATOM 2744 C C . LEU A 1 363 ? 25.660 -0.444 -37.773 1.00 79.81 363 LEU A C 1
ATOM 2746 O O . LEU A 1 363 ? 24.805 -0.385 -36.893 1.00 79.81 363 LEU A O 1
ATOM 2750 N N . THR A 1 364 ? 26.758 0.313 -37.745 1.00 79.94 364 THR A N 1
ATOM 2751 C CA . THR A 1 364 ? 27.019 1.272 -36.663 1.00 79.94 364 THR A CA 1
ATOM 2752 C C . THR A 1 364 ? 25.958 2.374 -36.626 1.00 79.94 364 THR A C 1
ATOM 2754 O O . THR A 1 364 ? 25.440 2.678 -35.560 1.00 79.94 364 THR A O 1
ATOM 2757 N N . ALA A 1 365 ? 25.566 2.922 -37.783 1.00 84.31 365 ALA A N 1
ATOM 2758 C CA . ALA A 1 365 ? 24.541 3.965 -37.865 1.00 84.31 365 ALA A CA 1
ATOM 2759 C C . ALA A 1 365 ? 23.147 3.453 -37.459 1.00 84.31 365 ALA A C 1
ATOM 2761 O O . ALA A 1 365 ? 22.384 4.177 -36.823 1.00 84.31 365 ALA A O 1
ATOM 2762 N N . LEU A 1 366 ? 22.820 2.199 -37.787 1.00 85.44 366 LEU A N 1
ATOM 2763 C CA . LEU A 1 366 ? 21.596 1.535 -37.331 1.00 85.44 366 LEU A CA 1
ATOM 2764 C C . LEU A 1 366 ? 21.623 1.292 -35.819 1.00 85.44 366 LEU A C 1
ATOM 2766 O O . LEU A 1 366 ? 20.618 1.532 -35.155 1.00 85.44 366 LEU A O 1
ATOM 2770 N N . GLY A 1 367 ? 22.772 0.881 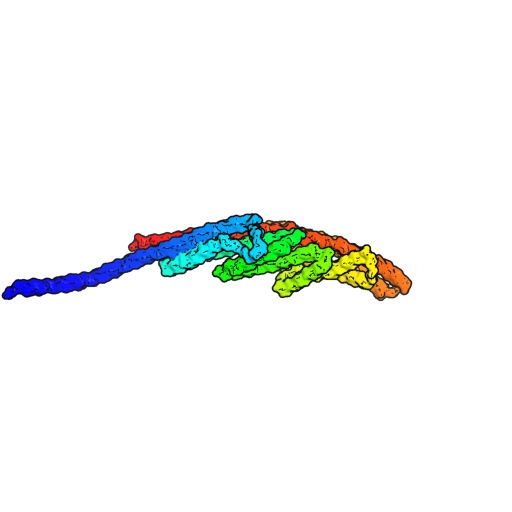-35.276 1.00 82.50 367 GLY A N 1
ATOM 2771 C CA . GLY A 1 367 ? 22.996 0.757 -33.836 1.00 82.50 367 GLY A CA 1
ATOM 2772 C C . GLY A 1 367 ? 22.804 2.086 -33.105 1.00 82.50 367 GLY A C 1
ATOM 2773 O O . GLY A 1 367 ? 22.030 2.144 -32.153 1.00 82.50 367 GLY A O 1
ATOM 2774 N N . THR A 1 368 ? 23.413 3.173 -33.590 1.00 85.38 368 THR A N 1
ATOM 2775 C CA . THR A 1 368 ? 23.216 4.527 -33.044 1.00 85.38 368 THR A CA 1
ATOM 2776 C C . THR A 1 368 ? 21.747 4.945 -33.118 1.00 85.38 368 THR A C 1
ATOM 2778 O O . THR A 1 368 ? 21.178 5.354 -32.110 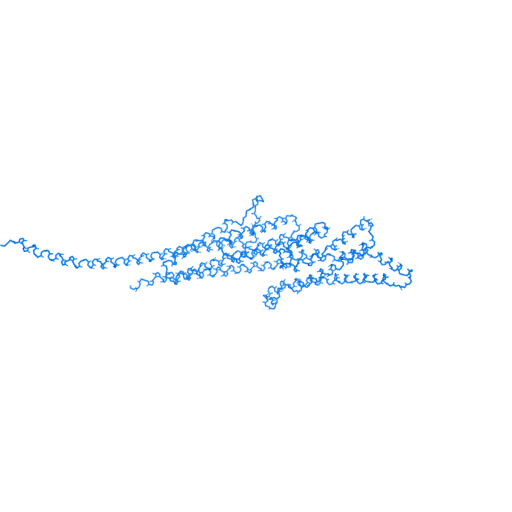1.00 85.38 368 THR A O 1
ATOM 2781 N N . ARG A 1 369 ? 21.086 4.754 -34.269 1.00 86.06 369 ARG A N 1
ATOM 2782 C CA . ARG A 1 369 ? 19.660 5.075 -34.443 1.00 86.06 369 ARG A CA 1
ATOM 2783 C C . ARG A 1 369 ? 18.760 4.278 -33.493 1.00 86.06 369 ARG A C 1
ATOM 2785 O O . ARG A 1 369 ? 17.747 4.810 -33.044 1.00 86.06 369 ARG A O 1
ATOM 2792 N N . ALA A 1 370 ? 19.107 3.024 -33.191 1.00 83.81 370 ALA A N 1
ATOM 2793 C CA . ALA A 1 370 ? 18.383 2.207 -32.222 1.00 83.81 370 ALA A CA 1
ATOM 2794 C C . ALA A 1 370 ? 18.586 2.711 -30.783 1.00 83.81 370 ALA A C 1
ATOM 2796 O O . ALA A 1 370 ? 17.611 2.870 -30.049 1.00 83.81 370 ALA A O 1
ATOM 2797 N N . VAL A 1 371 ? 19.828 3.035 -30.409 1.00 82.12 371 VAL A N 1
ATOM 2798 C CA . VAL A 1 371 ? 20.174 3.610 -29.097 1.00 82.12 371 VAL A CA 1
ATOM 2799 C C . VAL A 1 371 ? 19.474 4.957 -28.871 1.00 82.12 371 VAL A C 1
ATOM 2801 O O . VAL A 1 371 ? 18.961 5.215 -27.785 1.00 82.12 371 VAL A O 1
ATOM 2804 N N . GLU A 1 372 ? 19.335 5.782 -29.910 1.00 84.69 372 GLU A N 1
ATOM 2805 C CA . GLU A 1 372 ? 18.586 7.049 -29.865 1.00 84.69 372 GLU A CA 1
ATOM 2806 C C . GLU A 1 372 ? 17.086 6.887 -29.557 1.00 84.69 372 GLU A C 1
ATOM 2808 O O . GLU A 1 372 ? 16.425 7.877 -29.243 1.00 84.69 372 GLU A O 1
ATOM 2813 N N . GLN A 1 373 ? 16.527 5.671 -29.640 1.00 82.25 373 GLN A N 1
ATOM 2814 C CA . GLN A 1 373 ? 15.137 5.380 -29.259 1.00 82.25 373 GLN A CA 1
ATOM 2815 C C . GLN A 1 373 ? 14.995 4.779 -27.850 1.00 82.25 373 GLN A C 1
ATOM 2817 O O . GLN A 1 373 ? 13.881 4.448 -27.453 1.00 82.25 373 GLN A O 1
ATOM 2822 N N . ILE A 1 374 ? 16.082 4.642 -27.086 1.00 70.56 374 ILE A N 1
ATOM 2823 C CA . ILE A 1 374 ? 16.057 4.277 -25.658 1.00 70.56 374 ILE A CA 1
ATOM 2824 C C . ILE A 1 374 ? 15.542 5.426 -24.750 1.00 70.56 374 ILE A C 1
ATOM 2826 O O . ILE A 1 374 ? 14.864 5.126 -23.769 1.00 70.56 374 ILE A O 1
ATOM 2830 N N . PRO A 1 375 ? 15.742 6.738 -25.032 1.00 69.12 375 PRO A N 1
ATOM 2831 C CA . PRO A 1 375 ? 15.278 7.845 -24.176 1.00 69.12 375 PRO A CA 1
ATOM 2832 C C . PRO A 1 375 ? 13.793 7.839 -23.743 1.00 69.12 375 PRO A C 1
ATOM 2834 O O . PRO A 1 375 ? 13.508 8.240 -22.613 1.00 69.12 375 PRO A O 1
ATOM 2837 N N . PRO A 1 376 ? 12.821 7.367 -24.549 1.00 67.06 376 PRO A N 1
ATOM 2838 C CA . PRO A 1 376 ? 11.459 7.101 -24.081 1.00 67.06 376 PRO A CA 1
ATOM 2839 C C . PRO A 1 376 ? 11.391 6.189 -22.843 1.00 67.06 376 PRO A C 1
ATOM 2841 O O . PRO A 1 376 ? 10.577 6.439 -21.962 1.00 67.06 376 PRO A O 1
ATOM 2844 N N . LEU A 1 377 ? 12.278 5.195 -22.710 1.00 65.31 377 LEU A N 1
ATOM 2845 C CA . LEU A 1 377 ? 12.392 4.350 -21.512 1.00 65.31 377 LEU A CA 1
ATOM 2846 C C . LEU A 1 377 ? 13.064 5.096 -20.348 1.00 65.31 377 LEU A C 1
ATOM 2848 O O . LEU A 1 377 ? 12.598 4.992 -19.214 1.00 65.31 377 LEU A O 1
ATOM 2852 N N . HIS A 1 378 ? 14.088 5.917 -20.625 1.00 65.19 378 HIS A N 1
ATOM 2853 C CA . HIS A 1 378 ? 14.724 6.774 -19.607 1.00 65.19 378 HIS A CA 1
ATOM 2854 C C . HIS A 1 378 ? 13.758 7.801 -19.009 1.00 65.19 378 HIS A C 1
ATOM 2856 O O . HIS A 1 378 ? 13.896 8.184 -17.851 1.00 65.19 378 HIS A O 1
ATOM 2862 N N . THR A 1 379 ? 12.795 8.282 -19.797 1.00 68.56 379 THR A N 1
ATOM 2863 C CA . THR A 1 379 ? 11.845 9.314 -19.361 1.00 68.56 379 THR A CA 1
ATOM 2864 C C . THR A 1 379 ? 10.548 8.735 -18.802 1.00 68.56 379 THR A C 1
ATOM 2866 O O . THR A 1 379 ? 9.885 9.418 -18.024 1.00 68.56 379 THR A O 1
ATOM 2869 N N . LEU A 1 380 ? 10.204 7.483 -19.129 1.00 70.81 380 LEU A N 1
ATOM 2870 C CA . LEU A 1 380 ? 9.008 6.812 -18.623 1.00 70.81 380 LEU A CA 1
ATOM 2871 C C . LEU A 1 380 ? 9.035 6.680 -17.101 1.00 70.81 380 LEU A C 1
ATOM 2873 O O . LEU A 1 380 ? 8.123 7.156 -16.433 1.00 70.81 380 LEU A O 1
ATOM 2877 N N . VAL A 1 381 ? 10.080 6.067 -16.545 1.00 65.44 381 VAL A N 1
ATOM 2878 C CA . VAL A 1 381 ? 10.126 5.729 -15.114 1.00 65.44 381 VAL A CA 1
ATOM 2879 C C . VAL A 1 381 ? 10.129 6.972 -14.206 1.00 65.44 381 VAL A C 1
ATOM 2881 O O . VAL A 1 381 ? 9.339 7.007 -13.265 1.00 65.44 381 VAL A O 1
ATOM 2884 N N . PRO A 1 382 ? 10.868 8.058 -14.511 1.00 65.88 382 PRO A N 1
ATOM 2885 C CA . PRO A 1 382 ? 10.714 9.326 -13.793 1.00 65.88 382 PRO A CA 1
ATOM 2886 C C . PRO A 1 382 ? 9.315 9.952 -13.929 1.00 65.88 382 PRO A C 1
ATOM 2888 O O . PRO A 1 382 ? 8.826 10.582 -12.991 1.00 65.88 382 PRO A O 1
ATOM 2891 N N . ARG A 1 383 ? 8.639 9.777 -15.076 1.00 70.12 383 ARG A N 1
ATOM 2892 C CA . ARG A 1 383 ? 7.265 10.268 -15.299 1.00 70.12 383 ARG A CA 1
ATOM 2893 C C . ARG A 1 383 ? 6.205 9.413 -14.616 1.00 70.12 383 ARG A C 1
ATOM 2895 O O . ARG A 1 383 ? 5.162 9.962 -14.259 1.00 70.12 383 ARG A O 1
ATOM 2902 N N . LEU A 1 384 ? 6.467 8.131 -14.356 1.00 68.12 384 LEU A N 1
ATOM 2903 C CA . LEU A 1 384 ? 5.578 7.295 -13.546 1.00 68.12 384 LEU A CA 1
ATOM 2904 C C . LEU A 1 384 ? 5.319 7.933 -12.180 1.00 68.12 384 LEU A C 1
ATOM 2906 O O . LEU A 1 384 ? 4.204 7.832 -11.691 1.00 68.12 384 LEU A O 1
ATOM 2910 N N . ASN A 1 385 ? 6.266 8.695 -11.616 1.00 66.00 385 ASN A N 1
ATOM 2911 C CA . ASN A 1 385 ? 6.005 9.481 -10.409 1.00 66.00 385 ASN A CA 1
ATOM 2912 C C . ASN A 1 385 ? 4.833 10.446 -10.582 1.00 66.00 385 ASN A C 1
ATOM 2914 O O . ASN A 1 385 ? 3.865 10.410 -9.834 1.00 66.00 385 ASN A O 1
ATOM 2918 N N . THR A 1 386 ? 4.894 11.284 -11.616 1.00 70.50 386 THR A N 1
ATOM 2919 C CA . THR A 1 386 ? 3.837 12.263 -11.894 1.00 70.50 386 THR A CA 1
ATOM 2920 C C . THR A 1 386 ? 2.496 11.618 -12.242 1.00 70.50 386 THR A C 1
ATOM 2922 O O . THR A 1 386 ? 1.460 12.243 -12.037 1.00 70.50 386 THR A O 1
ATOM 2925 N N . LEU A 1 387 ? 2.512 10.381 -12.747 1.00 72.38 387 LEU A N 1
ATOM 2926 C CA . LEU A 1 387 ? 1.311 9.642 -13.134 1.00 72.38 387 LEU A CA 1
ATOM 2927 C C . LEU A 1 387 ? 0.698 8.857 -11.964 1.00 72.38 387 LEU A C 1
ATOM 2929 O O . LEU A 1 387 ? -0.521 8.795 -11.851 1.00 72.38 387 LEU A O 1
ATOM 2933 N N . LEU A 1 388 ? 1.523 8.291 -11.080 1.00 72.75 388 LEU A N 1
ATOM 2934 C CA . LEU A 1 388 ? 1.084 7.443 -9.969 1.00 72.75 388 LEU A CA 1
ATOM 2935 C C . LEU A 1 388 ? 0.926 8.212 -8.651 1.00 72.75 388 LEU A C 1
ATOM 2937 O O . LEU A 1 388 ? 0.106 7.821 -7.826 1.00 72.75 388 LEU A O 1
ATOM 2941 N N . ALA A 1 389 ? 1.642 9.322 -8.432 1.00 73.88 389 ALA A N 1
ATOM 2942 C CA . ALA A 1 389 ? 1.493 10.124 -7.214 1.00 73.88 389 ALA A CA 1
ATOM 2943 C C . ALA A 1 389 ? 0.033 10.556 -6.948 1.00 73.88 389 ALA A C 1
ATOM 2945 O O . ALA A 1 389 ? -0.416 10.400 -5.812 1.00 73.88 389 ALA A O 1
ATOM 2946 N N . PRO A 1 390 ? -0.758 10.990 -7.955 1.00 78.38 390 PRO A N 1
ATOM 2947 C CA . PRO A 1 390 ? -2.182 11.267 -7.764 1.00 78.38 390 PRO A CA 1
ATOM 2948 C C . PRO A 1 390 ? -3.013 10.045 -7.336 1.00 78.38 390 PRO A C 1
ATOM 2950 O O . PRO A 1 390 ? -3.992 10.206 -6.608 1.00 78.38 390 PRO A O 1
ATOM 2953 N N . LEU A 1 391 ? -2.637 8.829 -7.760 1.00 77.88 391 LEU A N 1
ATOM 2954 C CA . LEU A 1 391 ? -3.295 7.588 -7.328 1.00 77.88 391 LEU A CA 1
ATOM 2955 C C . LEU A 1 391 ? -3.003 7.311 -5.851 1.00 77.88 391 LEU A C 1
ATOM 2957 O O . LEU A 1 391 ? -3.929 7.062 -5.087 1.00 77.88 391 LEU A O 1
ATOM 2961 N N . PHE A 1 392 ? -1.749 7.448 -5.414 1.00 76.62 392 PHE A N 1
ATOM 2962 C CA . PHE A 1 392 ? -1.405 7.324 -3.994 1.00 76.62 392 PHE A CA 1
ATOM 2963 C C . PHE A 1 392 ? -2.082 8.400 -3.136 1.00 76.62 392 PHE A C 1
ATOM 2965 O O . PHE A 1 392 ? -2.552 8.116 -2.038 1.00 76.62 392 PHE A O 1
ATOM 2972 N N . GLU A 1 393 ? -2.197 9.633 -3.633 1.00 81.56 393 GLU A N 1
ATOM 2973 C CA . GLU A 1 393 ? -2.973 10.681 -2.960 1.00 81.56 393 GLU A CA 1
ATOM 2974 C C . GLU A 1 393 ? -4.467 10.350 -2.883 1.00 81.56 393 GLU A C 1
ATOM 2976 O O . GLU A 1 393 ? -5.119 10.669 -1.889 1.00 81.56 393 GLU A O 1
ATOM 2981 N N . TYR A 1 394 ? -5.025 9.714 -3.914 1.00 83.62 394 TYR A N 1
ATOM 2982 C CA . TYR A 1 394 ? -6.389 9.200 -3.875 1.00 83.62 394 TYR A CA 1
ATOM 2983 C C . TYR A 1 394 ? -6.545 8.104 -2.811 1.00 83.62 394 TYR A C 1
ATOM 2985 O O . TYR A 1 394 ? -7.436 8.223 -1.974 1.00 83.62 394 TYR A O 1
ATOM 2993 N N . PHE A 1 395 ? -5.651 7.112 -2.762 1.00 82.00 395 PHE A N 1
ATOM 2994 C CA . PHE A 1 395 ? -5.711 6.041 -1.761 1.00 82.00 395 PHE A CA 1
ATOM 2995 C C . PHE A 1 395 ? -5.562 6.561 -0.328 1.00 82.00 395 PHE A C 1
ATOM 2997 O O . PHE A 1 395 ? -6.335 6.175 0.540 1.00 82.00 395 PHE A O 1
ATOM 3004 N N . VAL A 1 396 ? -4.659 7.516 -0.081 1.00 83.06 396 VAL A N 1
ATOM 3005 C CA . VAL A 1 396 ? -4.545 8.165 1.238 1.00 83.06 396 VAL A CA 1
ATOM 3006 C C . VAL A 1 396 ? -5.826 8.921 1.603 1.00 83.06 396 VAL A C 1
ATOM 3008 O O . VAL A 1 396 ? -6.240 8.906 2.763 1.00 83.06 396 VAL A O 1
ATOM 3011 N N . ARG A 1 397 ? -6.478 9.596 0.646 1.00 87.81 397 ARG A N 1
ATOM 3012 C CA . ARG A 1 397 ? -7.771 10.257 0.898 1.00 87.81 397 ARG A CA 1
ATOM 3013 C C . ARG A 1 397 ? -8.873 9.249 1.214 1.00 87.81 397 ARG A C 1
ATOM 3015 O O . ARG A 1 397 ? -9.649 9.509 2.128 1.00 87.81 397 ARG A O 1
ATOM 3022 N N . GLN A 1 398 ? -8.913 8.127 0.500 1.00 87.94 398 GLN A N 1
ATOM 3023 C CA . GLN A 1 398 ? -9.878 7.058 0.742 1.00 87.94 398 GLN A CA 1
ATOM 3024 C C . GLN A 1 398 ? -9.675 6.438 2.130 1.00 87.94 398 GLN A C 1
ATOM 3026 O O . GLN A 1 398 ? -10.603 6.455 2.928 1.00 87.94 398 GLN A O 1
ATOM 3031 N N . ALA A 1 399 ? -8.443 6.056 2.478 1.00 84.94 399 ALA A N 1
ATOM 3032 C CA . ALA A 1 399 ? -8.124 5.516 3.799 1.00 84.94 399 ALA A CA 1
ATOM 3033 C C . ALA A 1 399 ? -8.453 6.505 4.935 1.00 84.94 399 ALA A C 1
ATOM 3035 O O . ALA A 1 399 ? -8.923 6.109 5.996 1.00 84.94 399 ALA A O 1
ATOM 3036 N N . ASN A 1 400 ? -8.272 7.816 4.722 1.00 88.38 400 ASN A N 1
ATOM 3037 C CA . ASN A 1 400 ? -8.733 8.821 5.688 1.00 88.38 400 ASN A CA 1
ATOM 3038 C C . ASN A 1 400 ? -10.261 8.829 5.844 1.00 88.38 400 ASN A C 1
ATOM 3040 O O . ASN A 1 400 ? -10.750 8.962 6.963 1.00 88.38 400 ASN A O 1
ATOM 3044 N N . ALA A 1 401 ? -11.010 8.704 4.745 1.00 89.94 401 ALA A N 1
ATOM 3045 C CA . ALA A 1 401 ? -12.469 8.635 4.790 1.00 89.94 401 ALA A CA 1
ATOM 3046 C C . ALA A 1 401 ? -12.959 7.359 5.499 1.00 89.94 401 ALA A C 1
ATOM 3048 O O . ALA A 1 401 ? -13.936 7.413 6.247 1.00 89.94 401 ALA A O 1
ATOM 3049 N N . ASP A 1 402 ? -12.257 6.241 5.315 1.00 90.69 402 ASP A N 1
ATOM 3050 C CA . ASP A 1 402 ? -12.574 4.964 5.959 1.00 90.69 402 ASP A CA 1
ATOM 3051 C C . ASP A 1 402 ? -12.309 5.017 7.475 1.00 90.69 402 ASP A C 1
ATOM 3053 O O . ASP A 1 402 ? -13.159 4.599 8.266 1.00 90.69 402 ASP A O 1
ATOM 3057 N N . VAL A 1 403 ? -11.212 5.658 7.904 1.00 90.62 403 VAL A N 1
ATOM 3058 C CA . VAL A 1 403 ? -10.951 5.981 9.322 1.00 90.62 403 VAL A CA 1
ATOM 3059 C C . VAL A 1 403 ? -12.070 6.846 9.913 1.00 90.62 403 VAL A C 1
ATOM 3061 O O . VAL A 1 403 ? -12.544 6.581 11.021 1.00 90.62 403 VAL A O 1
ATOM 3064 N N . ASP A 1 404 ? -12.530 7.864 9.184 1.00 92.75 404 ASP A N 1
ATOM 3065 C CA . ASP A 1 404 ? -13.643 8.715 9.618 1.00 92.75 404 ASP A CA 1
ATOM 3066 C C . ASP A 1 404 ? -14.947 7.915 9.792 1.00 92.75 404 ASP A C 1
ATOM 3068 O O . ASP A 1 404 ? -15.641 8.048 10.807 1.00 92.75 404 ASP A O 1
ATOM 3072 N N . ALA A 1 405 ? -15.256 7.029 8.842 1.00 93.69 405 ALA A N 1
ATOM 3073 C CA . ALA A 1 405 ? -16.423 6.155 8.904 1.00 93.69 405 ALA A CA 1
ATOM 3074 C C . ALA A 1 405 ? -16.333 5.149 10.067 1.00 93.69 405 ALA A C 1
ATOM 3076 O O . ALA A 1 405 ? -17.318 4.929 10.780 1.00 93.69 405 ALA A O 1
ATOM 3077 N N . ALA A 1 406 ? -15.159 4.559 10.305 1.00 92.81 406 ALA A N 1
ATOM 3078 C CA . ALA A 1 406 ? -14.924 3.659 11.433 1.00 92.81 406 ALA A CA 1
ATOM 3079 C C . ALA A 1 406 ? -15.047 4.386 12.780 1.00 92.81 406 ALA A C 1
ATOM 3081 O O . ALA A 1 406 ? -15.659 3.870 13.720 1.00 92.81 406 ALA A O 1
ATOM 3082 N N . ARG A 1 407 ? -14.565 5.631 12.865 1.00 94.00 407 ARG A N 1
ATOM 3083 C CA . ARG A 1 407 ? -14.753 6.489 14.039 1.00 94.00 407 ARG A CA 1
ATOM 3084 C C . ARG A 1 407 ? -16.230 6.766 14.310 1.00 94.00 407 ARG A C 1
ATOM 3086 O O . ARG A 1 407 ? -16.647 6.727 15.469 1.00 94.00 407 ARG A O 1
ATOM 3093 N N . GLU A 1 408 ? -17.028 7.044 13.280 1.00 94.56 408 GLU A N 1
ATOM 3094 C CA . GLU A 1 408 ? -18.471 7.243 13.443 1.00 94.56 408 GLU A CA 1
ATOM 3095 C C . GLU A 1 408 ? -19.154 5.976 13.979 1.00 94.56 408 GLU A C 1
ATOM 3097 O O . GLU A 1 408 ? -19.887 6.055 14.971 1.00 94.56 408 GLU A O 1
ATOM 3102 N N . LYS A 1 409 ? -18.851 4.805 13.401 1.00 95.12 409 LYS A N 1
ATOM 3103 C CA . LYS A 1 409 ? -19.356 3.505 13.881 1.00 95.12 409 LYS A CA 1
ATOM 3104 C C . LYS A 1 409 ? -19.001 3.259 15.347 1.00 95.12 409 LYS A C 1
ATOM 3106 O O . LYS A 1 409 ? -19.866 2.879 16.132 1.00 95.12 409 LYS A O 1
ATOM 3111 N N . LEU A 1 410 ? -17.761 3.539 15.743 1.00 95.56 410 LEU A N 1
ATOM 3112 C CA . LEU A 1 410 ? -17.296 3.397 17.122 1.00 95.56 410 LEU A CA 1
ATOM 3113 C C . LEU A 1 410 ? -18.069 4.297 18.100 1.00 95.56 410 LEU A C 1
ATOM 3115 O O . LEU A 1 410 ? -18.455 3.862 19.187 1.00 95.56 410 LEU A O 1
ATOM 3119 N N . ILE A 1 411 ? -18.328 5.552 17.721 1.00 95.31 411 ILE A N 1
ATOM 3120 C CA . ILE A 1 411 ? -19.123 6.479 18.539 1.00 95.31 411 ILE A CA 1
ATOM 3121 C C . ILE A 1 411 ? -20.565 5.972 18.675 1.00 95.31 411 ILE A C 1
ATOM 3123 O O . ILE A 1 411 ? -21.111 5.989 19.781 1.00 95.31 411 ILE A O 1
ATOM 3127 N N . GLN A 1 412 ? -21.170 5.493 17.584 1.00 96.62 412 GLN A N 1
ATOM 3128 C CA . GLN A 1 412 ? -22.517 4.917 17.598 1.00 96.62 412 GLN A CA 1
ATOM 3129 C C . GLN A 1 412 ? -22.590 3.666 18.488 1.00 96.62 412 GLN A C 1
ATOM 3131 O O . GLN A 1 412 ? -23.480 3.580 19.336 1.00 96.62 412 GLN A O 1
ATOM 3136 N N . ALA A 1 413 ? -21.622 2.751 18.378 1.00 96.06 413 ALA A N 1
ATOM 3137 C CA . ALA A 1 413 ? -21.536 1.553 19.213 1.00 96.06 413 ALA A CA 1
ATOM 3138 C C . ALA A 1 413 ? -21.386 1.902 20.703 1.00 96.06 413 ALA A C 1
ATOM 3140 O O . ALA A 1 413 ? -22.040 1.310 21.562 1.00 96.06 413 ALA A O 1
ATOM 3141 N N . ARG A 1 414 ? -20.600 2.938 21.030 1.00 95.69 414 ARG A N 1
ATOM 3142 C CA . ARG A 1 414 ? -20.461 3.425 22.412 1.00 95.69 414 ARG A CA 1
ATOM 3143 C C . ARG A 1 414 ? -21.777 3.969 22.967 1.00 95.69 414 ARG A C 1
ATOM 3145 O O . ARG A 1 414 ? -22.081 3.734 24.134 1.00 95.69 414 ARG A O 1
ATOM 3152 N N . ILE A 1 415 ? -22.544 4.707 22.163 1.00 95.44 415 ILE A N 1
ATOM 3153 C CA . ILE A 1 415 ? -23.865 5.215 22.567 1.00 95.44 415 ILE A CA 1
ATOM 3154 C C . ILE A 1 415 ? -24.824 4.045 22.812 1.00 95.44 415 ILE A C 1
ATOM 3156 O O . ILE A 1 415 ? -25.438 3.990 23.875 1.00 95.44 415 ILE A O 1
ATOM 3160 N N . ALA A 1 416 ? -24.886 3.083 21.887 1.00 94.62 416 ALA A N 1
ATOM 3161 C CA . ALA A 1 416 ? -25.730 1.896 22.018 1.00 94.62 416 ALA A CA 1
ATOM 3162 C C . ALA A 1 416 ? -25.393 1.082 23.278 1.00 94.62 416 ALA A C 1
ATOM 3164 O O . ALA A 1 416 ? -26.292 0.692 24.023 1.00 94.62 416 ALA A O 1
ATOM 3165 N N . PHE A 1 417 ? -24.102 0.897 23.572 1.00 95.56 417 PHE A N 1
ATOM 3166 C CA . PHE A 1 417 ? -23.650 0.250 24.802 1.00 95.56 417 PHE A CA 1
ATOM 3167 C C . PHE A 1 417 ? -24.105 0.998 26.063 1.00 95.56 417 PHE A C 1
ATOM 3169 O O . PHE A 1 417 ? -24.603 0.381 27.005 1.00 95.56 417 PHE A O 1
ATOM 3176 N N . LEU A 1 418 ? -23.963 2.327 26.092 1.00 93.06 418 LEU A N 1
ATOM 3177 C CA . LEU A 1 418 ? -24.382 3.144 27.233 1.00 93.06 418 LEU A CA 1
ATOM 3178 C C . LEU A 1 418 ? -25.895 3.107 27.459 1.00 93.06 418 LEU A C 1
ATOM 3180 O O . LEU A 1 418 ? -26.327 3.039 28.612 1.00 93.06 418 LEU A O 1
ATOM 3184 N N . ASP A 1 419 ? -26.689 3.134 26.389 1.00 92.81 419 ASP A N 1
ATOM 3185 C CA . ASP A 1 419 ? -28.144 3.016 26.476 1.00 92.81 419 ASP A CA 1
ATOM 3186 C C . ASP A 1 419 ? -28.551 1.627 26.986 1.00 92.81 419 ASP A C 1
ATOM 3188 O O . ASP A 1 419 ? -29.292 1.540 27.968 1.00 92.81 419 ASP A O 1
ATOM 3192 N N . ALA A 1 420 ? -27.977 0.552 26.433 1.00 90.31 420 ALA A N 1
ATOM 3193 C CA . ALA A 1 420 ? -28.216 -0.811 26.908 1.00 90.31 420 ALA A CA 1
ATOM 3194 C C . ALA A 1 420 ? -27.837 -0.972 28.391 1.00 90.31 420 ALA A C 1
ATOM 3196 O O . ALA A 1 420 ? -28.599 -1.526 29.189 1.00 90.31 420 ALA A O 1
ATOM 3197 N N . ALA A 1 421 ? -26.675 -0.449 28.798 1.00 87.94 421 ALA A N 1
ATOM 3198 C CA . ALA A 1 421 ? -26.226 -0.498 30.184 1.00 87.94 421 ALA A CA 1
ATOM 3199 C C . ALA A 1 421 ? -27.160 0.297 31.109 1.00 87.94 421 ALA A C 1
ATOM 3201 O O . ALA A 1 421 ? -27.518 -0.184 32.188 1.00 87.94 421 ALA A O 1
ATOM 3202 N N . ARG A 1 422 ? -27.593 1.497 30.697 1.00 87.00 422 ARG A N 1
ATOM 3203 C CA . ARG A 1 422 ? -28.535 2.321 31.465 1.00 87.00 422 ARG A CA 1
ATOM 3204 C C . ARG A 1 422 ? -29.862 1.600 31.662 1.00 87.00 422 ARG A C 1
ATOM 3206 O O . ARG A 1 422 ? -30.360 1.572 32.788 1.00 87.00 422 ARG A O 1
ATOM 3213 N N . ASP A 1 423 ? -30.408 1.018 30.604 1.00 85.00 423 ASP A N 1
ATOM 3214 C CA . ASP A 1 423 ? -31.706 0.354 30.635 1.00 85.00 423 ASP A CA 1
ATOM 3215 C C . ASP A 1 423 ? -31.646 -0.911 31.502 1.00 85.00 423 ASP A C 1
ATOM 3217 O O . ASP A 1 423 ? -32.491 -1.098 32.379 1.00 85.00 423 ASP A O 1
ATOM 3221 N N . ALA A 1 424 ? -30.570 -1.696 31.399 1.00 80.75 424 ALA A N 1
ATOM 3222 C CA . ALA A 1 424 ? -30.319 -2.843 32.271 1.00 80.75 424 ALA A CA 1
ATOM 3223 C C . ALA A 1 424 ? -30.141 -2.468 33.756 1.00 80.75 424 ALA A C 1
ATOM 3225 O O . ALA A 1 424 ? -30.515 -3.228 34.650 1.00 80.75 424 ALA A O 1
ATOM 3226 N N . ILE A 1 425 ? -29.558 -1.301 34.048 1.00 72.19 425 ILE A N 1
ATOM 3227 C CA . ILE A 1 425 ? -29.392 -0.798 35.420 1.00 72.19 425 ILE A CA 1
ATOM 3228 C C . ILE A 1 425 ? -30.704 -0.193 35.959 1.00 72.19 425 ILE A C 1
ATOM 3230 O O . ILE A 1 425 ? -30.934 -0.221 37.173 1.00 72.19 425 ILE A O 1
ATOM 3234 N N . GLY A 1 426 ? -31.538 0.373 35.082 1.00 61.78 426 GLY A N 1
ATOM 3235 C CA . GLY A 1 426 ? -32.789 1.061 35.411 1.00 61.78 426 GLY A CA 1
ATOM 3236 C C . GLY A 1 426 ? -34.017 0.151 35.517 1.00 61.78 426 GLY A C 1
ATOM 3237 O O . GLY A 1 426 ? -34.879 0.410 36.357 1.00 61.78 426 GLY A O 1
ATOM 3238 N N . ALA A 1 427 ? -34.088 -0.927 34.731 1.00 56.72 427 ALA A N 1
ATOM 3239 C CA . ALA A 1 427 ? -35.239 -1.835 34.679 1.00 56.72 427 ALA A CA 1
ATOM 3240 C C . ALA A 1 427 ? -35.519 -2.547 36.019 1.00 56.72 427 ALA A C 1
ATOM 3242 O O . ALA A 1 427 ? -36.675 -2.754 36.382 1.00 56.72 427 ALA A O 1
ATOM 3243 N N . ASP A 1 428 ? -34.485 -2.822 36.818 1.00 50.97 428 ASP A N 1
ATOM 3244 C CA . ASP A 1 428 ? -34.631 -3.496 38.115 1.00 50.97 428 ASP A CA 1
ATOM 3245 C C . ASP A 1 428 ? -35.106 -2.559 39.259 1.00 50.97 428 ASP A C 1
ATOM 3247 O O . ASP A 1 428 ? -35.254 -2.988 40.406 1.00 50.97 428 ASP A O 1
ATOM 3251 N N . ALA A 1 429 ? -35.311 -1.258 39.012 1.00 46.31 429 ALA A N 1
ATOM 3252 C CA . ALA A 1 429 ? -35.752 -0.302 40.039 1.00 46.31 429 ALA A CA 1
ATOM 3253 C C . ALA A 1 429 ? -37.285 -0.221 40.211 1.00 46.31 429 ALA A C 1
ATOM 3255 O O . ALA A 1 429 ? -37.750 0.481 41.109 1.00 46.31 429 ALA A O 1
ATOM 3256 N N . GLY A 1 430 ? -38.056 -0.911 39.360 1.00 39.25 430 GLY A N 1
ATOM 3257 C CA . GLY A 1 430 ? -39.510 -0.748 39.243 1.00 39.25 430 GLY A CA 1
ATOM 3258 C C . GLY A 1 430 ? -40.385 -1.963 39.572 1.00 39.25 430 GLY A C 1
ATOM 3259 O O . GLY A 1 430 ? -41.584 -1.883 39.311 1.00 39.25 430 GLY A O 1
ATOM 3260 N N . SER A 1 431 ? -39.842 -3.061 40.112 1.00 33.31 431 SER A N 1
ATOM 3261 C CA . SER A 1 431 ? -40.611 -4.275 40.459 1.00 33.31 431 SER A CA 1
ATOM 3262 C C . SER A 1 431 ? -40.762 -4.489 41.958 1.00 33.31 431 SER A C 1
ATOM 3264 O O . SER A 1 431 ? -39.699 -4.599 42.617 1.00 33.31 431 SER A O 1
#

Organism: Streptomyces violaceusniger (NCBI:txid68280)

Sequence (431 aa):
MDPGVIAALVGVPTSIAAAAIAYPVGRGVARRQAEDQHVQWLRTQRREASSRLTDAATSFIESAAHVWEAVARPEYAHTRRRDIESRKRLDPALYEPLKAALREMHNALTAVALHGPEEVTAAGQDLYDAAMDMTGELLHLDAACVERSAFGSALHTDGWTEQRIQTSMDDLDTAYARLAAPIGLPEFSAHAEATLRTSAVITDLVRLAASLDDPPTASAVLDDLRRATTEYPEFRPFIEPFLALSPVLELGAMVRAVEGGQQIDAAQQLAAVSAAVSAMLGVLVSLRDLLQDPLPADVDPDQLPQELSSLVGPLMAVTHEWDKPLQVMHEIQQHLALGDELAASPPDPAIAFFAGAAWTTQLTALGTRAVEQIPPLHTLVPRLNTLLAPLFEYFVRQANADVDAAREKLIQARIAFLDAARDAIGADAGS

Foldseek 3Di:
DDPVVVCVVVVPVVVVVVCVVCVVVVVVVVVVVVVVVVVVVLLVLLVVLLVQLLVLLVQLLVLLVQLLVLLLDLPNDLPDDDPPVDLDEDPCVNCVSNVVSLVSLVVSLVSCVVRPDPLLSVLSVLLSVLSVLLVLLSLLLNLLSLLLVLLVLLLDPDVVRVSVNVSSLSHLVRHCVPPCVVSPPVVSNVVSVVSSLVSQLLSLLSQLLSCLLPLVSNVVSLVVLVVSCVVPVVCCLVSVLSNLCNLVSVLSVVLVCVVVVDDDDLVRLLVSLQSNLVSQLSSLVSQLVCLLCVDDPPDDLVPDDPLVNVLSVVSNVLSVVCPVLNVLSVVLVVLSVVLVVLVVDDDDPVVSVVVNVVSSVCSSVSSVSNNVSCVSVSVVSSCVCVSCSVVSVVSSVVSSVSSVVSSVSSVVSSVSSVVSSCCSSPVVPPD

pLDDT: mean 73.71, std 15.65, range [30.73, 96.62]

Secondary structure (DSSP, 8-state):
--HHHHHHHHHHHHHHHHHHHHHHHHHHHHHHHHHHHHHHHHHHHHHHHHHHHHHHHHHHHHHHHHHHHHHTSTT--TT-SS-TT----S-HHHHHHHHHHHHHHHHHHHHHHHHS-HHHHHHHHHHHHHHHHHHHHHHHHHHHHHHHHHHHHHT--STTHHHHHHHHHHHHHHHHHHHHHHHT-HHHHHHHHHHHHHHHHHHHHHHHHHHTT-HHHHHHHHHHHHHHHHH-GGGHHHHHHHHTTHHHHHHHHHHHHHHTT----HHHHHHHHHHHHHHHHHHHHHHHHHHHS-S-TTS-GGGS-HHHHHHHHHHHHGGGGGHHHHHHHHHHHHHHHHHHHHHH--S-HHHHHHHHHHHHTTHHHHHHHHHTTSHHHHHHHHHHHHHHHHHHHHHHHHHHHHHHHHHHHHHHHHHHHHHHHHHHHHGGG--

Solvent-accessible surface area (backbone atoms only — not comparable to full-atom values): 22984 Å² total; per-residue (Å²): 137,64,74,68,58,56,54,52,66,54,50,54,57,53,52,52,52,51,49,64,52,48,52,60,50,49,51,51,50,52,48,49,50,49,50,53,51,48,52,54,48,48,54,49,51,34,51,52,23,51,48,46,27,52,53,21,48,50,51,26,54,56,33,48,51,52,40,48,63,44,58,74,34,93,76,54,51,98,76,75,75,96,48,95,86,56,95,70,60,50,60,59,82,58,51,47,58,32,53,52,19,52,52,42,28,56,56,21,41,53,46,24,56,74,59,38,57,69,68,34,28,51,30,44,47,51,29,49,50,30,50,51,49,31,50,51,30,50,50,50,29,43,50,38,49,47,50,45,50,36,52,58,38,48,66,43,89,56,89,70,20,67,65,50,37,53,47,54,45,53,33,51,56,43,34,43,67,64,55,32,67,82,68,69,44,68,66,60,49,56,50,54,53,52,52,45,54,53,52,52,54,53,39,45,54,39,52,30,48,75,18,62,90,38,54,74,56,25,53,54,35,46,52,52,53,54,50,44,43,70,79,39,62,88,50,27,84,75,48,54,39,61,64,44,42,61,40,42,40,51,34,50,51,48,50,52,40,45,76,72,68,48,91,73,56,68,69,57,50,49,53,33,43,56,46,17,45,57,26,48,52,52,26,55,52,49,50,37,59,48,41,69,55,76,60,59,96,87,57,59,76,90,74,47,57,68,70,60,49,64,52,48,50,64,52,36,57,56,49,64,71,44,54,60,48,52,50,53,44,52,54,51,52,53,54,51,52,52,50,54,49,52,73,72,50,91,63,59,76,67,55,37,49,53,52,49,50,61,53,61,71,41,49,64,59,52,40,50,57,55,54,71,52,45,56,67,58,57,50,43,60,61,44,45,46,76,53,44,49,62,52,40,53,47,48,35,51,48,31,51,51,48,30,50,53,30,48,52,50,29,53,52,27,47,51,52,24,51,51,40,46,48,49,67,66,51,63,75,76,78,123

Mean predicted aligned error: 14.06 Å

Nearest PDB structures (foldseek):
  3ja6-assembly1_I  TM=1.928E-01  e=6.821E+00  Escherichia coli
  7nd2-assembly1_B  TM=1.838E-01  e=7.411E+00  Homo sapiens

Radius of gyration: 38.48 Å; Cα contacts (8 Å, |Δi|>4): 357; chains: 1; bounding box: 86×42×155 Å